Protein AF-A0A6G1SMM4-F1 (afdb_monomer)

Radius of gyration: 25.18 Å; Cα contacts (8 Å, |Δi|>4): 411; chains: 1; bounding box: 61×62×70 Å

Secondary structure (DSSP, 8-state):
--GGGG---GGGGT-------HHHHHTSHHHHHHTGGGHHHHHHHHHHHHHT-HHHHHHHHHHHHHHHTT-HHHHHHHHHHHHHHHHHHHTTT-HHHHHHHHHHHHHHHHHHHHHHHHT---HHHHS--SS---HHHHHHH-HHHHHHHHHHHHHHHHS-S-TTHHHHHHHHHHHHS-TTTS-HHHHHHHHHHHHHHTT-HHHHHHHHHH-TT--HHHHHHHHHHHHHHH--GGGHHHHHHHHHHHHHHH---TTPPPP---TT--TT----SS-GGG-S----HHHHHHHHHHHHHHHTSTTT-GGGTT--SSPSSHHHHHHHHHHHTTT-SS-THHHHHHHHHHTHHHHTTSTTHHHHHHHHHHHHH-PPPHHHHHTTS-SSS-HHHHHHHHHHH-SPP------SSSHHHHTTTGGG----

Foldseek 3Di:
DPPPPPDDPPCCVLPPDPPDALLNLLVDPLNCVLCVVPVVLSVQLNVCLVVVVLVSNLVSLVVVLVVQLPPLSRLVSNLVNLLNNLVSCLVVVVQVSSVVSLLSSLLSLLSNLVVVVVPDPDVVLVDDPPDQDEVVRCVVPPVSLSVSLSSLLSSLVSHDPDPCTSLVSVLSSCVSQPCSRHPLLSSLNSNLSSCVVVVVLVSNLLSVLLRPRDPLVVLLLSLQVCCVPPNDLVCLLVSLLVSLLLSLLQAQALPFDAAPDPPDDDPVPDDPPDDPLQHSDHHHLVVSLVSSVVSLCSNLDLVRHVSNNPADPVGPQLSSVLSVQLSVLQRDPDLCLVVLVVSCVVCVVRQVVPVCSVLSSLSSSCRRRNDDRVVVVCVVDDDDDPDPSCVVSCVSRDSDDPPPPDPPPPVVVVVVPVPPPPDD

Nearest PDB structures (foldseek):
  8r0j-assembly1_C  TM=3.244E-01  e=4.724E-01  Homo sapiens
  8r0j-assembly2_D  TM=3.001E-01  e=2.944E+00  Homo sapiens
  3o8i-assembly1_A-2  TM=3.441E-01  e=4.937E+00  Homo sapiens
  2r17-assembly2_D  TM=2.407E-01  e=2.944E+00  Homo sapiens
  6bqt-assembly4_J  TM=2.273E-01  e=3.188E+00  Homo sapiens

Sequence (424 aa):
MEDFEYFQPGWELLGKEDKTTLASYLDSPKFVQASTNATRLVNKLKAAVGNQELYETQQILRTVYFRFINHAEKVDPLADLLYYGVVYLLERGEHISGQDIASLFLDTSAKRLQTRLDGSTDPNLNEQPTVQMCVKDYLNYEPLALDICRKLSSIVVLLPDTEIGQTKFVAEAFKTLPPKLLNRDLLHEVLATRFYQIRDYPNARYHFLHSACVDRQYVVFLLVEFHALKGTPSEVDLFIAQFVLQFLCLQLPTDSPVPSTGPGQSRHQRTPVTPSNLAVSKKSRKQIKETIRYIFLEYINRSYHPDLANIAKPYDLPLLNFILLLTSILDSDKSEANAFKFLVDTYEKAWSRDPNYQSYLNRIGVLYFGLTDPAKQQQQQASGGGGFFNNILMSLLDGPDDDDEEEAAAEQTLNALSSYDELD

Structure (mmCIF, N/CA/C/O backbone):
data_AF-A0A6G1SMM4-F1
#
_entry.id   AF-A0A6G1SMM4-F1
#
loop_
_atom_site.group_PDB
_atom_site.id
_atom_site.type_symbol
_atom_site.label_atom_id
_atom_site.label_alt_id
_atom_site.label_comp_id
_atom_site.label_asym_id
_atom_site.label_entity_id
_atom_site.label_seq_id
_atom_site.pdbx_PDB_ins_code
_atom_site.Cartn_x
_atom_site.Cartn_y
_atom_site.Cartn_z
_atom_site.occupancy
_atom_site.B_iso_or_equiv
_atom_site.auth_seq_id
_atom_site.auth_comp_id
_atom_site.auth_asym_id
_atom_site.auth_atom_id
_atom_site.pdbx_PDB_model_num
ATOM 1 N N . MET A 1 1 ? 12.454 -26.784 -6.749 1.00 38.91 1 MET A N 1
ATOM 2 C CA . MET A 1 1 ? 11.347 -25.905 -6.304 1.00 38.91 1 MET A CA 1
ATOM 3 C C . MET A 1 1 ? 11.214 -25.937 -4.772 1.00 38.91 1 MET A C 1
ATOM 5 O O . MET A 1 1 ? 10.148 -25.636 -4.263 1.00 38.91 1 MET A O 1
ATOM 9 N N . GLU A 1 2 ? 12.300 -26.255 -4.047 1.00 29.91 2 GLU A N 1
ATOM 10 C CA . GLU A 1 2 ? 12.383 -26.285 -2.571 1.00 29.91 2 GLU A CA 1
ATOM 11 C C . GLU A 1 2 ? 13.421 -25.271 -2.026 1.00 29.91 2 GLU A C 1
ATOM 13 O O . GLU A 1 2 ? 13.625 -25.178 -0.827 1.00 29.91 2 GLU A O 1
ATOM 18 N N . ASP A 1 3 ? 14.045 -24.447 -2.881 1.00 33.12 3 ASP A N 1
ATOM 19 C CA . ASP A 1 3 ? 15.199 -23.607 -2.497 1.00 33.12 3 ASP A CA 1
ATOM 20 C C . ASP A 1 3 ? 14.873 -22.121 -2.238 1.00 33.12 3 ASP A C 1
ATOM 22 O O . ASP A 1 3 ? 15.782 -21.301 -2.128 1.00 33.12 3 ASP A O 1
ATOM 26 N N . PHE A 1 4 ? 13.596 -21.737 -2.121 1.00 38.78 4 PHE A N 1
ATOM 27 C CA . PHE A 1 4 ? 13.231 -20.365 -1.713 1.00 38.78 4 PHE A CA 1
ATOM 28 C C . PHE A 1 4 ? 13.176 -20.179 -0.182 1.00 38.78 4 PHE A C 1
ATOM 30 O O . PHE A 1 4 ? 12.959 -19.066 0.286 1.00 38.78 4 PHE A O 1
ATOM 37 N N . GLU A 1 5 ? 13.430 -21.226 0.616 1.00 36.16 5 GLU A N 1
ATOM 38 C CA . GLU A 1 5 ? 13.448 -21.154 2.091 1.00 36.16 5 GLU A CA 1
ATOM 39 C C . GLU A 1 5 ? 14.680 -20.439 2.685 1.00 36.16 5 GLU A C 1
ATOM 41 O O . GLU A 1 5 ? 14.693 -20.127 3.876 1.00 36.16 5 GLU A O 1
ATOM 46 N N . TYR A 1 6 ? 15.714 -20.137 1.889 1.00 35.88 6 TYR A N 1
ATOM 47 C CA . TYR A 1 6 ? 17.010 -19.677 2.413 1.00 35.88 6 TYR A CA 1
ATOM 48 C C . TYR A 1 6 ? 17.201 -18.168 2.581 1.00 35.88 6 TYR A C 1
ATOM 50 O O . TYR A 1 6 ? 18.268 -17.729 3.012 1.00 35.88 6 TYR A O 1
ATOM 58 N N . PHE A 1 7 ? 16.183 -17.359 2.320 1.00 42.25 7 PHE A N 1
ATOM 59 C CA . PHE A 1 7 ? 16.229 -15.938 2.635 1.00 42.25 7 PHE A CA 1
ATOM 60 C C . PHE A 1 7 ? 14.974 -15.600 3.421 1.00 42.25 7 PHE A C 1
ATOM 62 O O . PHE A 1 7 ? 13.883 -15.573 2.869 1.00 42.25 7 PHE A O 1
ATOM 69 N N . GLN A 1 8 ? 15.132 -15.388 4.728 1.00 41.44 8 GLN A N 1
ATOM 70 C CA . GLN A 1 8 ? 14.128 -14.758 5.582 1.00 41.44 8 GLN A CA 1
ATOM 71 C C . GLN A 1 8 ? 14.440 -13.257 5.560 1.00 41.44 8 GLN A C 1
ATOM 73 O O . GLN A 1 8 ? 15.383 -12.824 6.230 1.00 41.44 8 GLN A O 1
ATOM 78 N N . PRO A 1 9 ? 13.755 -12.434 4.748 1.00 47.97 9 PRO A N 1
ATOM 79 C CA . PRO A 1 9 ? 13.918 -11.002 4.881 1.00 47.97 9 PRO A CA 1
ATOM 80 C C . PRO A 1 9 ? 13.465 -10.562 6.282 1.00 47.97 9 PRO A C 1
ATOM 82 O O . PRO A 1 9 ? 12.597 -11.182 6.887 1.00 47.97 9 PRO A O 1
ATOM 85 N N . GLY A 1 10 ? 13.992 -9.445 6.785 1.00 46.22 10 GLY A N 1
ATOM 86 C CA . GLY A 1 10 ? 13.632 -8.876 8.094 1.00 46.22 10 GLY A CA 1
ATOM 87 C C . GLY A 1 10 ? 12.177 -8.380 8.236 1.00 46.22 10 GLY A C 1
ATOM 88 O O . GLY A 1 10 ? 11.916 -7.511 9.069 1.00 46.22 10 GLY A O 1
ATOM 89 N N . TRP A 1 11 ? 11.234 -8.893 7.435 1.00 52.62 11 TRP A N 1
ATOM 90 C CA . TRP A 1 11 ? 9.795 -8.617 7.494 1.00 52.62 11 TRP A CA 1
ATOM 91 C C . TRP A 1 11 ? 9.129 -9.188 8.750 1.00 52.62 11 TRP A C 1
ATOM 93 O O . TRP A 1 11 ? 8.017 -8.780 9.076 1.00 52.62 11 TRP A O 1
ATOM 103 N N . GLU A 1 12 ? 9.791 -10.077 9.495 1.00 54.38 12 GLU A N 1
ATOM 104 C CA . GLU A 1 12 ? 9.308 -10.591 10.787 1.00 54.38 12 GLU A CA 1
ATOM 105 C C . GLU A 1 12 ? 8.999 -9.453 11.773 1.00 54.38 12 GLU A C 1
ATOM 107 O O . GLU A 1 12 ? 8.100 -9.556 12.606 1.00 54.38 12 GLU A O 1
ATOM 112 N N . LEU A 1 13 ? 9.713 -8.327 11.656 1.00 48.16 13 LEU A N 1
ATOM 113 C CA . LEU A 1 13 ? 9.451 -7.127 12.447 1.00 48.16 13 LEU A CA 1
ATOM 114 C C . LEU A 1 13 ? 8.201 -6.378 11.982 1.00 48.16 13 LEU A C 1
ATOM 116 O O . LEU A 1 13 ? 7.634 -5.622 12.761 1.00 48.16 13 LEU A O 1
ATOM 120 N N . LEU A 1 14 ? 7.769 -6.568 10.738 1.00 50.66 14 LEU A N 1
ATOM 121 C CA . LEU A 1 14 ? 6.624 -5.903 10.123 1.00 50.66 14 LEU A CA 1
ATOM 122 C C . LEU A 1 14 ? 5.320 -6.687 10.197 1.00 50.66 14 LEU A C 1
ATOM 124 O O . LEU A 1 14 ? 4.261 -6.070 10.269 1.00 50.66 14 LEU A O 1
ATOM 128 N N . GLY A 1 15 ? 5.419 -8.014 10.201 1.00 48.62 15 GLY A N 1
ATOM 129 C CA . GLY A 1 15 ? 4.299 -8.948 10.164 1.00 48.62 15 GLY A CA 1
ATOM 130 C C . GLY A 1 15 ? 4.078 -9.732 11.453 1.00 48.62 15 GLY A C 1
ATOM 131 O O . GLY A 1 15 ? 3.535 -10.831 11.383 1.00 48.62 15 GLY A O 1
ATOM 132 N N . LYS A 1 16 ? 4.494 -9.233 12.630 1.00 53.62 16 LYS A N 1
ATOM 133 C CA . LYS A 1 16 ? 4.006 -9.824 13.888 1.00 53.62 16 LYS A CA 1
ATOM 134 C C . LYS A 1 16 ? 2.502 -9.601 13.958 1.00 53.62 16 LYS A C 1
ATOM 136 O O . LYS A 1 16 ? 2.058 -8.516 14.321 1.00 53.62 16 LYS A O 1
ATOM 141 N N . GLU A 1 17 ? 1.749 -10.626 13.579 1.00 56.69 17 GLU A N 1
ATOM 142 C CA . GLU A 1 17 ? 0.299 -10.612 13.680 1.00 56.69 17 GLU A CA 1
ATOM 143 C C . GLU A 1 17 ? -0.089 -10.421 15.139 1.00 56.69 17 GLU A C 1
ATOM 145 O O . GLU A 1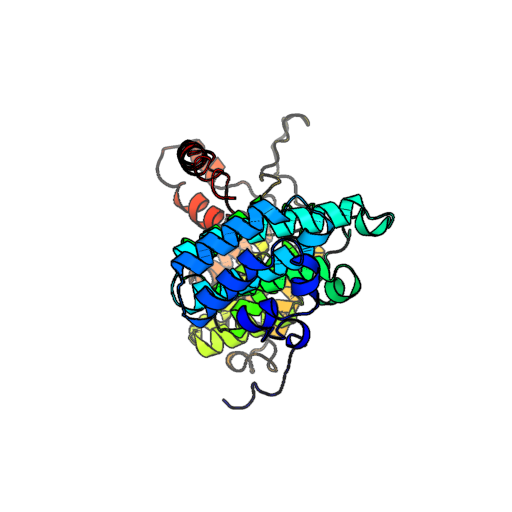 17 ? 0.268 -11.212 16.020 1.00 56.69 17 GLU A O 1
ATOM 150 N N . ASP A 1 18 ? -0.792 -9.325 15.386 1.00 72.06 18 ASP A N 1
ATOM 151 C CA . ASP A 1 18 ? -1.435 -9.093 16.657 1.00 72.06 18 ASP A CA 1
ATOM 152 C C . ASP A 1 18 ? -2.583 -10.096 16.798 1.00 72.06 18 ASP A C 1
ATOM 154 O O . ASP A 1 18 ? -3.619 -9.977 16.152 1.00 72.06 18 ASP A O 1
ATOM 158 N N . LYS A 1 19 ? -2.371 -11.119 17.630 1.00 78.62 19 LYS A N 1
ATOM 159 C CA . LYS A 1 19 ? -3.359 -12.177 17.898 1.00 78.62 19 LYS A CA 1
ATOM 160 C C . LYS A 1 19 ? -4.442 -11.741 18.885 1.00 78.62 19 LYS A C 1
ATOM 162 O O . LYS A 1 19 ? -5.249 -12.567 19.314 1.00 78.62 19 LYS A O 1
ATOM 167 N N . THR A 1 20 ? -4.429 -10.481 19.307 1.00 88.56 20 THR A N 1
ATOM 168 C CA . THR A 1 20 ? -5.436 -9.941 20.210 1.00 88.56 20 THR A CA 1
ATOM 169 C C . THR A 1 20 ? -6.784 -9.912 19.500 1.00 88.56 20 THR A C 1
ATOM 171 O O . THR A 1 20 ? -6.953 -9.313 18.444 1.00 88.56 20 THR A O 1
ATOM 174 N N . THR A 1 21 ? -7.767 -10.565 20.108 1.00 94.31 21 THR A N 1
ATOM 175 C CA . THR A 1 21 ? -9.165 -10.514 19.670 1.00 94.31 21 THR A CA 1
ATOM 176 C C . THR A 1 21 ? -9.891 -9.370 20.368 1.00 94.31 21 THR A C 1
ATOM 178 O O . THR A 1 21 ? -9.508 -8.977 21.477 1.00 94.31 21 THR A O 1
ATOM 181 N N . LEU A 1 22 ? -11.004 -8.905 19.791 1.00 96.06 22 LEU A N 1
ATOM 182 C CA . LEU A 1 22 ? -11.892 -7.942 20.449 1.00 96.06 22 LEU A CA 1
ATOM 183 C C . LEU A 1 22 ? -12.287 -8.407 21.858 1.00 96.06 22 LEU A C 1
ATOM 185 O O . LEU A 1 22 ? -12.170 -7.640 22.807 1.00 96.06 22 LEU A O 1
ATOM 189 N N . ALA A 1 23 ? -12.667 -9.679 22.016 1.00 95.69 23 ALA A N 1
ATOM 190 C CA . ALA A 1 23 ? -13.025 -10.246 23.316 1.00 95.69 23 ALA A CA 1
ATOM 191 C C . ALA A 1 23 ? -11.878 -10.119 24.335 1.00 95.69 23 ALA A C 1
ATOM 193 O O . ALA A 1 23 ? -12.075 -9.567 25.414 1.00 95.69 23 ALA A O 1
ATOM 194 N N . SER A 1 24 ? -10.659 -10.533 23.967 1.00 96.19 24 SER A N 1
ATOM 195 C CA . SER A 1 24 ? -9.495 -10.398 24.855 1.00 96.19 24 SER A CA 1
ATOM 196 C C . SER A 1 24 ? -9.119 -8.942 25.143 1.00 96.19 24 SER A C 1
ATOM 198 O O . SER A 1 24 ? -8.670 -8.631 26.245 1.00 96.19 24 SER A O 1
ATOM 200 N N . TYR A 1 25 ? -9.322 -8.033 24.185 1.00 97.19 25 TYR A N 1
ATOM 201 C CA . TYR A 1 25 ? -9.032 -6.616 24.378 1.00 97.19 25 TYR A CA 1
ATOM 202 C C . TYR A 1 25 ? -10.003 -5.954 25.363 1.00 97.19 25 TYR A C 1
ATOM 204 O O . TYR A 1 25 ? -9.578 -5.157 26.203 1.00 97.19 25 TYR A O 1
ATOM 212 N N . LEU A 1 26 ? -11.288 -6.325 25.318 1.00 96.62 26 LEU A N 1
ATOM 213 C CA . LEU A 1 26 ? -12.315 -5.835 26.246 1.00 96.62 26 LEU A CA 1
ATOM 214 C C . LEU A 1 26 ? -12.027 -6.205 27.713 1.00 96.62 26 LEU A C 1
ATOM 216 O O . LEU A 1 26 ? -12.522 -5.539 28.628 1.00 96.62 26 LEU A O 1
ATOM 220 N N . ASP A 1 27 ? -11.236 -7.252 27.944 1.00 95.44 27 ASP A N 1
ATOM 221 C CA . ASP A 1 27 ? -10.768 -7.682 29.266 1.00 95.44 27 ASP A CA 1
ATOM 222 C C . ASP A 1 27 ? -9.369 -7.149 29.620 1.00 95.44 27 ASP A C 1
ATOM 224 O O . ASP A 1 27 ? -8.875 -7.379 30.726 1.00 95.44 27 ASP A O 1
ATOM 228 N N . SER A 1 28 ? -8.722 -6.406 28.717 1.00 95.81 28 SER A N 1
ATOM 229 C CA . SER A 1 28 ? -7.389 -5.864 28.968 1.00 95.81 28 SER A CA 1
ATOM 230 C C . SER A 1 28 ? -7.409 -4.813 30.091 1.00 95.81 28 SER A C 1
ATOM 232 O O . SER A 1 28 ? -8.324 -3.982 30.148 1.00 95.81 28 SER A O 1
ATOM 234 N N . PRO A 1 29 ? -6.377 -4.760 30.960 1.00 95.00 29 PRO A N 1
ATOM 235 C CA . PRO A 1 29 ? -6.296 -3.748 32.018 1.00 95.00 29 PRO A CA 1
ATOM 236 C C . PRO A 1 29 ? -6.403 -2.318 31.480 1.00 95.00 29 PRO A C 1
ATOM 238 O O . PRO A 1 29 ? -7.075 -1.476 32.072 1.00 95.00 29 PRO A O 1
ATOM 241 N N . LYS A 1 30 ? -5.789 -2.075 30.314 1.00 92.81 30 LYS A N 1
ATOM 242 C CA . LYS A 1 30 ? -5.810 -0.796 29.599 1.00 92.81 30 LYS A CA 1
ATOM 243 C C . LYS A 1 30 ? -7.241 -0.343 29.296 1.00 92.81 30 LYS A C 1
ATOM 245 O O . LYS A 1 30 ? -7.609 0.785 29.621 1.00 92.81 30 LYS A O 1
ATOM 250 N N . PHE A 1 31 ? -8.058 -1.217 28.710 1.00 95.00 31 PHE A N 1
ATOM 251 C CA . PHE A 1 31 ? -9.429 -0.870 28.344 1.00 95.00 31 PHE A CA 1
ATOM 252 C C . PHE A 1 31 ? -10.366 -0.813 29.557 1.00 95.00 31 PHE A C 1
ATOM 254 O O . PHE A 1 31 ? -11.201 0.089 29.661 1.00 95.00 31 PHE A O 1
ATOM 261 N N . VAL A 1 32 ? -10.205 -1.730 30.515 1.00 94.31 32 VAL A N 1
ATOM 262 C CA . VAL A 1 32 ? -11.001 -1.749 31.754 1.00 94.31 32 VAL A CA 1
ATOM 263 C C . VAL A 1 32 ? -10.801 -0.459 32.554 1.00 94.31 32 VAL A C 1
ATOM 265 O O . VAL A 1 32 ? -11.774 0.145 33.003 1.00 94.31 32 VAL A O 1
ATOM 268 N N . GLN A 1 33 ? -9.562 0.022 32.679 1.00 93.44 33 GLN A N 1
ATOM 269 C CA . GLN A 1 33 ? -9.271 1.277 33.375 1.00 93.44 33 GLN A CA 1
ATOM 270 C C . GLN A 1 33 ? -9.920 2.488 32.683 1.00 93.44 33 GLN A C 1
ATOM 272 O O . GLN A 1 33 ? -10.510 3.342 33.349 1.00 93.44 33 GLN A O 1
ATOM 277 N N . ALA A 1 34 ? -9.867 2.541 31.350 1.00 92.00 34 ALA A N 1
ATOM 278 C CA . ALA A 1 34 ? -10.439 3.630 30.557 1.00 92.00 34 ALA A CA 1
ATOM 279 C C . ALA A 1 34 ? -11.980 3.660 30.559 1.00 92.00 34 ALA A C 1
ATOM 281 O O . ALA A 1 34 ? -12.587 4.693 30.266 1.00 92.00 34 ALA A O 1
ATOM 282 N N . SER A 1 35 ? -12.622 2.538 30.897 1.00 92.00 35 SER A N 1
ATOM 283 C CA . SER A 1 35 ? -14.072 2.344 30.790 1.00 92.00 35 SER A CA 1
ATOM 284 C C . SER A 1 35 ? -14.814 2.246 32.127 1.00 92.00 35 SER A C 1
ATOM 286 O O . SER A 1 35 ? -16.003 1.927 32.145 1.00 92.00 35 SER A O 1
ATOM 288 N N . THR A 1 36 ? -14.167 2.595 33.242 1.00 90.88 36 THR A N 1
ATOM 289 C CA . THR A 1 36 ? -14.765 2.574 34.594 1.00 90.88 36 THR A CA 1
ATOM 290 C C . THR A 1 36 ? -16.113 3.304 34.677 1.00 90.88 36 THR A C 1
ATOM 292 O O . THR A 1 36 ? -17.078 2.775 35.234 1.00 90.88 36 THR A O 1
ATOM 295 N N . ASN A 1 37 ? -16.237 4.470 34.038 1.00 88.50 37 ASN A N 1
ATOM 296 C CA . ASN A 1 37 ? -17.482 5.248 33.980 1.00 88.50 37 ASN A CA 1
ATOM 297 C C . ASN A 1 37 ? -18.476 4.802 32.886 1.00 88.50 37 ASN A C 1
ATOM 299 O O . ASN A 1 37 ? -19.525 5.416 32.717 1.00 88.50 37 ASN A O 1
ATOM 303 N N . ALA A 1 38 ? -18.175 3.727 32.157 1.00 91.12 38 ALA A N 1
ATOM 304 C CA . ALA A 1 38 ? -19.009 3.152 31.101 1.00 91.12 38 ALA A CA 1
ATOM 305 C C . ALA A 1 38 ? -19.237 1.637 31.285 1.00 91.12 38 ALA A C 1
ATOM 307 O O . ALA A 1 38 ? -19.608 0.943 30.339 1.00 91.12 38 ALA A O 1
ATOM 308 N N . THR A 1 39 ? -19.061 1.119 32.506 1.00 91.88 39 THR A N 1
ATOM 309 C CA . THR A 1 39 ? -19.077 -0.324 32.813 1.00 91.88 39 THR A CA 1
ATOM 310 C C . THR A 1 39 ? -20.330 -1.048 32.295 1.00 91.88 39 THR A C 1
ATOM 312 O O . THR A 1 39 ? -20.223 -2.119 31.700 1.00 91.88 39 THR A O 1
ATOM 315 N N . ARG A 1 40 ? -21.529 -0.458 32.441 1.00 93.50 40 ARG A N 1
ATOM 316 C CA . ARG A 1 40 ? -22.785 -1.052 31.928 1.00 93.50 40 ARG A CA 1
ATOM 317 C C . ARG A 1 40 ? -22.764 -1.217 30.405 1.00 93.50 40 ARG A C 1
ATOM 319 O O . ARG A 1 40 ? -23.219 -2.240 29.904 1.00 93.50 40 ARG A O 1
ATOM 326 N N . LEU A 1 41 ? -22.239 -0.226 29.683 1.00 94.31 41 LEU A N 1
ATOM 327 C CA . LEU A 1 41 ? -22.136 -0.247 28.222 1.00 94.31 41 LEU A CA 1
ATOM 328 C C . LEU A 1 41 ? -21.105 -1.282 27.758 1.00 94.31 41 LEU A C 1
ATOM 330 O O . LEU A 1 41 ? -21.390 -2.069 26.863 1.00 94.31 41 LEU A O 1
ATOM 334 N N . VAL A 1 42 ? -19.945 -1.340 28.415 1.00 93.56 42 VAL A N 1
ATOM 335 C CA . VAL A 1 42 ? -18.905 -2.332 28.102 1.00 93.56 42 VAL A CA 1
ATOM 336 C C . VAL A 1 42 ? -19.374 -3.757 28.384 1.00 93.56 42 VAL A C 1
ATOM 338 O O . VAL A 1 42 ? -19.107 -4.648 27.586 1.00 93.56 42 VAL A O 1
ATOM 341 N N . ASN A 1 43 ? -20.129 -3.991 29.459 1.00 96.19 43 ASN A N 1
ATOM 342 C CA . ASN A 1 43 ? -20.693 -5.316 29.729 1.00 96.19 43 ASN A CA 1
ATOM 343 C C . ASN A 1 43 ? -21.707 -5.744 28.660 1.00 96.19 43 ASN A C 1
ATOM 345 O O . ASN A 1 43 ? -21.731 -6.915 28.288 1.00 96.19 43 ASN A O 1
ATOM 349 N N . LYS A 1 44 ? -22.500 -4.804 28.123 1.00 97.44 44 LYS A N 1
ATOM 350 C CA . LYS A 1 44 ? -23.356 -5.075 26.959 1.00 97.44 44 LYS A CA 1
ATOM 351 C C . LYS A 1 44 ? -22.528 -5.420 25.723 1.00 97.44 44 LYS A C 1
ATOM 353 O O . LYS A 1 44 ? -22.847 -6.397 25.062 1.00 97.44 44 LYS A O 1
ATOM 358 N N . LEU A 1 45 ? -21.445 -4.683 25.455 1.00 97.81 45 LEU A N 1
ATOM 359 C CA . LEU A 1 45 ? -20.540 -4.990 24.342 1.00 97.81 45 LEU A CA 1
ATOM 360 C C . LEU A 1 45 ? -19.943 -6.396 24.477 1.00 97.81 45 LEU A C 1
ATOM 362 O O . LEU A 1 45 ? -19.957 -7.162 23.524 1.00 97.81 45 LEU A O 1
ATOM 366 N N . LYS A 1 46 ? -19.469 -6.764 25.674 1.00 97.69 46 LYS A N 1
ATOM 367 C CA . LYS A 1 46 ? -18.944 -8.110 25.955 1.00 97.69 46 LYS A CA 1
ATOM 368 C C . LYS A 1 46 ? -19.988 -9.198 25.700 1.00 97.69 46 LYS A C 1
ATOM 370 O O . LYS A 1 46 ? -19.659 -10.211 25.091 1.00 97.69 46 LYS A O 1
ATOM 375 N N . ALA A 1 47 ? -21.230 -8.985 26.140 1.00 97.94 47 ALA A N 1
ATOM 376 C CA . ALA A 1 47 ? -22.327 -9.919 25.898 1.00 97.94 47 ALA A CA 1
ATOM 377 C C . ALA A 1 47 ? -22.644 -10.051 24.400 1.00 97.94 47 ALA A C 1
ATOM 379 O O . ALA A 1 47 ? -22.677 -11.169 23.897 1.00 97.94 47 ALA A O 1
ATOM 380 N N . ALA A 1 48 ? -22.776 -8.930 23.682 1.00 97.88 48 ALA A N 1
ATOM 381 C CA . ALA A 1 48 ? -23.023 -8.914 22.240 1.00 97.88 48 ALA A CA 1
ATOM 382 C C . ALA A 1 48 ? -21.918 -9.655 21.466 1.00 97.88 48 ALA A C 1
ATOM 384 O O . ALA A 1 48 ? -22.204 -10.524 20.645 1.00 97.88 48 ALA A O 1
ATOM 385 N N . VAL A 1 49 ? -20.647 -9.396 21.795 1.00 97.19 49 VAL A N 1
ATOM 386 C CA . VAL A 1 49 ? -19.492 -10.077 21.187 1.00 97.19 49 VAL A CA 1
ATOM 387 C C . VAL A 1 49 ? -19.498 -11.578 21.490 1.00 97.19 49 VAL A C 1
ATOM 389 O O . VAL A 1 49 ? -19.238 -12.381 20.590 1.00 97.19 49 VAL A O 1
ATOM 392 N N . GLY A 1 50 ? -19.809 -11.966 22.733 1.00 96.44 50 GLY A N 1
ATOM 393 C CA . GLY A 1 50 ? -19.903 -13.366 23.157 1.00 96.44 50 GLY A CA 1
ATOM 394 C C . GLY A 1 50 ? -21.048 -14.129 22.484 1.00 96.44 50 GLY A C 1
ATOM 395 O O . GLY A 1 50 ? -20.881 -15.295 22.129 1.00 96.44 50 GLY A O 1
ATOM 396 N N . ASN A 1 51 ? -22.170 -13.451 22.246 1.00 96.94 51 ASN A N 1
ATOM 397 C CA . ASN A 1 51 ? -23.344 -13.990 21.560 1.00 96.94 51 ASN A CA 1
ATOM 398 C C . ASN A 1 51 ? -23.259 -13.893 20.027 1.00 96.94 51 ASN A C 1
ATOM 400 O O . ASN A 1 51 ? -24.140 -14.404 19.344 1.00 96.94 51 ASN A O 1
ATOM 404 N N . GLN A 1 52 ? -22.213 -13.259 19.485 1.00 96.19 52 GLN A N 1
ATOM 405 C CA . GLN A 1 52 ? -22.061 -12.969 18.052 1.00 96.19 52 GLN A CA 1
ATOM 406 C C . GLN A 1 52 ? -23.183 -12.088 17.473 1.00 96.19 52 GLN A C 1
ATOM 408 O O . GLN A 1 52 ? -23.586 -12.232 16.321 1.00 96.19 52 GLN A O 1
ATOM 413 N N . GLU A 1 53 ? -23.677 -11.140 18.265 1.00 97.31 53 GLU A N 1
ATOM 414 C CA . GLU A 1 53 ? -24.670 -10.146 17.853 1.00 97.31 53 GLU A CA 1
ATOM 415 C C . GLU A 1 53 ? -23.962 -9.000 17.104 1.00 97.31 53 GLU A C 1
ATOM 417 O O . GLU A 1 53 ? -23.541 -8.006 17.700 1.00 97.31 53 GLU A O 1
ATOM 422 N N . LEU A 1 54 ? -23.770 -9.154 15.788 1.00 96.62 54 LEU A N 1
ATOM 423 C CA . LEU A 1 54 ? -22.904 -8.272 14.985 1.00 96.62 54 LEU A CA 1
ATOM 424 C C . LEU A 1 54 ? -23.432 -6.840 14.864 1.00 96.62 54 LEU A C 1
ATOM 426 O O . LEU A 1 54 ? -22.681 -5.887 15.076 1.00 96.62 54 LEU A O 1
ATOM 430 N N . TYR A 1 55 ? -24.732 -6.692 14.609 1.00 95.00 55 TYR A N 1
ATOM 431 C CA . TYR A 1 55 ? -25.389 -5.386 14.572 1.00 95.00 55 TYR A CA 1
ATOM 432 C C . TYR A 1 55 ? -25.279 -4.665 15.922 1.00 95.00 55 TYR A C 1
ATOM 434 O O . TYR A 1 55 ? -24.860 -3.510 15.987 1.00 95.00 55 TYR A O 1
ATOM 442 N N . GLU A 1 56 ? -25.577 -5.370 17.015 1.00 97.06 56 GLU A N 1
ATOM 443 C CA . GLU A 1 56 ? -25.513 -4.813 18.368 1.00 97.06 56 GLU A CA 1
ATOM 444 C C . GLU A 1 56 ? -24.076 -4.413 18.735 1.00 97.06 56 GLU A C 1
ATOM 446 O O . GLU A 1 56 ? -23.836 -3.338 19.288 1.00 97.06 56 GLU A O 1
ATOM 451 N N . THR A 1 57 ? -23.099 -5.239 18.345 1.00 98.19 57 THR A N 1
ATOM 452 C CA . THR A 1 57 ? -21.667 -4.952 18.496 1.00 98.19 57 THR A CA 1
ATOM 453 C C . THR A 1 57 ? -21.298 -3.649 17.786 1.00 98.19 57 THR A C 1
ATOM 455 O O . THR A 1 57 ? -20.705 -2.770 18.411 1.00 98.19 57 THR A O 1
ATOM 458 N N . GLN A 1 58 ? -21.695 -3.477 16.520 1.00 97.31 58 GLN A N 1
ATOM 459 C CA . GLN A 1 58 ? -21.448 -2.247 15.759 1.00 97.31 58 GLN A CA 1
ATOM 460 C C . GLN A 1 58 ? -22.077 -1.021 16.441 1.00 97.31 58 GLN A C 1
ATOM 462 O O . GLN A 1 58 ? -21.396 -0.016 16.654 1.00 97.31 58 GLN A O 1
ATOM 467 N N . GLN A 1 59 ? -23.356 -1.087 16.820 1.00 97.69 59 GLN A N 1
ATOM 468 C CA . GLN A 1 59 ? -24.051 0.053 17.433 1.00 97.69 59 GLN A CA 1
ATOM 469 C C . GLN A 1 59 ? -23.427 0.459 18.771 1.00 97.69 59 GLN A C 1
ATOM 471 O O . GLN A 1 59 ? -23.258 1.650 19.067 1.00 97.69 59 GLN A O 1
ATOM 476 N N . ILE A 1 60 ? -23.023 -0.522 19.577 1.00 98.00 60 ILE A N 1
ATOM 477 C CA . ILE A 1 60 ? -22.346 -0.249 20.841 1.00 98.00 60 ILE A CA 1
ATOM 478 C C . ILE A 1 60 ? -20.949 0.338 20.593 1.00 98.00 60 ILE A C 1
ATOM 480 O O . ILE A 1 60 ? -20.589 1.297 21.276 1.00 98.00 60 ILE A O 1
ATOM 484 N N . LEU A 1 61 ? -20.186 -0.149 19.606 1.00 98.44 61 LEU A N 1
ATOM 485 C CA . LEU A 1 61 ? -18.887 0.433 19.231 1.00 98.44 61 LEU A CA 1
ATOM 486 C C . LEU A 1 61 ? -19.017 1.912 18.832 1.00 98.44 61 LEU A C 1
ATOM 488 O O . LEU A 1 61 ? -18.280 2.747 19.361 1.00 98.44 61 LEU A O 1
ATOM 492 N N . ARG A 1 62 ? -20.005 2.260 17.996 1.00 98.38 62 ARG A N 1
ATOM 493 C CA . ARG A 1 62 ? -20.327 3.659 17.642 1.00 98.38 62 ARG A CA 1
ATOM 494 C C . ARG A 1 62 ? -20.638 4.494 18.882 1.00 98.38 62 ARG A C 1
ATOM 496 O O . ARG A 1 62 ? -20.112 5.590 19.061 1.00 98.38 62 ARG A O 1
ATOM 503 N N . THR A 1 63 ? -21.459 3.953 19.780 1.00 97.69 63 THR A N 1
ATOM 504 C CA . THR A 1 63 ? -21.831 4.632 21.029 1.00 97.69 63 THR A CA 1
ATOM 505 C C . THR A 1 63 ? -20.611 4.884 21.919 1.00 97.69 63 THR A C 1
ATOM 507 O O . THR A 1 63 ? -20.482 5.959 22.508 1.00 97.69 63 THR A O 1
ATOM 510 N N . VAL A 1 64 ? -19.696 3.914 22.024 1.00 97.12 64 VAL A N 1
ATOM 511 C CA . VAL A 1 64 ? -18.444 4.076 22.776 1.00 97.12 64 VAL A CA 1
ATOM 512 C C . VAL A 1 64 ? -17.559 5.141 22.127 1.00 97.12 64 VAL A C 1
ATOM 514 O O . VAL A 1 64 ? -17.052 5.992 22.855 1.00 97.12 64 VAL A O 1
ATOM 517 N N . TYR A 1 65 ? -17.429 5.159 20.794 1.00 98.06 65 TYR A N 1
ATOM 518 C CA . TYR A 1 65 ? -16.678 6.190 20.068 1.00 98.06 65 TYR A CA 1
ATOM 519 C C . TYR A 1 65 ? -17.136 7.601 20.439 1.00 98.06 65 TYR A C 1
ATOM 521 O O . TYR A 1 65 ? -16.333 8.371 20.968 1.00 98.06 65 TYR A O 1
ATOM 529 N N . PHE A 1 66 ? -18.423 7.926 20.273 1.00 96.81 66 PHE A N 1
ATOM 530 C CA . PHE A 1 66 ? -18.916 9.284 20.542 1.00 96.81 66 PHE A CA 1
ATOM 531 C C . PHE A 1 66 ? -18.745 9.694 22.008 1.00 96.81 66 PHE A C 1
ATOM 533 O O . PHE A 1 66 ? -18.470 10.856 22.307 1.00 96.81 66 PHE A O 1
ATOM 540 N N . ARG A 1 67 ? -18.841 8.732 22.933 1.00 95.56 67 ARG A N 1
ATOM 541 C CA . ARG A 1 67 ? -18.606 8.974 24.361 1.00 95.56 67 ARG A CA 1
ATOM 542 C C . ARG A 1 67 ? -17.133 9.153 24.712 1.00 95.56 67 ARG A C 1
ATOM 544 O O . ARG A 1 67 ? -16.848 9.766 25.733 1.00 95.56 67 ARG A O 1
ATOM 551 N N . PHE A 1 68 ? -16.202 8.546 23.974 1.00 95.75 68 PHE A N 1
ATOM 552 C CA . PHE A 1 68 ? -14.789 8.468 24.371 1.00 95.75 68 PHE A CA 1
ATOM 553 C C . PHE A 1 68 ? -13.894 9.413 23.569 1.00 95.75 68 PHE A C 1
ATOM 555 O O . PHE A 1 68 ? -12.899 9.882 24.112 1.00 95.75 68 PHE A O 1
ATOM 562 N N . ILE A 1 69 ? -14.242 9.742 22.322 1.00 95.69 69 ILE A N 1
ATOM 563 C CA . ILE A 1 69 ? -13.359 10.470 21.400 1.00 95.69 69 ILE A CA 1
ATOM 564 C C . ILE A 1 69 ? -12.933 11.841 21.935 1.00 95.69 69 ILE A C 1
ATOM 566 O O . ILE A 1 69 ? -11.829 12.301 21.652 1.00 95.69 69 ILE A O 1
ATOM 570 N N . ASN A 1 70 ? -13.767 12.502 22.741 1.00 94.19 70 ASN A N 1
ATOM 571 C CA . ASN A 1 70 ? -13.480 13.820 23.319 1.00 94.19 70 ASN A CA 1
ATOM 572 C C . ASN A 1 70 ? -12.712 13.785 24.648 1.00 94.19 70 ASN A C 1
ATOM 574 O O . ASN A 1 70 ? -12.383 14.837 25.187 1.00 94.19 70 ASN A O 1
ATOM 578 N N . HIS A 1 71 ? -12.367 12.596 25.137 1.00 93.19 71 HIS A N 1
ATOM 579 C CA . HIS A 1 71 ? -11.599 12.392 26.359 1.00 93.19 71 HIS A CA 1
ATOM 580 C C . HIS A 1 71 ? -10.185 11.931 26.007 1.00 93.19 71 HIS A C 1
ATOM 582 O O . HIS A 1 71 ? -9.991 10.791 25.583 1.00 93.19 71 HIS A O 1
ATOM 588 N N . ALA A 1 72 ? -9.194 12.814 26.159 1.00 90.31 72 ALA A N 1
ATOM 589 C CA . ALA A 1 72 ? -7.820 12.574 25.710 1.00 90.31 72 ALA A CA 1
ATOM 590 C C . ALA A 1 72 ? -7.219 11.274 26.279 1.00 90.31 72 ALA A C 1
ATOM 592 O O . ALA A 1 72 ? -6.561 10.525 25.561 1.00 90.31 72 ALA A O 1
ATOM 593 N N . GLU A 1 73 ? -7.512 10.957 27.540 1.00 91.00 73 GLU A N 1
ATOM 594 C CA . GLU A 1 73 ? -7.068 9.742 28.226 1.00 91.00 73 GLU A CA 1
ATOM 595 C C . GLU A 1 73 ? -7.692 8.451 27.670 1.00 91.00 73 GLU A C 1
ATOM 597 O O . GLU A 1 73 ? -7.185 7.357 27.918 1.00 91.00 73 GLU A O 1
ATOM 602 N N . LYS A 1 74 ? -8.784 8.569 26.907 1.00 94.62 74 LYS A N 1
ATOM 603 C CA . LYS A 1 74 ? -9.524 7.445 26.324 1.00 94.62 74 LYS A CA 1
ATOM 604 C C . LYS A 1 74 ? -9.262 7.241 24.839 1.00 94.62 74 LYS A C 1
ATOM 606 O O . LYS A 1 74 ? -9.585 6.168 24.341 1.00 94.62 74 LYS A O 1
ATOM 611 N N . VAL A 1 75 ? -8.674 8.216 24.141 1.00 95.19 75 VAL A N 1
ATOM 612 C CA . VAL A 1 75 ? -8.402 8.137 22.692 1.00 95.19 75 VAL A CA 1
ATOM 613 C C . VAL A 1 75 ? -7.531 6.926 22.354 1.00 95.19 75 VAL A C 1
ATOM 615 O O . VAL A 1 75 ? -7.804 6.209 21.397 1.00 95.19 75 VAL A O 1
ATOM 618 N N . ASP A 1 76 ? -6.503 6.667 23.160 1.00 93.50 76 ASP A N 1
ATOM 619 C CA . ASP A 1 76 ? -5.562 5.572 22.926 1.00 93.50 76 ASP A CA 1
ATOM 620 C C . ASP A 1 76 ? -6.213 4.177 23.108 1.00 93.50 76 ASP A C 1
ATOM 622 O O . ASP A 1 76 ? -6.134 3.366 22.185 1.00 93.50 76 ASP A O 1
ATOM 626 N N . PRO A 1 77 ? -6.949 3.896 24.205 1.00 95.88 77 PRO A N 1
ATOM 627 C CA . PRO A 1 77 ? -7.785 2.697 24.311 1.00 95.88 77 PRO A CA 1
ATOM 628 C C . PRO A 1 77 ? -8.914 2.601 23.272 1.00 95.88 77 PRO A C 1
ATOM 630 O O . PRO A 1 77 ? -9.273 1.505 22.845 1.00 95.88 77 PRO A O 1
ATOM 633 N N . LEU A 1 78 ? -9.498 3.733 22.868 1.00 97.56 78 LEU A N 1
ATOM 634 C CA . LEU A 1 78 ? -10.559 3.767 21.862 1.00 97.56 78 LEU A CA 1
ATOM 635 C C . LEU A 1 78 ? -10.038 3.347 20.483 1.00 97.56 78 LEU A C 1
ATOM 637 O O . LEU A 1 78 ? -10.705 2.573 19.805 1.00 97.56 78 LEU A O 1
ATOM 641 N N . ALA A 1 79 ? -8.854 3.818 20.079 1.00 96.94 79 ALA A N 1
ATOM 642 C CA . ALA A 1 79 ? -8.259 3.463 18.791 1.00 96.94 79 ALA A CA 1
ATOM 643 C C . ALA A 1 79 ? -8.078 1.943 18.655 1.00 96.94 79 ALA A C 1
ATOM 645 O O . ALA A 1 79 ? -8.440 1.355 17.639 1.00 96.94 79 ALA A O 1
ATOM 646 N N . ASP A 1 80 ? -7.570 1.298 19.705 1.00 96.44 80 ASP A N 1
ATOM 647 C CA . ASP A 1 80 ? -7.416 -0.156 19.750 1.00 96.44 80 ASP A CA 1
ATOM 648 C C . ASP A 1 80 ? -8.776 -0.872 19.764 1.00 96.44 80 ASP A C 1
ATOM 650 O O . ASP A 1 80 ? -8.964 -1.828 19.014 1.00 96.44 80 ASP A O 1
ATOM 654 N N . LEU A 1 81 ? -9.745 -0.397 20.564 1.00 98.31 81 LEU A N 1
ATOM 655 C CA . LEU A 1 81 ? -11.101 -0.958 20.590 1.00 98.31 81 LEU A CA 1
ATOM 656 C C . LEU A 1 81 ? -11.717 -0.980 19.189 1.00 98.31 81 LEU A C 1
ATOM 658 O O . LEU A 1 81 ? -12.260 -2.004 18.776 1.00 98.31 81 LEU A O 1
ATOM 662 N N . LEU A 1 82 ? -11.652 0.150 18.482 1.00 98.56 82 LEU A N 1
ATOM 663 C CA . LEU A 1 82 ? -12.213 0.279 17.143 1.00 98.56 82 LEU A CA 1
ATOM 664 C C . LEU A 1 82 ? -11.479 -0.631 16.169 1.00 98.56 82 LEU A C 1
ATOM 666 O O . LEU A 1 82 ? -12.146 -1.370 15.460 1.00 98.56 82 LEU A O 1
ATOM 670 N N . TYR A 1 83 ? -10.144 -0.668 16.195 1.00 98.19 83 TYR A N 1
ATOM 671 C CA . TYR A 1 83 ? -9.367 -1.584 15.358 1.00 98.19 83 TYR A CA 1
ATOM 672 C C . TYR A 1 83 ? -9.806 -3.047 15.529 1.00 98.19 83 TYR A C 1
ATOM 674 O O . TYR A 1 83 ? -10.171 -3.699 14.551 1.00 98.19 83 TYR A O 1
ATOM 682 N N . TYR A 1 84 ? -9.837 -3.560 16.764 1.00 98.00 84 TYR A N 1
ATOM 683 C CA . TYR A 1 84 ? -10.272 -4.940 16.998 1.00 98.00 84 TYR A CA 1
ATOM 684 C C . TYR A 1 84 ? -11.758 -5.142 16.678 1.00 98.00 84 TYR A C 1
ATOM 686 O O . TYR A 1 84 ? -12.153 -6.238 16.285 1.00 98.00 84 TYR A O 1
ATOM 694 N N . GLY A 1 85 ? -12.576 -4.096 16.819 1.00 98.12 85 GLY A N 1
ATOM 695 C CA . GLY A 1 85 ? -13.967 -4.059 16.373 1.00 98.12 85 GLY A CA 1
ATOM 696 C C . GLY A 1 85 ? -14.112 -4.246 14.864 1.00 98.12 85 GLY A C 1
ATOM 697 O O . GLY A 1 85 ? -14.887 -5.097 14.432 1.00 98.12 85 GLY A O 1
ATOM 698 N N . VAL A 1 86 ? -13.329 -3.508 14.071 1.00 97.69 86 VAL A N 1
ATOM 699 C CA . VAL A 1 86 ? -13.279 -3.638 12.607 1.00 97.69 86 VAL A CA 1
ATOM 700 C C . VAL A 1 86 ? -12.884 -5.054 12.221 1.00 97.69 86 VAL A C 1
ATOM 702 O O . VAL A 1 86 ? -13.619 -5.705 11.484 1.00 97.69 86 VAL A O 1
ATOM 705 N N . VAL A 1 87 ? -11.765 -5.554 12.756 1.00 96.19 87 VAL A N 1
ATOM 706 C CA . VAL A 1 87 ? -11.275 -6.910 12.462 1.00 96.19 87 VAL A CA 1
ATOM 707 C C . VAL A 1 87 ? -12.348 -7.952 12.787 1.00 96.19 87 VAL A C 1
ATOM 709 O O . VAL A 1 87 ? -12.678 -8.774 11.938 1.00 96.19 87 VAL A O 1
ATOM 712 N N . TYR A 1 88 ? -12.974 -7.862 13.966 1.00 97.44 88 TYR A N 1
ATOM 713 C CA . TYR A 1 88 ? -14.035 -8.779 14.390 1.00 97.44 88 TYR A CA 1
ATOM 714 C C . TYR A 1 88 ? -15.226 -8.823 13.418 1.00 97.44 88 TYR A C 1
ATOM 716 O O . TYR A 1 88 ? -15.749 -9.912 13.156 1.00 97.44 88 TYR A O 1
ATOM 724 N N . LEU A 1 89 ? -15.659 -7.663 12.908 1.00 96.62 89 LEU A N 1
ATOM 725 C CA . LEU A 1 89 ? -16.776 -7.540 11.966 1.00 96.62 89 LEU A CA 1
ATOM 726 C C . LEU A 1 89 ? -16.392 -8.041 10.565 1.00 96.62 89 LEU A C 1
ATOM 728 O O . LEU A 1 89 ? -17.124 -8.843 9.983 1.00 96.62 89 LEU A O 1
ATOM 732 N N . LEU A 1 90 ? -15.229 -7.627 10.048 1.00 94.56 90 LEU A N 1
ATOM 733 C CA . LEU A 1 90 ? -14.762 -8.014 8.713 1.00 94.56 90 LEU A CA 1
ATOM 734 C C . LEU A 1 90 ? -14.500 -9.520 8.603 1.00 94.56 90 LEU A C 1
ATOM 736 O O . LEU A 1 90 ? -14.929 -10.139 7.633 1.00 94.56 90 LEU A O 1
ATOM 740 N N . GLU A 1 91 ? -13.888 -10.138 9.618 1.00 93.81 91 GLU A N 1
ATOM 741 C CA . GLU A 1 91 ? -13.662 -11.593 9.664 1.00 93.81 91 GLU A CA 1
ATOM 742 C C . GLU A 1 91 ? -14.966 -12.410 9.652 1.00 93.81 91 GLU A C 1
ATOM 744 O O . GLU A 1 91 ? -14.955 -13.598 9.328 1.00 93.81 91 GLU A O 1
ATOM 749 N N . ARG A 1 92 ? -16.097 -11.790 10.006 1.00 94.62 92 ARG A N 1
ATOM 750 C CA . ARG A 1 92 ? -17.433 -12.409 10.003 1.00 94.62 92 ARG A CA 1
ATOM 751 C C . ARG A 1 92 ? -18.253 -12.064 8.760 1.00 94.62 92 ARG A C 1
ATOM 753 O O . ARG A 1 92 ? -19.419 -12.433 8.693 1.00 94.62 92 ARG A O 1
ATOM 760 N N . GLY A 1 93 ? -17.648 -11.394 7.779 1.00 91.94 93 GLY A N 1
ATOM 761 C CA . GLY A 1 93 ? -18.291 -11.028 6.516 1.00 91.94 93 GLY A CA 1
ATOM 762 C C . GLY A 1 93 ? -19.194 -9.794 6.593 1.00 91.94 93 GLY A C 1
ATOM 763 O O . GLY A 1 93 ? -19.810 -9.433 5.592 1.00 91.94 93 GLY A O 1
ATOM 764 N N . GLU A 1 94 ? -19.257 -9.105 7.737 1.00 93.31 94 GLU A N 1
ATOM 765 C CA . GLU A 1 94 ? -20.031 -7.867 7.896 1.00 93.31 94 GLU A CA 1
ATOM 766 C C . GLU A 1 94 ? -19.230 -6.668 7.378 1.00 93.31 94 GLU A C 1
ATOM 768 O O . GLU A 1 94 ? -18.785 -5.801 8.132 1.00 93.31 94 GLU A O 1
ATOM 773 N N . HIS A 1 95 ? -19.003 -6.637 6.063 1.00 90.75 95 HIS A N 1
ATOM 774 C CA . HIS A 1 95 ? -18.114 -5.664 5.428 1.00 90.75 95 HIS A CA 1
ATOM 775 C C . HIS A 1 95 ? -18.590 -4.214 5.581 1.00 90.75 95 HIS A C 1
ATOM 777 O O . HIS A 1 95 ? -17.776 -3.341 5.864 1.00 90.75 95 HIS A O 1
ATOM 783 N N . ILE A 1 96 ? -19.899 -3.959 5.459 1.00 90.69 96 ILE A N 1
ATOM 784 C CA . ILE A 1 96 ? -20.474 -2.608 5.590 1.00 90.69 96 ILE A CA 1
ATOM 785 C C . ILE A 1 96 ? -20.296 -2.093 7.022 1.00 90.69 96 ILE A C 1
ATOM 787 O O . ILE A 1 96 ? -19.815 -0.981 7.231 1.00 90.69 96 ILE A O 1
ATOM 791 N N . SER A 1 97 ? -20.633 -2.919 8.014 1.00 93.50 97 SER A N 1
ATOM 792 C CA . SER A 1 97 ? -20.450 -2.584 9.427 1.00 93.50 97 SER A CA 1
ATOM 793 C C . SER A 1 97 ? -18.978 -2.410 9.784 1.00 93.50 97 SER A C 1
ATOM 795 O O . SER A 1 97 ? -18.627 -1.480 10.503 1.00 93.50 97 SER A O 1
ATOM 797 N N . GLY A 1 98 ? -18.107 -3.284 9.277 1.00 94.69 98 GLY A N 1
ATOM 798 C CA . GLY A 1 98 ? -16.667 -3.172 9.476 1.00 94.69 98 GLY A CA 1
ATOM 799 C C . GLY A 1 98 ? -16.098 -1.885 8.881 1.00 94.69 98 GLY A C 1
ATOM 800 O O . GLY A 1 98 ? -15.316 -1.219 9.552 1.00 94.69 98 GLY A O 1
ATOM 801 N N . GLN A 1 99 ? -16.531 -1.496 7.679 1.00 93.25 99 GLN A N 1
ATOM 802 C CA . GLN A 1 99 ? -16.106 -0.254 7.033 1.00 93.25 99 GLN A CA 1
ATOM 803 C C . GLN A 1 99 ? -16.586 0.991 7.796 1.00 93.25 99 GLN A C 1
ATOM 805 O O . GLN A 1 99 ? -15.787 1.892 8.022 1.00 93.25 99 GLN A O 1
ATOM 810 N N . ASP A 1 100 ? -17.831 1.005 8.287 1.00 95.19 100 ASP A N 1
ATOM 811 C CA . ASP A 1 100 ? -18.350 2.083 9.149 1.00 95.19 100 ASP A CA 1
ATOM 812 C C . ASP A 1 100 ? -17.482 2.286 10.404 1.00 95.19 100 ASP A C 1
ATOM 814 O O . ASP A 1 100 ? -17.080 3.402 10.728 1.00 95.19 100 ASP A O 1
ATOM 818 N N . ILE A 1 101 ? -17.119 1.200 11.097 1.00 98.12 101 ILE A N 1
ATOM 819 C CA . ILE A 1 101 ? -16.222 1.288 12.261 1.00 98.12 101 ILE A CA 1
ATOM 820 C C . ILE A 1 101 ? -14.786 1.656 11.838 1.00 98.12 101 ILE A C 1
ATOM 822 O O . ILE A 1 101 ? -14.073 2.307 12.606 1.00 98.12 101 ILE A O 1
ATOM 826 N N . ALA A 1 102 ? -14.352 1.292 10.628 1.00 97.31 102 ALA A N 1
ATOM 827 C CA . ALA A 1 102 ? -13.023 1.618 10.115 1.00 97.31 102 ALA A CA 1
ATOM 828 C C . ALA A 1 102 ? -12.847 3.123 9.873 1.00 97.31 102 ALA A C 1
ATOM 830 O O . ALA A 1 102 ? -11.792 3.662 10.212 1.00 97.31 102 ALA A O 1
ATOM 831 N N . SER A 1 103 ? -13.886 3.818 9.407 1.00 96.81 103 SER A N 1
ATOM 832 C CA . SER A 1 103 ? -13.904 5.285 9.330 1.00 96.81 103 SER A CA 1
ATOM 833 C C . SER A 1 103 ? -13.726 5.922 10.715 1.00 96.81 103 SER A C 1
ATOM 835 O O . SER A 1 103 ? -12.875 6.791 10.910 1.00 96.81 103 SER A O 1
ATOM 837 N N . LEU A 1 104 ? -14.417 5.408 11.741 1.00 98.44 104 LEU A N 1
ATOM 838 C CA . LEU A 1 104 ? -14.241 5.884 13.123 1.00 98.44 104 LEU A CA 1
ATOM 839 C C . LEU A 1 104 ? -12.826 5.609 13.664 1.00 98.44 104 LEU A C 1
ATOM 841 O O . LEU A 1 104 ? -12.283 6.395 14.452 1.00 98.44 104 LEU A O 1
ATOM 845 N N . PHE A 1 105 ? -12.213 4.493 13.260 1.00 98.56 105 PHE A N 1
ATOM 846 C CA . PHE A 1 105 ? -10.819 4.186 13.576 1.00 98.56 105 PHE A CA 1
ATOM 847 C C . PHE A 1 105 ? -9.852 5.191 12.930 1.00 98.56 105 PHE A C 1
ATOM 849 O O . PHE A 1 105 ? -8.905 5.618 13.601 1.00 98.56 105 PHE A O 1
ATOM 856 N N . LEU A 1 106 ? -10.090 5.601 11.678 1.00 98.19 106 LEU A N 1
ATOM 857 C CA . LEU A 1 106 ? -9.299 6.632 10.999 1.00 98.19 106 LEU A CA 1
ATOM 858 C C . LEU A 1 106 ? -9.362 7.967 11.743 1.00 98.19 106 LEU A C 1
ATOM 860 O O . LEU A 1 106 ? -8.314 8.514 12.091 1.00 98.19 106 LEU A O 1
ATOM 864 N N . ASP A 1 107 ? -10.563 8.433 12.083 1.00 97.75 107 ASP A N 1
ATOM 865 C CA . ASP A 1 107 ? -10.764 9.677 12.837 1.00 97.75 107 ASP A CA 1
ATOM 866 C C . ASP A 1 107 ? -10.059 9.645 14.196 1.00 97.75 107 ASP A C 1
ATOM 868 O O . ASP A 1 107 ? -9.367 10.586 14.605 1.00 97.75 107 ASP A O 1
ATOM 872 N N . THR A 1 108 ? -10.199 8.525 14.908 1.00 98.12 108 THR A N 1
ATOM 873 C CA . THR A 1 108 ? -9.561 8.336 16.214 1.00 98.12 108 THR A CA 1
ATOM 874 C C . THR A 1 108 ? -8.038 8.321 16.084 1.00 98.12 108 THR A C 1
ATOM 876 O O . THR A 1 108 ? -7.341 8.923 16.904 1.00 98.12 108 THR A O 1
ATOM 879 N N . SER A 1 109 ? -7.509 7.681 15.039 1.00 97.56 109 SER A N 1
ATOM 880 C CA . SER A 1 109 ? -6.075 7.641 14.737 1.00 97.56 109 SER A CA 1
ATOM 881 C C . SER A 1 109 ? -5.530 9.025 14.385 1.00 97.56 109 SER A C 1
ATOM 883 O O . SER A 1 109 ? -4.470 9.402 14.889 1.00 97.56 109 SER A O 1
ATOM 885 N N . ALA A 1 110 ? -6.274 9.818 13.608 1.00 96.00 110 ALA A N 1
ATOM 886 C CA . ALA A 1 110 ? -5.924 11.199 13.290 1.00 96.00 110 ALA A CA 1
ATOM 887 C C . ALA A 1 110 ? -5.829 12.048 14.564 1.00 96.00 110 ALA A C 1
ATOM 889 O O . ALA A 1 110 ? -4.834 12.742 14.780 1.00 96.00 110 ALA A O 1
ATOM 890 N N . LYS A 1 111 ? -6.806 11.920 15.472 1.00 95.31 111 LYS A N 1
ATOM 891 C CA . LYS A 1 111 ? -6.787 12.609 16.771 1.00 95.31 111 LYS A CA 1
ATOM 892 C C . LYS A 1 111 ? -5.627 12.157 17.662 1.00 95.31 111 LYS A C 1
ATOM 894 O O . LYS A 1 111 ? -4.995 12.993 18.315 1.00 95.31 111 LYS A O 1
ATOM 899 N N . ARG A 1 112 ? -5.327 10.852 17.681 1.00 93.00 112 ARG A N 1
ATOM 900 C CA . ARG A 1 112 ? -4.210 10.255 18.437 1.00 93.00 112 ARG A CA 1
ATOM 901 C C . ARG A 1 112 ? -2.863 10.809 17.960 1.00 93.00 112 ARG A C 1
ATOM 903 O O . ARG A 1 112 ? -2.048 11.204 18.791 1.00 93.00 112 ARG A O 1
ATOM 910 N N . LEU A 1 113 ? -2.660 10.901 16.643 1.00 91.56 113 LEU A N 1
ATOM 911 C CA . LEU A 1 113 ? -1.459 11.482 16.034 1.00 91.56 113 LEU A CA 1
ATOM 912 C C . LEU A 1 113 ? -1.373 12.998 16.254 1.00 91.56 113 LEU A C 1
ATOM 914 O O . LEU A 1 113 ? -0.332 13.486 16.682 1.00 91.56 113 LEU A O 1
ATOM 918 N N . GLN A 1 114 ? -2.467 13.739 16.054 1.00 90.19 114 GLN A N 1
ATOM 919 C CA . GLN A 1 114 ? -2.488 15.193 16.251 1.00 90.19 114 GLN A CA 1
ATOM 920 C C . GLN A 1 114 ? -2.171 15.573 17.704 1.00 90.19 114 GLN A C 1
ATOM 922 O O . GLN A 1 114 ? -1.332 16.433 17.942 1.00 90.19 114 GLN A O 1
ATOM 927 N N . THR A 1 115 ? -2.751 14.874 18.686 1.00 88.25 115 THR A N 1
ATOM 928 C CA . THR A 1 115 ? -2.449 15.106 20.113 1.00 88.25 115 THR A CA 1
ATOM 929 C C . THR A 1 115 ? -0.970 14.856 20.419 1.00 88.25 115 THR A C 1
ATOM 931 O O . THR A 1 115 ? -0.362 15.563 21.224 1.00 88.25 115 THR A O 1
ATOM 934 N N . ARG A 1 116 ? -0.372 13.844 19.776 1.00 83.25 116 ARG A N 1
ATOM 935 C CA . ARG A 1 116 ? 1.051 13.536 19.930 1.00 83.25 116 ARG A CA 1
ATOM 936 C C . ARG A 1 116 ? 1.933 14.629 19.330 1.00 83.25 116 ARG A C 1
ATOM 938 O O . ARG A 1 116 ? 2.943 14.962 19.947 1.00 83.25 116 ARG A O 1
ATOM 945 N N . LEU A 1 117 ? 1.537 15.176 18.182 1.00 83.31 117 LEU A N 1
ATOM 946 C CA . LEU A 1 117 ? 2.206 16.293 17.521 1.00 83.31 117 LEU A CA 1
ATOM 947 C C . LEU A 1 117 ? 2.127 17.568 18.377 1.00 83.31 117 LEU A C 1
ATOM 949 O O . LEU A 1 117 ? 3.156 18.166 18.674 1.00 83.31 117 LEU A O 1
ATOM 953 N N . ASP A 1 118 ? 0.934 17.920 18.862 1.00 83.06 118 ASP A N 1
ATOM 954 C CA . ASP A 1 118 ? 0.690 19.125 19.669 1.00 83.06 118 ASP A CA 1
ATOM 955 C C . ASP A 1 118 ? 1.404 19.082 21.033 1.00 83.06 118 ASP A C 1
ATOM 957 O O . ASP A 1 118 ? 1.854 20.106 21.546 1.00 83.06 118 ASP A O 1
ATOM 961 N N . GLY A 1 119 ? 1.506 17.894 21.638 1.00 72.88 119 GLY A N 1
ATOM 962 C CA . GLY A 1 119 ? 2.171 17.680 22.926 1.00 72.88 119 GLY A CA 1
ATOM 963 C C . GLY A 1 119 ? 3.688 17.478 22.843 1.00 72.88 119 GLY A C 1
ATOM 964 O O . GLY A 1 119 ? 4.329 17.301 23.882 1.00 72.88 119 GLY A O 1
ATOM 965 N N . SER A 1 120 ? 4.273 17.450 21.643 1.00 64.56 120 SER A N 1
ATOM 966 C CA . SER A 1 120 ? 5.707 17.223 21.462 1.00 64.56 120 SER A CA 1
ATOM 967 C C . SER A 1 120 ? 6.510 18.516 21.622 1.00 64.56 120 SER A C 1
ATOM 969 O O . SER A 1 120 ? 6.324 19.481 20.885 1.00 64.56 120 SER A O 1
ATOM 971 N N . THR A 1 121 ? 7.472 18.516 22.547 1.00 55.34 121 THR A N 1
ATOM 972 C CA . THR A 1 121 ? 8.548 19.522 22.605 1.00 55.34 121 THR A CA 1
ATOM 973 C C . THR A 1 121 ? 9.794 19.096 21.824 1.00 55.34 121 THR A C 1
ATOM 975 O O . THR A 1 121 ? 10.783 19.828 21.826 1.00 55.34 121 THR A O 1
ATOM 978 N N . ASP A 1 122 ? 9.774 17.922 21.179 1.00 50.72 122 ASP A N 1
ATOM 979 C CA . ASP A 1 122 ? 10.903 17.396 20.413 1.00 50.72 122 ASP A CA 1
ATOM 980 C C . ASP A 1 122 ? 10.974 18.084 19.039 1.00 50.72 122 ASP A C 1
ATOM 982 O O . ASP A 1 122 ? 10.083 17.875 18.204 1.00 50.72 122 ASP A O 1
ATOM 986 N N . PRO A 1 123 ? 12.014 18.893 18.767 1.00 52.12 123 PRO A N 1
ATOM 987 C CA . PRO A 1 123 ? 12.180 19.540 17.471 1.00 52.12 123 PRO A CA 1
ATOM 988 C C . PRO A 1 123 ? 12.318 18.533 16.314 1.00 52.12 123 PRO A C 1
ATOM 990 O O . PRO A 1 123 ? 11.958 18.881 15.194 1.00 52.12 123 PRO A O 1
ATOM 993 N N . ASN A 1 124 ? 12.740 17.284 16.567 1.00 49.94 124 ASN A N 1
ATOM 994 C CA . ASN A 1 124 ? 12.876 16.254 15.528 1.00 49.94 124 ASN A CA 1
ATOM 995 C C . ASN A 1 124 ? 11.538 15.650 15.066 1.00 49.94 124 ASN A C 1
ATOM 997 O O . ASN A 1 124 ? 11.499 15.041 14.005 1.00 49.94 124 ASN A O 1
ATOM 1001 N N . LEU A 1 125 ? 10.452 15.790 15.839 1.00 51.75 125 LEU A N 1
ATOM 1002 C CA . LEU A 1 125 ? 9.102 15.367 15.420 1.00 51.75 125 LEU A CA 1
ATOM 1003 C C . LEU A 1 125 ? 8.402 16.438 14.567 1.00 51.75 125 LEU A C 1
ATOM 1005 O O . LEU A 1 125 ? 7.528 16.119 13.767 1.00 51.75 125 LEU A O 1
ATOM 1009 N N . ASN A 1 126 ? 8.795 17.707 14.727 1.00 43.88 126 ASN A N 1
ATOM 1010 C CA . ASN A 1 126 ? 8.286 18.827 13.929 1.00 43.88 126 ASN A CA 1
ATOM 1011 C C . ASN A 1 126 ? 9.052 19.007 12.609 1.00 43.88 126 ASN A C 1
ATOM 1013 O O . ASN A 1 126 ? 8.525 19.593 11.661 1.00 43.88 126 ASN A O 1
ATOM 1017 N N . GLU A 1 127 ? 10.283 18.504 12.529 1.00 45.62 127 GLU A N 1
ATOM 1018 C CA . GLU A 1 127 ? 11.002 18.360 11.270 1.00 45.62 127 GLU A CA 1
ATOM 1019 C C . GLU A 1 127 ? 10.590 17.042 10.613 1.00 45.62 127 GLU A C 1
ATOM 1021 O O . GLU A 1 127 ? 10.989 15.964 11.047 1.00 45.62 127 GLU A O 1
ATOM 1026 N N . GLN A 1 128 ? 9.799 17.111 9.534 1.00 46.38 128 GLN A N 1
ATOM 1027 C CA . GLN A 1 128 ? 9.643 15.934 8.682 1.00 46.38 128 GLN A CA 1
ATOM 1028 C C . GLN A 1 128 ? 11.038 15.467 8.250 1.00 46.38 128 GLN A C 1
ATOM 1030 O O . GLN A 1 128 ? 11.822 16.304 7.783 1.00 46.38 128 GLN A O 1
ATOM 1035 N N . PRO A 1 129 ? 11.352 14.166 8.375 1.00 44.72 129 PRO A N 1
ATOM 1036 C CA . PRO A 1 129 ? 12.636 13.633 7.963 1.00 44.72 129 PRO A CA 1
ATOM 1037 C C . PRO A 1 129 ? 12.963 14.119 6.553 1.00 44.72 129 PRO A C 1
ATOM 1039 O O . PRO A 1 129 ? 12.242 13.859 5.591 1.00 44.72 129 PRO A O 1
ATOM 1042 N N . THR A 1 130 ? 14.051 14.875 6.424 1.00 42.06 130 THR A N 1
ATOM 1043 C CA . THR A 1 130 ? 14.528 15.362 5.119 1.00 42.06 130 THR A CA 1
ATOM 1044 C C . THR A 1 130 ? 15.044 14.220 4.241 1.00 42.06 130 THR A C 1
ATOM 1046 O O . THR A 1 130 ? 15.203 14.382 3.030 1.00 42.06 130 THR A O 1
ATOM 1049 N N . VAL A 1 131 ? 15.277 13.057 4.852 1.00 49.03 131 VAL A N 1
ATOM 1050 C CA . VAL A 1 131 ? 15.686 11.809 4.220 1.00 49.03 131 VAL A CA 1
ATOM 1051 C C . VAL A 1 131 ? 14.470 10.894 4.121 1.00 49.03 131 VAL A C 1
ATOM 1053 O O . VAL A 1 131 ? 13.714 10.747 5.075 1.00 49.03 131 VAL A O 1
ATOM 1056 N N . GLN A 1 132 ? 14.300 10.266 2.961 1.00 58.66 132 GLN A N 1
ATOM 1057 C CA . GLN A 1 132 ? 13.350 9.176 2.771 1.00 58.66 132 GLN A CA 1
ATOM 1058 C C . GLN A 1 132 ? 13.660 8.078 3.803 1.00 58.66 132 GLN A C 1
ATOM 1060 O O . GLN A 1 132 ? 14.761 7.528 3.777 1.00 58.66 132 GLN A O 1
ATOM 1065 N N . MET A 1 133 ? 12.745 7.821 4.738 1.00 57.44 133 MET A N 1
ATOM 1066 C CA . MET A 1 133 ? 12.920 6.832 5.807 1.00 57.44 133 MET A CA 1
ATOM 1067 C C . MET A 1 133 ? 12.213 5.533 5.455 1.00 57.44 133 MET A C 1
ATOM 1069 O O . MET A 1 133 ? 11.049 5.565 5.053 1.00 57.44 133 MET A O 1
ATOM 1073 N N . CYS A 1 134 ? 12.907 4.404 5.603 1.00 62.53 134 CYS A N 1
ATOM 1074 C CA . CYS A 1 134 ? 12.303 3.097 5.371 1.00 62.53 134 CYS A CA 1
ATOM 1075 C C . CYS A 1 13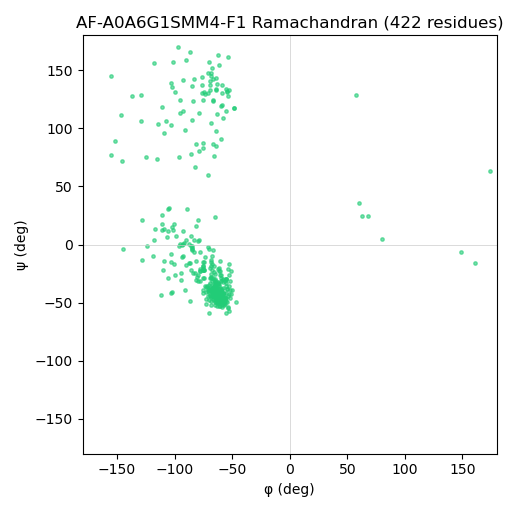4 ? 11.624 2.636 6.652 1.00 62.53 134 CYS A C 1
ATOM 1077 O O . CYS A 1 134 ? 11.892 3.150 7.744 1.00 62.53 134 CYS A O 1
ATOM 1079 N N . VAL A 1 135 ? 10.775 1.621 6.564 1.00 63.22 135 VAL A N 1
ATOM 1080 C CA . VAL A 1 135 ? 10.064 1.114 7.741 1.00 63.22 135 VAL A CA 1
ATOM 1081 C C . VAL A 1 135 ? 11.001 0.714 8.895 1.00 63.22 135 VAL A C 1
ATOM 1083 O O . VAL A 1 135 ? 10.647 0.881 10.066 1.00 63.22 135 VAL A O 1
ATOM 1086 N N . LYS A 1 136 ? 12.211 0.217 8.599 1.00 64.31 136 LYS A N 1
ATOM 1087 C CA . LYS A 1 136 ? 13.204 -0.124 9.638 1.00 64.31 136 LYS A CA 1
ATOM 1088 C C . LYS A 1 136 ? 13.625 1.104 10.447 1.00 64.31 136 LYS A C 1
ATOM 1090 O O . LYS A 1 136 ? 13.881 0.976 11.642 1.00 64.31 136 LYS A O 1
ATOM 1095 N N . ASP A 1 137 ? 13.657 2.275 9.820 1.00 63.84 137 ASP A N 1
ATOM 1096 C CA . ASP A 1 137 ? 13.956 3.526 10.503 1.00 63.84 137 ASP A CA 1
ATOM 1097 C C . ASP A 1 137 ? 12.767 3.907 11.401 1.00 63.84 137 ASP A C 1
ATOM 1099 O O . ASP A 1 137 ? 12.944 4.164 12.591 1.00 63.84 137 ASP A O 1
ATOM 1103 N N . TYR A 1 138 ? 11.532 3.800 10.904 1.00 65.81 138 TYR A N 1
ATOM 1104 C CA . TYR A 1 138 ? 10.317 4.132 11.665 1.00 65.81 138 TYR A CA 1
ATOM 1105 C C . TYR A 1 138 ? 10.157 3.396 13.001 1.00 65.81 138 TYR A C 1
ATOM 1107 O O . TYR A 1 138 ? 9.598 3.968 13.937 1.00 65.81 138 TYR A O 1
ATOM 1115 N N . LEU A 1 139 ? 10.691 2.177 13.133 1.00 66.88 139 LEU A N 1
ATOM 1116 C CA . LEU A 1 139 ? 10.722 1.453 14.412 1.00 66.88 139 LEU A CA 1
ATOM 1117 C C . LEU A 1 139 ? 11.398 2.251 15.536 1.00 66.88 139 LEU A C 1
ATOM 1119 O O . LEU A 1 139 ? 10.977 2.156 16.688 1.00 66.88 139 LEU A O 1
ATOM 1123 N N . ASN A 1 140 ? 12.435 3.016 15.202 1.00 66.81 140 ASN A N 1
ATOM 1124 C CA . ASN A 1 140 ? 13.235 3.762 16.169 1.00 66.81 140 ASN A CA 1
ATOM 1125 C C . ASN A 1 140 ? 12.761 5.212 16.337 1.00 66.81 140 ASN A C 1
ATOM 1127 O O . ASN A 1 140 ? 13.000 5.801 17.389 1.00 66.81 140 ASN A O 1
ATOM 1131 N N . TYR A 1 141 ? 12.099 5.780 15.324 1.00 64.50 141 TYR A N 1
ATOM 1132 C CA . TYR A 1 141 ? 11.732 7.199 15.294 1.00 64.50 141 TYR A CA 1
ATOM 1133 C C . TYR A 1 141 ? 10.253 7.467 15.610 1.00 64.50 141 TYR A C 1
ATOM 1135 O O . TYR A 1 141 ? 9.958 8.394 16.361 1.00 64.50 141 TYR A O 1
ATOM 1143 N N . GLU A 1 142 ? 9.311 6.672 15.086 1.00 73.69 142 GLU A N 1
ATOM 1144 C CA . GLU A 1 142 ? 7.874 6.950 15.233 1.00 73.69 142 GLU A CA 1
ATOM 1145 C C . GLU A 1 142 ? 7.028 5.659 15.340 1.00 73.69 142 GLU A C 1
ATOM 1147 O O . GLU A 1 142 ? 6.280 5.294 14.426 1.00 73.69 142 GLU A O 1
ATOM 1152 N N . PRO A 1 143 ? 7.098 4.943 16.482 1.00 81.44 143 PRO A N 1
ATOM 1153 C CA . PRO A 1 143 ? 6.449 3.638 16.645 1.00 81.44 143 PRO A CA 1
ATOM 1154 C C . PRO A 1 143 ? 4.914 3.693 16.576 1.00 81.44 143 PRO A C 1
ATOM 1156 O O . PRO A 1 143 ? 4.286 2.699 16.217 1.00 81.44 143 PRO A O 1
ATOM 1159 N N . LEU A 1 144 ? 4.303 4.841 16.894 1.00 87.56 144 LEU A N 1
ATOM 1160 C CA . LEU A 1 144 ? 2.853 5.039 16.811 1.00 87.56 144 LEU A CA 1
ATOM 1161 C C . LEU A 1 144 ? 2.356 5.081 15.358 1.00 87.56 144 LEU A C 1
ATOM 1163 O O . LEU A 1 144 ? 1.386 4.402 15.029 1.00 87.56 144 LEU A O 1
ATOM 1167 N N . ALA A 1 145 ? 3.018 5.849 14.488 1.00 87.38 145 ALA A N 1
ATOM 1168 C CA . ALA A 1 145 ? 2.672 5.916 13.068 1.00 87.38 145 ALA A CA 1
ATOM 1169 C C . ALA A 1 145 ? 2.786 4.536 12.407 1.00 87.38 145 ALA A C 1
ATOM 1171 O O . ALA A 1 145 ? 1.914 4.129 11.637 1.00 87.38 145 ALA A O 1
ATOM 1172 N N . LEU A 1 146 ? 3.823 3.780 12.775 1.00 86.06 146 LEU A N 1
ATOM 1173 C CA . LEU A 1 146 ? 4.013 2.412 12.311 1.00 86.06 146 LEU A CA 1
ATOM 1174 C C . LEU A 1 146 ? 2.922 1.450 12.820 1.00 86.06 146 LEU A C 1
ATOM 1176 O O . LEU A 1 146 ? 2.432 0.639 12.037 1.00 86.06 146 LEU A O 1
ATOM 1180 N N . ASP A 1 147 ? 2.515 1.538 14.094 1.00 88.88 147 ASP A N 1
ATOM 1181 C CA . ASP A 1 147 ? 1.380 0.769 14.645 1.00 88.88 147 ASP A CA 1
ATOM 1182 C C . ASP A 1 147 ? 0.087 1.043 13.865 1.00 88.88 147 ASP A C 1
ATOM 1184 O O . ASP A 1 147 ? -0.593 0.110 13.436 1.00 88.88 147 ASP A O 1
ATOM 1188 N N . ILE A 1 148 ? -0.211 2.318 13.601 1.00 93.38 148 ILE A N 1
ATOM 1189 C CA . ILE A 1 148 ? -1.385 2.723 12.819 1.00 93.38 148 ILE A CA 1
ATOM 1190 C C . ILE A 1 148 ? -1.301 2.170 11.391 1.00 93.38 148 ILE A C 1
ATOM 1192 O O . ILE A 1 148 ? -2.266 1.567 10.929 1.00 93.38 148 ILE A O 1
ATOM 1196 N N . CYS A 1 149 ? -0.155 2.277 10.709 1.00 92.06 149 CYS A N 1
ATOM 1197 C CA . CYS A 1 149 ? 0.014 1.714 9.363 1.00 92.06 149 CYS A CA 1
ATOM 1198 C C . CYS A 1 149 ? -0.198 0.194 9.330 1.00 92.06 149 CYS A C 1
ATOM 1200 O O . CYS A 1 149 ? -0.832 -0.319 8.409 1.00 92.06 149 CYS A O 1
ATOM 1202 N N . ARG A 1 150 ? 0.289 -0.542 10.339 1.00 90.88 150 ARG A N 1
ATOM 1203 C CA . ARG A 1 150 ? 0.066 -1.995 10.441 1.00 90.88 150 ARG A CA 1
ATOM 1204 C C . ARG A 1 150 ? -1.410 -2.329 10.617 1.00 90.88 150 ARG A C 1
ATOM 1206 O O . ARG A 1 150 ? -1.918 -3.214 9.924 1.00 90.88 150 ARG A O 1
ATOM 1213 N N . LYS A 1 151 ? -2.108 -1.598 11.487 1.00 94.38 151 LYS A N 1
ATOM 1214 C CA . LYS A 1 151 ? -3.554 -1.746 11.695 1.00 94.38 151 LYS A CA 1
ATOM 1215 C C . LYS A 1 151 ? -4.337 -1.444 10.421 1.00 94.38 151 LYS A C 1
ATOM 1217 O O . LYS A 1 151 ? -5.154 -2.263 10.014 1.00 94.38 151 LYS A O 1
ATOM 1222 N N . LEU A 1 152 ? -4.011 -0.351 9.730 1.00 95.31 152 LEU A N 1
ATOM 1223 C CA . LEU A 1 152 ? -4.594 -0.019 8.428 1.00 95.31 152 LEU A CA 1
ATOM 1224 C C . LEU A 1 152 ? -4.373 -1.128 7.405 1.00 95.31 152 LEU A C 1
ATOM 1226 O O . LEU A 1 152 ? -5.329 -1.561 6.774 1.00 95.31 152 LEU A O 1
ATOM 1230 N N . SER A 1 153 ? -3.149 -1.645 7.287 1.00 93.44 153 SER A N 1
ATOM 1231 C CA . SER A 1 153 ? -2.867 -2.737 6.352 1.00 93.44 153 SER A CA 1
ATOM 1232 C C . SER A 1 153 ? -3.648 -4.011 6.670 1.00 93.44 153 SER A C 1
ATOM 1234 O O . SER A 1 153 ? -4.079 -4.703 5.755 1.00 93.44 153 SER A O 1
ATOM 1236 N N . SER A 1 154 ? -3.884 -4.292 7.955 1.00 92.56 154 SER A N 1
ATOM 1237 C CA . SER A 1 154 ? -4.679 -5.442 8.393 1.00 92.56 154 SER A CA 1
ATOM 1238 C C . SER A 1 154 ? -6.156 -5.266 8.039 1.00 92.56 154 SER A C 1
ATOM 1240 O O . SER A 1 154 ? -6.784 -6.215 7.588 1.00 92.56 154 SER A O 1
ATOM 1242 N N . ILE A 1 155 ? -6.693 -4.048 8.176 1.00 94.75 155 ILE A N 1
ATOM 1243 C CA . ILE A 1 155 ? -8.054 -3.716 7.736 1.00 94.75 155 ILE A CA 1
ATOM 1244 C C . ILE A 1 155 ? -8.168 -3.849 6.213 1.00 94.75 155 ILE A C 1
ATOM 1246 O O . ILE A 1 155 ? -9.074 -4.523 5.734 1.00 94.75 155 ILE A O 1
ATOM 1250 N N . VAL A 1 156 ? -7.235 -3.261 5.454 1.00 94.00 156 VAL A N 1
ATOM 1251 C CA . VAL A 1 156 ? -7.262 -3.256 3.980 1.00 94.00 156 VAL A CA 1
ATOM 1252 C C . VAL A 1 156 ? -7.330 -4.672 3.413 1.00 94.00 156 VAL A C 1
ATOM 1254 O O . VAL A 1 156 ? -8.170 -4.932 2.562 1.00 94.00 156 VAL A O 1
ATOM 1257 N N . VAL A 1 157 ? -6.518 -5.609 3.910 1.00 91.44 157 VAL A N 1
ATOM 1258 C CA . VAL A 1 157 ? -6.527 -6.989 3.388 1.00 91.44 157 VAL A CA 1
ATOM 1259 C C . VAL A 1 157 ? -7.741 -7.821 3.818 1.00 91.44 157 VAL A C 1
ATOM 1261 O O . VAL A 1 157 ? -7.973 -8.884 3.250 1.00 91.44 157 VAL A O 1
ATOM 1264 N N . LEU A 1 158 ? -8.498 -7.371 4.825 1.00 91.88 158 LEU A N 1
ATOM 1265 C CA . LEU A 1 158 ? -9.759 -7.993 5.248 1.00 91.88 158 LEU A CA 1
ATOM 1266 C C . LEU A 1 158 ? -10.977 -7.410 4.517 1.00 91.88 158 LEU A C 1
ATOM 1268 O O . LEU A 1 158 ? -12.050 -8.017 4.525 1.00 91.88 158 LEU A O 1
ATOM 1272 N N . LEU A 1 159 ? -10.837 -6.230 3.907 1.00 91.12 159 LEU A N 1
ATOM 1273 C CA . LEU A 1 159 ? -11.874 -5.662 3.056 1.00 91.12 159 LEU A CA 1
ATOM 1274 C C . LEU A 1 159 ? -12.009 -6.493 1.772 1.00 91.12 159 LEU A C 1
ATOM 1276 O O . LEU A 1 159 ? -11.010 -7.010 1.259 1.00 91.12 159 LEU A O 1
ATOM 1280 N N . PRO A 1 160 ? -13.238 -6.626 1.240 1.00 82.94 160 PRO A N 1
ATOM 1281 C CA . PRO A 1 160 ? -13.481 -7.444 0.065 1.00 82.94 160 PRO A CA 1
ATOM 1282 C C . PRO A 1 160 ? -12.633 -6.942 -1.103 1.00 82.94 160 PRO A C 1
ATOM 1284 O O . PRO A 1 16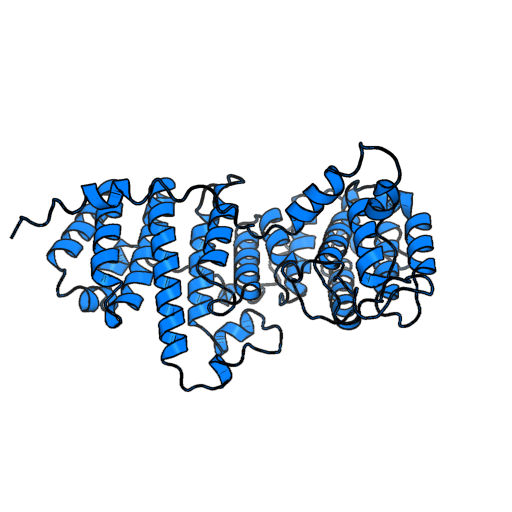0 ? -12.562 -5.731 -1.338 1.00 82.94 160 PRO A O 1
ATOM 1287 N N . ASP A 1 161 ? -12.043 -7.888 -1.840 1.00 70.88 161 ASP A N 1
ATOM 1288 C CA . ASP A 1 161 ? -11.269 -7.672 -3.071 1.00 70.88 161 ASP A CA 1
ATOM 1289 C C . ASP A 1 161 ? -12.198 -7.258 -4.225 1.00 70.88 161 ASP A C 1
ATOM 1291 O O . ASP A 1 161 ? -12.412 -7.939 -5.225 1.00 70.88 161 ASP A O 1
ATOM 1295 N N . THR A 1 162 ? -12.878 -6.144 -3.997 1.00 69.44 162 THR A N 1
ATOM 1296 C CA . THR A 1 162 ? -13.585 -5.378 -5.002 1.00 69.44 162 THR A CA 1
ATOM 1297 C C . THR A 1 162 ? -12.712 -4.175 -5.295 1.00 69.44 162 THR A C 1
ATOM 1299 O O . THR A 1 162 ? -12.193 -3.546 -4.371 1.00 69.44 162 THR A O 1
ATOM 1302 N N . GLU A 1 163 ? -12.612 -3.818 -6.572 1.00 56.28 163 GLU A N 1
ATOM 1303 C CA . GLU A 1 163 ? -11.830 -2.678 -7.077 1.00 56.28 163 GLU A CA 1
ATOM 1304 C C . GLU A 1 163 ? -12.144 -1.362 -6.329 1.00 56.28 163 GLU A C 1
ATOM 1306 O O . GLU A 1 163 ? -11.325 -0.449 -6.249 1.00 56.28 163 GLU A O 1
ATOM 1311 N N . ILE A 1 164 ? -13.332 -1.301 -5.719 1.00 62.75 164 ILE A N 1
ATOM 1312 C CA . ILE A 1 164 ? -13.868 -0.166 -4.980 1.00 62.75 164 ILE A CA 1
ATOM 1313 C C . ILE A 1 164 ? -13.524 -0.226 -3.481 1.00 62.75 164 ILE A C 1
ATOM 1315 O O . ILE A 1 164 ? -13.242 0.815 -2.903 1.00 62.75 164 ILE A O 1
ATOM 1319 N N . GLY A 1 165 ? -13.552 -1.390 -2.826 1.00 77.50 165 GLY A N 1
ATOM 1320 C CA . GLY A 1 165 ? -13.488 -1.486 -1.359 1.00 77.50 165 GLY A CA 1
ATOM 1321 C C . GLY A 1 165 ? -12.125 -1.114 -0.772 1.00 77.50 165 GLY A C 1
ATOM 1322 O O . GLY A 1 165 ? -12.017 -0.180 0.024 1.00 77.50 165 GLY A O 1
ATOM 1323 N N . GLN A 1 166 ? -11.076 -1.827 -1.188 1.00 87.56 166 GLN A N 1
ATOM 1324 C CA . GLN A 1 166 ? -9.715 -1.610 -0.683 1.00 87.56 166 GLN A CA 1
ATOM 1325 C C . GLN A 1 166 ? -9.175 -0.239 -1.109 1.00 87.56 166 GLN A C 1
ATOM 1327 O O . GLN A 1 166 ? -8.690 0.523 -0.272 1.00 87.56 166 GLN A O 1
ATOM 1332 N N . THR A 1 167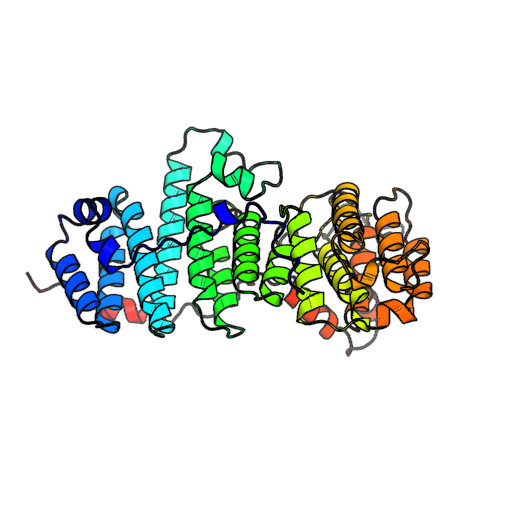 ? -9.340 0.109 -2.389 1.00 84.94 167 THR A N 1
ATOM 1333 C CA . THR A 1 167 ? -8.899 1.389 -2.956 1.00 84.94 167 THR A CA 1
ATOM 1334 C C . THR A 1 167 ? -9.585 2.574 -2.280 1.00 84.94 167 THR A C 1
ATOM 1336 O O . THR A 1 167 ? -8.889 3.493 -1.850 1.00 84.94 167 THR A O 1
ATOM 1339 N N . LYS A 1 168 ? -10.921 2.549 -2.096 1.00 86.62 168 LYS A N 1
ATOM 1340 C CA . LYS A 1 168 ? -11.636 3.640 -1.405 1.00 86.62 168 LYS A CA 1
ATOM 1341 C C . LYS A 1 168 ? -11.218 3.789 0.050 1.00 86.62 168 LYS A C 1
ATOM 1343 O O . LYS A 1 168 ? -11.145 4.910 0.535 1.00 86.62 168 LYS A O 1
ATOM 1348 N N . PHE A 1 169 ? -10.934 2.695 0.750 1.00 92.00 169 PHE A N 1
ATOM 1349 C CA . PHE A 1 169 ? -10.515 2.802 2.144 1.00 92.00 169 PHE A CA 1
ATOM 1350 C C . PHE A 1 169 ? -9.086 3.344 2.284 1.00 92.00 169 PHE A C 1
ATOM 1352 O O . PHE A 1 169 ? -8.833 4.203 3.126 1.00 92.00 169 PHE A O 1
ATOM 1359 N N . VAL A 1 170 ? -8.145 2.908 1.437 1.00 92.06 170 VAL A N 1
ATOM 1360 C CA . VAL A 1 170 ? -6.793 3.505 1.384 1.00 92.06 170 VAL A CA 1
ATOM 1361 C C . VAL A 1 170 ? -6.881 4.994 1.048 1.00 92.06 170 VAL A C 1
ATOM 1363 O O . VAL A 1 170 ? -6.171 5.819 1.624 1.00 92.06 170 VAL A O 1
ATOM 1366 N N . ALA A 1 171 ? -7.787 5.336 0.141 1.00 90.00 171 ALA A N 1
ATOM 1367 C CA . ALA A 1 171 ? -8.080 6.699 -0.226 1.00 90.00 171 ALA A CA 1
ATOM 1368 C C . ALA A 1 171 ? -8.584 7.556 0.948 1.00 90.00 171 ALA A C 1
ATOM 1370 O O . ALA A 1 171 ? -8.009 8.601 1.262 1.00 90.00 171 ALA A O 1
ATOM 1371 N N . GLU A 1 172 ? -9.620 7.080 1.634 1.00 93.81 172 GLU A N 1
ATOM 1372 C CA . GLU A 1 172 ? -10.152 7.689 2.849 1.00 93.81 172 GLU A CA 1
ATOM 1373 C C . GLU A 1 172 ? -9.055 7.849 3.910 1.00 93.81 172 GLU A C 1
ATOM 1375 O O . GLU A 1 172 ? -8.913 8.916 4.505 1.00 93.81 172 GLU A O 1
ATOM 1380 N N . ALA A 1 173 ? -8.192 6.842 4.075 1.00 95.19 173 ALA A N 1
ATOM 1381 C CA . ALA A 1 173 ? -7.057 6.922 4.983 1.00 95.19 173 ALA A CA 1
ATOM 1382 C C . ALA A 1 173 ? -6.098 8.065 4.614 1.00 95.19 173 ALA A C 1
ATOM 1384 O O . ALA A 1 173 ? -5.678 8.804 5.500 1.00 95.19 173 ALA A O 1
ATOM 1385 N N . PHE A 1 174 ? -5.775 8.272 3.333 1.00 91.19 174 PHE A N 1
ATOM 1386 C CA . PHE A 1 174 ? -4.926 9.394 2.908 1.00 91.19 174 PHE A CA 1
ATOM 1387 C C . PHE A 1 174 ? -5.577 10.770 3.063 1.00 91.19 174 PHE A C 1
ATOM 1389 O O . PHE A 1 174 ? -4.845 11.756 3.227 1.00 91.19 174 PHE A O 1
ATOM 1396 N N . LYS A 1 175 ? -6.911 10.840 3.000 1.00 92.56 175 LYS A N 1
ATOM 1397 C CA . LYS A 1 175 ? -7.687 12.059 3.253 1.00 92.56 175 LYS A CA 1
ATOM 1398 C C . LYS A 1 175 ? -7.704 12.393 4.745 1.00 92.56 175 LYS A C 1
ATOM 1400 O O . LYS A 1 175 ? -7.330 13.499 5.134 1.00 92.56 175 LYS A O 1
ATOM 1405 N N . THR A 1 176 ? -8.055 11.422 5.586 1.00 95.69 176 THR A N 1
ATOM 1406 C CA . THR A 1 176 ? -8.191 11.594 7.041 1.00 95.69 176 THR A CA 1
ATOM 1407 C C . THR A 1 176 ? -6.840 11.683 7.759 1.00 95.69 176 THR A C 1
ATOM 1409 O O . THR A 1 176 ? -6.712 12.364 8.778 1.00 95.69 176 THR A O 1
ATOM 1412 N N . LEU A 1 177 ? -5.797 11.048 7.214 1.00 92.81 177 LEU A N 1
ATOM 1413 C CA . LEU A 1 177 ? -4.426 11.051 7.735 1.00 92.81 177 LEU A CA 1
ATOM 1414 C C . LEU A 1 177 ? -3.490 11.752 6.735 1.00 92.81 177 LEU A C 1
ATOM 1416 O O . LEU A 1 177 ? -2.699 11.099 6.047 1.00 92.81 177 LEU A O 1
ATOM 1420 N N . PRO A 1 178 ? -3.564 13.093 6.624 1.00 87.50 178 PRO A N 1
ATOM 1421 C CA . PRO A 1 178 ? -2.753 13.846 5.676 1.00 87.50 178 PRO A CA 1
ATOM 1422 C C . PRO A 1 178 ? -1.249 13.696 5.963 1.00 87.50 178 PRO A C 1
ATOM 1424 O O . PRO A 1 178 ? -0.871 13.385 7.094 1.00 87.50 178 PRO A O 1
ATOM 1427 N N . PRO A 1 179 ? -0.364 14.036 5.002 1.00 83.62 179 PRO A N 1
ATOM 1428 C CA . PRO A 1 179 ? 1.090 13.867 5.130 1.00 83.62 179 PRO A CA 1
ATOM 1429 C C . PRO A 1 179 ? 1.727 14.473 6.387 1.00 83.62 179 PRO A C 1
ATOM 1431 O O . PRO A 1 179 ? 2.782 14.020 6.815 1.00 83.62 179 PRO A O 1
ATOM 1434 N N . LYS A 1 180 ? 1.107 15.508 6.972 1.00 83.06 180 LYS A N 1
ATOM 1435 C CA . LYS A 1 180 ? 1.545 16.121 8.238 1.00 83.06 180 LYS A CA 1
ATOM 1436 C C . LYS A 1 180 ? 1.359 15.207 9.460 1.00 83.06 180 LYS A C 1
ATOM 1438 O O . LYS A 1 180 ? 2.035 15.416 10.456 1.00 83.06 180 LYS A O 1
ATOM 1443 N N . LEU A 1 181 ? 0.415 14.265 9.398 1.00 86.19 181 LEU A N 1
ATOM 1444 C CA . LEU A 1 181 ? 0.090 13.315 10.465 1.00 86.19 181 LEU A CA 1
ATOM 1445 C C . LEU A 1 181 ? 0.676 11.934 10.196 1.00 86.19 181 LEU A C 1
ATOM 1447 O O . LEU A 1 181 ? 1.137 11.288 11.128 1.00 86.19 181 LEU A O 1
ATOM 1451 N N . LEU A 1 182 ? 0.625 11.467 8.946 1.00 86.06 182 LEU A N 1
ATOM 1452 C CA . LEU A 1 182 ? 1.110 10.143 8.584 1.00 86.06 182 LEU A CA 1
ATOM 1453 C C . LEU A 1 182 ? 1.894 10.196 7.277 1.00 86.06 182 LEU A C 1
ATOM 1455 O O . LEU A 1 182 ? 1.406 10.686 6.258 1.00 86.06 182 LEU A O 1
ATOM 1459 N N . ASN A 1 183 ? 3.113 9.660 7.293 1.00 84.06 183 ASN A N 1
ATOM 1460 C CA . ASN A 1 183 ? 3.912 9.560 6.081 1.00 84.06 183 ASN A CA 1
ATOM 1461 C C . ASN A 1 183 ? 3.258 8.572 5.090 1.00 84.06 183 ASN A C 1
ATOM 1463 O O . ASN A 1 183 ? 3.035 7.404 5.410 1.00 84.06 183 ASN A O 1
ATOM 1467 N N . ARG A 1 184 ? 2.983 9.036 3.864 1.00 84.44 184 ARG A N 1
ATOM 1468 C CA . ARG A 1 184 ? 2.392 8.211 2.799 1.00 84.44 184 ARG A CA 1
ATOM 1469 C C . ARG A 1 184 ? 3.325 7.095 2.319 1.00 84.44 184 ARG A C 1
ATOM 1471 O O . ARG A 1 184 ? 2.852 5.982 2.107 1.00 84.44 184 ARG A O 1
ATOM 1478 N N . ASP A 1 185 ? 4.627 7.363 2.203 1.00 81.25 185 ASP A N 1
ATOM 1479 C CA . ASP A 1 185 ? 5.634 6.363 1.816 1.00 81.25 185 ASP A CA 1
ATOM 1480 C C . ASP A 1 185 ? 5.654 5.196 2.807 1.00 81.25 185 ASP A C 1
ATOM 1482 O O . ASP A 1 185 ? 5.766 4.041 2.390 1.00 81.25 185 ASP A O 1
ATOM 1486 N N . LEU A 1 186 ? 5.502 5.502 4.103 1.00 83.44 186 LEU A N 1
ATOM 1487 C CA . LEU A 1 186 ? 5.414 4.504 5.167 1.00 83.44 186 LEU A CA 1
ATOM 1488 C C . LEU A 1 186 ? 4.182 3.613 4.983 1.00 83.44 186 LEU A C 1
ATOM 1490 O O . LEU A 1 186 ? 4.305 2.389 5.010 1.00 83.44 186 LEU A O 1
ATOM 1494 N N . LEU A 1 187 ? 3.000 4.206 4.781 1.00 88.00 187 LEU A N 1
ATOM 1495 C CA . LEU A 1 187 ? 1.776 3.425 4.593 1.00 88.00 187 LEU A CA 1
ATOM 1496 C C . LEU A 1 187 ? 1.857 2.552 3.333 1.00 88.00 187 LEU A C 1
ATOM 1498 O O . LEU A 1 187 ? 1.533 1.367 3.400 1.00 88.00 187 LEU A O 1
ATOM 1502 N N . HIS A 1 188 ? 2.352 3.092 2.213 1.00 89.19 188 HIS A N 1
ATOM 1503 C CA . HIS A 1 188 ? 2.603 2.301 1.007 1.00 89.19 188 HIS A CA 1
ATOM 1504 C C . HIS A 1 188 ? 3.600 1.159 1.269 1.00 89.19 188 HIS A C 1
ATOM 1506 O O . HIS A 1 188 ? 3.351 0.040 0.836 1.00 89.19 188 HIS A O 1
ATOM 1512 N N . GLU A 1 189 ? 4.688 1.375 2.014 1.00 85.69 189 GLU A N 1
ATOM 1513 C CA . GLU A 1 189 ? 5.660 0.311 2.319 1.00 85.69 189 GLU A CA 1
ATOM 1514 C C . GLU A 1 189 ? 5.038 -0.823 3.156 1.00 85.69 189 GLU A C 1
ATOM 1516 O O . GLU A 1 189 ? 5.255 -2.008 2.877 1.00 85.69 189 GLU A O 1
ATOM 1521 N N . VAL A 1 190 ? 4.223 -0.474 4.158 1.00 87.12 190 VAL A N 1
ATOM 1522 C CA . VAL A 1 190 ? 3.531 -1.455 5.008 1.00 87.12 190 VAL A CA 1
ATOM 1523 C C . VAL A 1 190 ? 2.472 -2.223 4.212 1.00 87.12 190 VAL A C 1
ATOM 1525 O O . VAL A 1 190 ? 2.417 -3.449 4.312 1.00 87.12 190 VAL A O 1
ATOM 1528 N N . LEU A 1 191 ? 1.682 -1.538 3.378 1.00 90.44 191 LEU A N 1
ATOM 1529 C CA . LEU A 1 191 ? 0.701 -2.176 2.494 1.00 90.44 191 LEU A CA 1
ATOM 1530 C C . LEU A 1 191 ? 1.378 -3.114 1.495 1.00 90.44 191 LEU A C 1
ATOM 1532 O O . LEU A 1 191 ? 0.983 -4.271 1.389 1.00 90.44 191 LEU A O 1
ATOM 1536 N N . ALA A 1 192 ? 2.442 -2.659 0.829 1.00 88.88 192 ALA A N 1
ATOM 1537 C CA . ALA A 1 192 ? 3.194 -3.471 -0.121 1.00 88.88 192 ALA A CA 1
ATOM 1538 C C . ALA A 1 192 ? 3.712 -4.764 0.521 1.00 88.88 192 ALA A C 1
ATOM 1540 O O . ALA A 1 192 ? 3.558 -5.854 -0.032 1.00 88.88 192 ALA A O 1
ATOM 1541 N N . THR A 1 193 ? 4.267 -4.644 1.730 1.00 85.94 193 THR A N 1
ATOM 1542 C CA . THR A 1 193 ? 4.751 -5.787 2.508 1.00 85.94 193 THR A CA 1
ATOM 1543 C C . THR A 1 193 ? 3.612 -6.733 2.881 1.00 85.94 193 THR A C 1
ATOM 1545 O O . THR A 1 193 ? 3.758 -7.947 2.742 1.00 85.94 193 THR A O 1
ATOM 1548 N N . ARG A 1 194 ? 2.468 -6.205 3.337 1.00 88.00 194 ARG A N 1
ATOM 1549 C CA . ARG A 1 194 ? 1.327 -7.031 3.752 1.00 88.00 194 ARG A CA 1
ATOM 1550 C C . ARG A 1 194 ? 0.696 -7.766 2.568 1.00 88.00 194 ARG A C 1
ATOM 1552 O O . ARG A 1 194 ? 0.461 -8.966 2.677 1.00 88.00 194 ARG A O 1
ATOM 1559 N N . PHE A 1 195 ? 0.498 -7.096 1.434 1.00 90.44 195 PHE A N 1
ATOM 1560 C CA . PHE A 1 195 ? 0.009 -7.727 0.205 1.00 90.44 195 PHE A CA 1
ATOM 1561 C C . PHE A 1 195 ? 0.973 -8.802 -0.313 1.00 90.44 195 PHE A C 1
ATOM 1563 O O . PHE A 1 195 ? 0.545 -9.893 -0.689 1.00 90.44 195 PHE A O 1
ATOM 1570 N N . TYR A 1 196 ? 2.284 -8.553 -0.244 1.00 88.69 196 TYR A N 1
ATOM 1571 C CA . TYR A 1 196 ? 3.287 -9.549 -0.617 1.00 88.69 196 TYR A CA 1
ATOM 1572 C C . TYR A 1 196 ? 3.211 -10.806 0.265 1.00 88.69 196 TYR A C 1
ATOM 1574 O O . TYR A 1 196 ? 3.230 -11.919 -0.260 1.00 88.69 196 TYR A O 1
ATOM 1582 N N . GLN A 1 197 ? 3.039 -10.650 1.585 1.00 85.81 197 GLN A N 1
ATOM 1583 C CA . GLN A 1 197 ? 2.889 -11.773 2.526 1.00 85.81 197 GLN A CA 1
ATOM 1584 C C . GLN A 1 197 ? 1.688 -12.668 2.200 1.00 85.81 197 GLN A C 1
ATOM 1586 O O . GLN A 1 197 ? 1.787 -13.889 2.314 1.00 85.81 197 GLN A O 1
ATOM 1591 N N . ILE A 1 198 ? 0.570 -12.079 1.770 1.00 88.19 198 ILE A N 1
ATOM 1592 C CA . ILE A 1 198 ? -0.628 -12.832 1.368 1.00 88.19 198 ILE A CA 1
ATOM 1593 C C . ILE A 1 198 ? -0.595 -13.278 -0.104 1.00 88.19 198 ILE A C 1
ATOM 1595 O O . ILE A 1 198 ? -1.572 -13.838 -0.595 1.00 88.19 198 ILE A O 1
ATOM 1599 N N . ARG A 1 199 ? 0.539 -13.082 -0.798 1.00 90.25 199 ARG A N 1
ATOM 1600 C CA . ARG A 1 199 ? 0.773 -13.422 -2.215 1.00 90.25 199 ARG A CA 1
ATOM 1601 C C . ARG A 1 199 ? -0.126 -12.677 -3.206 1.00 90.25 199 ARG A C 1
ATOM 1603 O O . ARG A 1 199 ? -0.321 -13.134 -4.335 1.00 90.25 199 ARG A O 1
ATOM 1610 N N . ASP A 1 200 ? -0.617 -11.508 -2.815 1.00 90.25 200 ASP A N 1
ATOM 1611 C CA . ASP A 1 200 ? -1.269 -10.558 -3.711 1.00 90.25 200 ASP A CA 1
ATOM 1612 C C . ASP A 1 200 ? -0.206 -9.666 -4.367 1.00 90.25 200 ASP A C 1
ATOM 1614 O O . ASP A 1 200 ? 0.089 -8.541 -3.956 1.00 90.25 200 ASP A O 1
ATOM 1618 N N . TYR A 1 201 ? 0.459 -10.232 -5.373 1.00 90.69 201 TYR A N 1
ATOM 1619 C CA . TYR A 1 201 ? 1.563 -9.571 -6.059 1.00 90.69 201 TYR A CA 1
ATOM 1620 C C . TYR A 1 201 ? 1.167 -8.300 -6.831 1.00 90.69 201 TYR A C 1
ATOM 1622 O O . TYR A 1 201 ? 1.965 -7.359 -6.811 1.00 90.69 201 TYR A O 1
ATOM 1630 N N . PRO A 1 202 ? -0.004 -8.216 -7.499 1.00 90.88 202 PRO A N 1
ATOM 1631 C CA . PRO A 1 202 ? -0.450 -6.980 -8.141 1.00 90.88 202 PRO A CA 1
ATOM 1632 C C . PRO A 1 202 ? -0.553 -5.799 -7.170 1.00 90.88 202 PRO A C 1
ATOM 1634 O O . PRO A 1 202 ? 0.086 -4.770 -7.415 1.00 90.88 202 PRO A O 1
ATOM 1637 N N . ASN A 1 203 ? -1.261 -5.959 -6.046 1.00 89.75 203 ASN A N 1
ATOM 1638 C CA . ASN A 1 203 ? -1.393 -4.894 -5.049 1.00 89.75 203 ASN A CA 1
ATOM 1639 C C . ASN A 1 203 ? -0.060 -4.603 -4.351 1.00 89.75 203 ASN A C 1
ATOM 1641 O O . ASN A 1 203 ? 0.301 -3.440 -4.155 1.00 89.75 203 ASN A O 1
ATOM 1645 N N . ALA A 1 204 ? 0.741 -5.634 -4.059 1.00 90.62 204 ALA A N 1
ATOM 1646 C CA . ALA A 1 204 ? 2.085 -5.433 -3.526 1.00 90.62 204 ALA A CA 1
ATOM 1647 C C . ALA A 1 204 ? 2.931 -4.557 -4.461 1.00 90.62 204 ALA A C 1
ATOM 1649 O O . ALA A 1 204 ? 3.525 -3.569 -4.030 1.00 90.62 204 ALA A O 1
ATOM 1650 N N . ARG A 1 205 ? 2.950 -4.881 -5.759 1.00 91.56 205 ARG A N 1
ATOM 1651 C CA . ARG A 1 205 ? 3.694 -4.150 -6.791 1.00 91.56 205 ARG A CA 1
ATOM 1652 C C . ARG A 1 205 ? 3.216 -2.712 -6.933 1.00 91.56 205 ARG A C 1
ATOM 1654 O O . ARG A 1 205 ? 4.064 -1.828 -7.048 1.00 91.56 205 ARG A O 1
ATOM 1661 N N . TYR A 1 206 ? 1.903 -2.484 -6.894 1.00 90.50 206 TYR A N 1
ATOM 1662 C CA . TYR A 1 206 ? 1.323 -1.143 -6.861 1.00 90.50 206 TYR A CA 1
ATOM 1663 C C . TYR A 1 206 ? 1.885 -0.349 -5.679 1.00 90.50 206 TYR A C 1
ATOM 1665 O O . TYR A 1 206 ? 2.585 0.641 -5.871 1.00 90.50 206 TYR A O 1
ATOM 1673 N N . HIS A 1 207 ? 1.713 -0.824 -4.448 1.00 89.12 207 HIS A N 1
ATOM 1674 C CA . HIS A 1 207 ? 2.189 -0.076 -3.287 1.00 89.12 207 HIS A CA 1
ATOM 1675 C C . HIS A 1 207 ? 3.724 0.074 -3.247 1.00 89.12 207 HIS A C 1
ATOM 1677 O O . HIS A 1 207 ? 4.216 1.117 -2.819 1.00 89.12 207 HIS A O 1
ATOM 1683 N N . PHE A 1 208 ? 4.494 -0.888 -3.769 1.00 87.94 208 PHE A N 1
ATOM 1684 C CA . PHE A 1 208 ? 5.948 -0.755 -3.918 1.00 87.94 208 PHE A CA 1
ATOM 1685 C C . PHE A 1 208 ? 6.360 0.359 -4.887 1.00 87.94 208 PHE A C 1
ATOM 1687 O O . PHE A 1 208 ? 7.346 1.047 -4.633 1.00 87.94 208 PHE A O 1
ATOM 1694 N N . LEU A 1 209 ? 5.620 0.559 -5.981 1.00 87.75 209 LEU A N 1
ATOM 1695 C CA . LEU A 1 209 ? 5.868 1.648 -6.932 1.00 87.75 209 LEU A CA 1
ATOM 1696 C C . LEU A 1 209 ? 5.646 3.035 -6.306 1.00 87.75 209 LEU A C 1
ATOM 1698 O O . LEU A 1 209 ? 6.343 3.986 -6.666 1.00 87.75 209 LEU A O 1
ATOM 1702 N N . HIS A 1 210 ? 4.707 3.130 -5.363 1.00 84.62 210 HIS A N 1
ATOM 1703 C CA . HIS A 1 210 ? 4.338 4.369 -4.673 1.00 84.62 210 HIS A CA 1
ATOM 1704 C C . HIS A 1 210 ? 5.084 4.607 -3.358 1.00 84.62 210 HIS A C 1
ATOM 1706 O O . HIS A 1 210 ? 4.992 5.698 -2.805 1.00 84.62 210 HIS A O 1
ATOM 1712 N N . SER A 1 211 ? 5.834 3.629 -2.849 1.00 80.00 211 SER A N 1
ATOM 1713 C CA . SER A 1 211 ? 6.671 3.838 -1.674 1.00 80.00 211 SER A CA 1
ATOM 1714 C C . SER A 1 211 ? 8.069 4.250 -2.098 1.00 80.00 211 SER A C 1
ATOM 1716 O O . SER A 1 211 ? 8.838 3.501 -2.707 1.00 80.00 211 SER A O 1
ATOM 1718 N N . ALA A 1 212 ? 8.436 5.475 -1.755 1.00 64.69 212 ALA A N 1
ATOM 1719 C CA . ALA A 1 212 ? 9.712 6.005 -2.175 1.00 64.69 212 ALA A CA 1
ATOM 1720 C C . ALA A 1 212 ? 10.906 5.496 -1.346 1.00 64.69 212 ALA A C 1
ATOM 1722 O O . ALA A 1 212 ? 12.050 5.775 -1.731 1.00 64.69 212 ALA A O 1
ATOM 1723 N N . CYS A 1 213 ? 10.677 4.745 -0.260 1.00 59.53 213 CYS A N 1
ATOM 1724 C CA . CYS A 1 213 ? 11.728 4.287 0.651 1.00 59.53 213 CYS A CA 1
ATOM 1725 C C . CYS A 1 213 ? 11.937 2.770 0.748 1.00 59.53 213 CYS A C 1
ATOM 1727 O O . CYS A 1 213 ? 12.672 2.294 1.617 1.00 59.53 213 CYS A O 1
ATOM 1729 N N . VAL A 1 214 ? 11.357 1.999 -0.168 1.00 59.44 214 VAL A N 1
ATOM 1730 C CA . VAL A 1 214 ? 11.489 0.545 -0.092 1.00 59.44 214 VAL A CA 1
ATOM 1731 C C . VAL A 1 214 ? 12.941 0.115 -0.263 1.00 59.44 214 VAL A C 1
ATOM 1733 O O . VAL A 1 214 ? 13.647 0.527 -1.191 1.00 59.44 214 VAL A O 1
ATOM 1736 N N . ASP A 1 215 ? 13.360 -0.775 0.632 1.00 67.56 215 ASP A N 1
ATOM 1737 C CA . ASP A 1 215 ? 14.590 -1.538 0.501 1.00 67.56 215 ASP A CA 1
ATOM 1738 C C . ASP A 1 215 ? 14.535 -2.325 -0.816 1.00 67.56 215 ASP A C 1
ATOM 1740 O O . ASP A 1 215 ? 13.746 -3.251 -1.013 1.00 67.56 215 ASP A O 1
ATOM 1744 N N . ARG A 1 216 ? 15.356 -1.869 -1.763 1.00 78.00 216 ARG A N 1
ATOM 1745 C CA . ARG A 1 216 ? 15.332 -2.265 -3.174 1.00 78.00 216 ARG A CA 1
ATOM 1746 C C . ARG A 1 216 ? 15.397 -3.781 -3.373 1.00 78.00 216 ARG A C 1
ATOM 1748 O O . ARG A 1 216 ? 14.989 -4.264 -4.425 1.00 78.00 216 ARG A O 1
ATOM 1755 N N . GLN A 1 217 ? 15.889 -4.521 -2.381 1.00 81.50 217 GLN A N 1
ATOM 1756 C CA . GLN A 1 217 ? 15.926 -5.975 -2.382 1.00 81.50 217 GLN A CA 1
ATOM 1757 C C . GLN A 1 217 ? 14.522 -6.611 -2.359 1.00 81.50 217 GLN A C 1
ATOM 1759 O O . GLN A 1 217 ? 14.292 -7.599 -3.048 1.00 81.50 217 GLN A O 1
ATOM 1764 N N . TYR A 1 218 ? 13.550 -6.025 -1.654 1.00 82.75 218 TYR A N 1
ATOM 1765 C CA . TYR A 1 218 ? 12.177 -6.550 -1.605 1.00 82.75 218 TYR A CA 1
ATOM 1766 C C . TYR A 1 218 ? 11.452 -6.443 -2.936 1.00 82.75 218 TYR A C 1
ATOM 1768 O O . TYR A 1 218 ? 10.731 -7.358 -3.321 1.00 82.75 218 TYR A O 1
ATOM 1776 N N . VAL A 1 219 ? 11.677 -5.349 -3.664 1.00 88.38 219 VAL A N 1
ATOM 1777 C CA . VAL A 1 219 ? 11.155 -5.202 -5.025 1.00 88.38 219 VAL A CA 1
ATOM 1778 C C . VAL A 1 219 ? 11.705 -6.310 -5.921 1.00 88.38 219 VAL A C 1
ATOM 1780 O O . VAL A 1 219 ? 10.965 -6.885 -6.710 1.00 88.38 219 VAL A O 1
ATOM 1783 N N . VAL A 1 220 ? 12.991 -6.644 -5.785 1.00 90.50 220 VAL A N 1
ATOM 1784 C CA . VAL A 1 220 ? 13.601 -7.740 -6.548 1.00 90.50 220 VAL A CA 1
ATOM 1785 C C . VAL A 1 220 ? 12.925 -9.066 -6.207 1.00 90.50 220 VAL A C 1
ATOM 1787 O O . VAL A 1 220 ? 12.504 -9.769 -7.123 1.00 90.50 220 VAL A O 1
ATOM 1790 N N . PHE A 1 221 ? 12.754 -9.378 -4.919 1.00 88.62 221 PHE A N 1
ATOM 1791 C CA . PHE A 1 221 ? 12.069 -10.599 -4.481 1.00 88.62 221 PHE A CA 1
ATOM 1792 C C . PHE A 1 221 ? 10.646 -10.694 -5.008 1.00 88.62 221 PHE A C 1
ATOM 1794 O O . PHE A 1 221 ? 10.281 -11.715 -5.587 1.00 88.62 221 PHE A O 1
ATOM 1801 N N . LEU A 1 222 ? 9.882 -9.609 -4.887 1.00 91.69 222 LEU A N 1
ATOM 1802 C CA . LEU A 1 222 ? 8.543 -9.517 -5.441 1.00 91.69 222 LEU A CA 1
ATOM 1803 C C . LEU A 1 222 ? 8.541 -9.856 -6.931 1.00 91.69 222 LEU A C 1
ATOM 1805 O O . LEU A 1 222 ? 7.770 -10.707 -7.351 1.00 91.69 222 LEU A O 1
ATOM 1809 N N . LEU A 1 223 ? 9.367 -9.184 -7.737 1.00 93.62 223 LEU A N 1
ATOM 1810 C CA . LEU A 1 223 ? 9.341 -9.350 -9.192 1.00 93.62 223 LEU A CA 1
ATOM 1811 C C . LEU A 1 223 ? 9.769 -10.758 -9.615 1.00 93.62 223 LEU A C 1
ATOM 1813 O O . LEU A 1 223 ? 9.178 -11.313 -10.539 1.00 93.62 223 LEU A O 1
ATOM 1817 N N . VAL A 1 224 ? 10.779 -11.327 -8.950 1.00 93.19 224 VAL A N 1
ATOM 1818 C CA . VAL A 1 224 ? 11.259 -12.694 -9.201 1.00 93.19 224 VAL A CA 1
ATOM 1819 C C . VAL A 1 224 ? 10.178 -13.710 -8.852 1.00 93.19 224 VAL A C 1
ATOM 1821 O O . VAL A 1 224 ? 9.838 -14.555 -9.674 1.00 93.19 224 VAL A O 1
ATOM 1824 N N . GLU A 1 225 ? 9.615 -13.631 -7.647 1.00 92.88 225 GLU A N 1
ATOM 1825 C CA . GLU A 1 225 ? 8.606 -14.585 -7.192 1.00 92.88 225 GLU A CA 1
ATOM 1826 C C . GLU A 1 225 ? 7.303 -14.446 -7.985 1.00 92.88 225 GLU A C 1
ATOM 1828 O O . GLU A 1 225 ? 6.682 -15.445 -8.352 1.00 92.88 225 GLU A O 1
ATOM 1833 N N . PHE A 1 226 ? 6.911 -13.213 -8.313 1.00 94.00 226 PHE A N 1
ATOM 1834 C CA . PHE A 1 226 ? 5.728 -12.953 -9.118 1.00 94.00 226 PHE A CA 1
ATOM 1835 C C . PHE A 1 226 ? 5.879 -13.539 -10.527 1.00 94.00 226 PHE A C 1
ATOM 1837 O O . PHE A 1 226 ? 4.974 -14.233 -10.991 1.00 94.00 226 PHE A O 1
ATOM 1844 N N . HIS A 1 227 ? 7.031 -13.347 -11.181 1.00 94.62 227 HIS A N 1
ATOM 1845 C CA . HIS A 1 227 ? 7.314 -13.998 -12.463 1.00 94.62 227 HIS A CA 1
ATOM 1846 C C . HIS A 1 227 ? 7.307 -15.523 -12.334 1.00 94.62 227 HIS A C 1
ATOM 1848 O O . HIS A 1 227 ? 6.585 -16.187 -13.073 1.00 94.62 227 HIS A O 1
ATOM 1854 N N . ALA A 1 228 ? 8.029 -16.075 -11.358 1.00 91.88 228 ALA A N 1
ATOM 1855 C CA . ALA A 1 228 ? 8.164 -17.520 -11.192 1.00 91.88 228 ALA A CA 1
ATOM 1856 C C . ALA A 1 228 ? 6.821 -18.235 -10.958 1.00 91.88 228 ALA A C 1
ATOM 1858 O O . ALA A 1 228 ? 6.663 -19.391 -11.350 1.00 91.88 228 ALA A O 1
ATOM 1859 N N . LEU A 1 229 ? 5.856 -17.570 -10.312 1.00 92.19 229 LEU A N 1
ATOM 1860 C CA . LEU A 1 229 ? 4.562 -18.164 -9.964 1.00 92.19 229 LEU A CA 1
ATOM 1861 C C . LEU A 1 229 ? 3.420 -17.807 -10.919 1.00 92.19 229 LEU A C 1
ATOM 1863 O O . LEU A 1 229 ? 2.437 -18.548 -10.974 1.00 92.19 229 LEU A O 1
ATOM 1867 N N . LYS A 1 230 ? 3.487 -16.661 -11.607 1.00 92.12 230 LYS A N 1
ATOM 1868 C CA . LYS A 1 230 ? 2.371 -16.127 -12.412 1.00 92.12 230 LYS A CA 1
ATOM 1869 C C . LYS A 1 230 ? 2.749 -15.769 -13.848 1.00 92.12 230 LYS A C 1
ATOM 1871 O O . LYS A 1 230 ? 1.846 -15.540 -14.646 1.00 92.12 230 LYS A O 1
ATOM 1876 N N . GLY A 1 231 ? 4.036 -15.699 -14.172 1.00 92.31 231 GLY A N 1
ATOM 1877 C CA . GLY A 1 231 ? 4.535 -15.380 -15.505 1.00 92.31 231 GLY A CA 1
ATOM 1878 C C . GLY A 1 231 ? 4.898 -16.614 -16.327 1.00 92.31 231 GLY A C 1
ATOM 1879 O O . GLY A 1 231 ? 4.966 -17.741 -15.839 1.00 92.31 231 GLY A O 1
ATOM 1880 N N . THR A 1 232 ? 5.165 -16.382 -17.608 1.00 92.69 232 THR A N 1
ATOM 1881 C CA . THR A 1 232 ? 5.769 -17.360 -18.518 1.00 92.69 232 THR A CA 1
ATOM 1882 C C . THR A 1 232 ? 7.260 -17.066 -18.725 1.00 92.69 232 THR A C 1
ATOM 1884 O O . THR A 1 232 ? 7.685 -15.914 -18.592 1.00 92.69 232 THR A O 1
ATOM 1887 N N . PRO A 1 233 ? 8.089 -18.050 -19.127 1.00 90.44 233 PRO A N 1
ATOM 1888 C CA . PRO A 1 233 ? 9.509 -17.807 -19.405 1.00 90.44 233 PRO A CA 1
ATOM 1889 C C . PRO A 1 233 ? 9.750 -16.717 -20.459 1.00 90.44 233 PRO A C 1
ATOM 1891 O O . PRO A 1 233 ? 10.724 -15.975 -20.379 1.00 90.44 233 PRO A O 1
ATOM 1894 N N . SER A 1 234 ? 8.839 -16.567 -21.429 1.00 91.75 234 SER A N 1
ATOM 1895 C CA . SER A 1 234 ? 8.914 -15.496 -22.426 1.00 91.75 234 SER A CA 1
ATOM 1896 C C . SER A 1 234 ? 8.693 -14.101 -21.849 1.00 91.75 234 SER A C 1
ATOM 1898 O O . SER A 1 234 ? 9.108 -13.139 -22.476 1.00 91.75 234 SER A O 1
ATOM 1900 N N . GLU A 1 235 ? 8.048 -13.958 -20.693 1.00 94.81 235 GLU A N 1
ATOM 1901 C CA . GLU A 1 235 ? 7.707 -12.663 -20.088 1.00 94.81 235 GLU A CA 1
ATOM 1902 C C . GLU A 1 235 ? 8.728 -12.193 -19.051 1.00 94.81 235 GLU A C 1
ATOM 1904 O O . GLU A 1 235 ? 8.562 -11.117 -18.486 1.00 94.81 235 GLU A O 1
ATOM 1909 N N . VAL A 1 236 ? 9.793 -12.957 -18.803 1.00 95.25 236 VAL A N 1
ATOM 1910 C CA . VAL A 1 236 ? 10.785 -12.661 -17.756 1.00 95.25 236 VAL A CA 1
ATOM 1911 C C . VAL A 1 236 ? 11.351 -11.237 -17.840 1.00 95.25 236 VAL A C 1
ATOM 1913 O O . VAL A 1 236 ? 11.508 -10.543 -16.842 1.00 95.25 236 VAL A O 1
ATOM 1916 N N . ASP A 1 237 ? 11.596 -10.735 -19.045 1.00 95.81 237 ASP A N 1
ATOM 1917 C CA . ASP A 1 237 ? 12.085 -9.376 -19.256 1.00 95.81 237 ASP A CA 1
ATOM 1918 C C . ASP A 1 237 ? 10.991 -8.300 -19.138 1.00 95.81 237 ASP A C 1
ATOM 1920 O O . ASP A 1 237 ? 11.308 -7.144 -18.842 1.00 95.81 237 ASP A O 1
ATOM 1924 N N . LEU A 1 238 ? 9.715 -8.665 -19.299 1.00 96.69 238 LEU A N 1
ATOM 1925 C CA . LEU A 1 238 ? 8.573 -7.760 -19.148 1.00 96.69 238 LEU A CA 1
ATOM 1926 C C . LEU A 1 238 ? 8.315 -7.393 -17.684 1.00 96.69 238 LEU A C 1
ATOM 1928 O O . LEU A 1 238 ? 7.986 -6.243 -17.420 1.00 96.69 238 LEU A O 1
ATOM 1932 N N . PHE A 1 239 ? 8.515 -8.296 -16.719 1.00 95.75 239 PHE A N 1
ATOM 1933 C CA . PHE A 1 239 ? 8.280 -7.988 -15.296 1.00 95.75 239 PHE A CA 1
ATOM 1934 C C . PHE A 1 239 ? 9.163 -6.831 -14.807 1.00 95.75 239 PHE A C 1
ATOM 1936 O O . PHE A 1 239 ? 8.674 -5.855 -14.224 1.00 95.75 239 PHE A O 1
ATOM 1943 N N . ILE A 1 240 ? 10.466 -6.900 -15.096 1.00 95.56 240 ILE A N 1
ATOM 1944 C CA . ILE A 1 240 ? 11.405 -5.834 -14.737 1.00 95.56 240 ILE A CA 1
ATOM 1945 C C . ILE A 1 240 ? 11.204 -4.580 -15.591 1.00 95.56 240 ILE A C 1
ATOM 1947 O O . ILE A 1 240 ? 11.237 -3.473 -15.053 1.00 95.56 240 ILE A O 1
ATOM 1951 N N . ALA A 1 241 ? 10.948 -4.718 -16.897 1.00 97.38 241 ALA A N 1
ATOM 1952 C CA . ALA A 1 241 ? 10.701 -3.570 -17.765 1.00 97.38 241 ALA A CA 1
ATOM 1953 C C . ALA A 1 241 ? 9.452 -2.793 -17.328 1.00 97.38 241 ALA A C 1
ATOM 1955 O O . ALA A 1 241 ? 9.512 -1.572 -17.183 1.00 97.38 241 ALA A O 1
ATOM 1956 N N . GLN A 1 242 ? 8.357 -3.491 -17.026 1.00 95.25 242 GLN A N 1
ATOM 1957 C CA . GLN A 1 242 ? 7.110 -2.883 -16.577 1.00 95.25 242 GLN A CA 1
ATOM 1958 C C . GLN A 1 242 ? 7.322 -2.122 -15.267 1.00 95.25 242 GLN A C 1
ATOM 1960 O O . GLN A 1 242 ? 6.872 -0.986 -15.143 1.00 95.25 242 GLN A O 1
ATOM 1965 N N . PHE A 1 243 ? 8.032 -2.712 -14.294 1.00 93.94 243 PHE A N 1
ATOM 1966 C CA . PHE A 1 243 ? 8.347 -2.029 -13.038 1.00 93.94 243 PHE A CA 1
ATOM 1967 C C . PHE A 1 243 ? 9.209 -0.783 -13.265 1.00 93.94 243 PHE A C 1
ATOM 1969 O O . PHE A 1 243 ? 8.863 0.289 -12.781 1.00 93.94 243 PHE A O 1
ATOM 1976 N N . VAL A 1 244 ? 10.304 -0.890 -14.025 1.00 94.94 244 VAL A N 1
ATOM 1977 C CA . VAL A 1 244 ? 11.226 0.234 -14.250 1.00 94.94 244 VAL A CA 1
ATOM 1978 C C . VAL A 1 244 ? 10.546 1.387 -14.988 1.00 94.94 244 VAL A C 1
ATOM 1980 O O . VAL A 1 244 ? 10.704 2.542 -14.591 1.00 94.94 244 VAL A O 1
ATOM 1983 N N . LEU A 1 245 ? 9.776 1.097 -16.038 1.00 95.25 245 LEU A N 1
ATOM 1984 C CA . LEU A 1 245 ? 9.093 2.125 -16.825 1.00 95.25 245 LEU A CA 1
ATOM 1985 C C . LEU A 1 245 ? 7.997 2.830 -16.015 1.00 95.25 245 LEU A C 1
ATOM 1987 O O . LEU A 1 245 ? 7.904 4.057 -16.060 1.00 95.25 245 LEU A O 1
ATOM 1991 N N . GLN A 1 246 ? 7.212 2.086 -15.232 1.00 92.00 246 GLN A N 1
ATOM 1992 C CA . GLN A 1 246 ? 6.212 2.675 -14.337 1.00 92.00 246 GLN A CA 1
ATOM 1993 C C . GLN A 1 246 ? 6.870 3.477 -13.214 1.00 92.00 246 GLN A C 1
ATOM 1995 O O . GLN A 1 246 ? 6.476 4.614 -12.970 1.00 92.00 246 GLN A O 1
ATOM 2000 N N . PHE A 1 247 ? 7.928 2.947 -12.595 1.00 90.44 247 PHE A N 1
ATOM 2001 C CA . PHE A 1 247 ? 8.681 3.652 -11.563 1.00 90.44 247 PHE A CA 1
ATOM 2002 C C . PHE A 1 247 ? 9.185 5.002 -12.079 1.00 90.44 247 PHE A C 1
ATOM 2004 O O . PHE A 1 247 ? 8.934 6.021 -11.444 1.00 90.44 247 PHE A O 1
ATOM 2011 N N . LEU A 1 248 ? 9.806 5.038 -13.266 1.00 90.00 248 LEU A N 1
ATOM 2012 C CA . LEU A 1 248 ? 10.241 6.281 -13.911 1.00 90.00 248 LEU A CA 1
ATOM 2013 C C . LEU A 1 248 ? 9.085 7.263 -14.157 1.00 90.00 248 LEU A C 1
ATOM 2015 O O . LEU A 1 248 ? 9.267 8.465 -14.001 1.00 90.00 248 LEU A O 1
ATOM 2019 N N . CYS A 1 249 ? 7.891 6.783 -14.510 1.00 88.75 249 CYS A N 1
ATOM 2020 C CA . CYS A 1 249 ? 6.722 7.651 -14.691 1.00 88.75 249 CYS A CA 1
ATOM 2021 C C . CYS A 1 249 ? 6.258 8.319 -13.387 1.00 88.75 249 CYS A C 1
ATOM 2023 O O . CYS A 1 249 ? 5.708 9.424 -13.433 1.00 88.75 249 CYS A O 1
ATOM 2025 N N . LEU A 1 250 ? 6.462 7.659 -12.247 1.00 84.06 250 LEU A N 1
ATOM 2026 C CA . LEU A 1 250 ? 6.033 8.122 -10.924 1.00 84.06 250 LEU A CA 1
ATOM 2027 C C . LEU A 1 250 ? 7.057 9.026 -10.231 1.00 84.06 250 LEU A C 1
ATOM 2029 O O . LEU A 1 250 ? 6.726 9.726 -9.272 1.00 84.06 250 LEU A O 1
ATOM 2033 N N . GLN A 1 251 ? 8.302 9.043 -10.707 1.00 82.25 251 GLN A N 1
ATOM 2034 C CA . GLN A 1 251 ? 9.298 9.965 -10.180 1.00 82.25 251 GLN A CA 1
ATOM 2035 C C . GLN A 1 251 ? 9.195 11.321 -10.888 1.00 82.25 251 GLN A C 1
ATOM 2037 O O . GLN A 1 251 ? 9.107 11.399 -12.111 1.00 82.25 251 GLN A O 1
ATOM 2042 N N . LEU A 1 252 ? 9.268 12.405 -10.114 1.00 78.94 252 LEU A N 1
ATOM 2043 C CA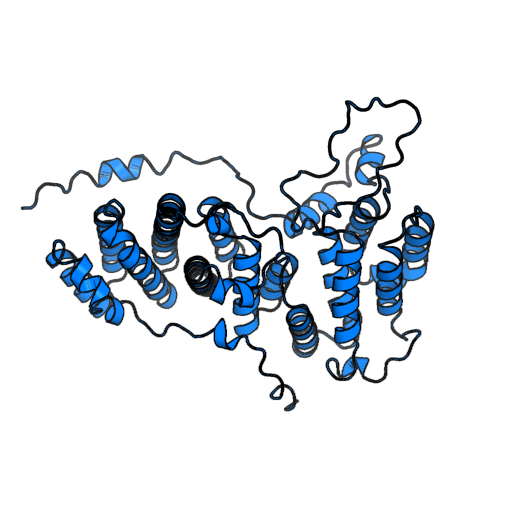 . LEU A 1 252 ? 9.408 13.769 -10.622 1.00 78.94 252 LEU A CA 1
ATOM 2044 C C . LEU A 1 252 ? 10.822 14.265 -10.289 1.00 78.94 252 LEU A C 1
ATOM 2046 O O . LEU A 1 252 ? 11.054 14.712 -9.165 1.00 78.94 252 LEU A O 1
ATOM 2050 N N . PRO A 1 253 ? 11.789 14.157 -11.224 1.00 79.75 253 PRO A N 1
ATOM 2051 C CA . PRO A 1 253 ? 13.175 14.483 -10.924 1.00 79.75 253 PRO A CA 1
ATOM 2052 C C . PRO A 1 253 ? 13.346 15.963 -10.586 1.00 79.75 253 PRO A C 1
ATOM 2054 O O . PRO A 1 253 ? 12.865 16.838 -11.310 1.00 79.75 253 PRO A O 1
ATOM 2057 N N . THR A 1 254 ? 14.079 16.258 -9.514 1.00 77.75 254 THR A N 1
ATOM 2058 C CA . THR A 1 254 ? 14.324 17.645 -9.074 1.00 77.75 254 THR A CA 1
ATOM 2059 C C . THR A 1 254 ? 15.166 18.453 -10.063 1.00 77.75 254 THR A C 1
ATOM 2061 O O . THR A 1 254 ? 15.066 19.677 -10.108 1.00 77.75 254 THR A O 1
ATOM 2064 N N . ASP A 1 255 ? 15.959 17.770 -10.884 1.00 78.50 255 ASP A N 1
ATOM 2065 C CA . ASP A 1 255 ? 16.825 18.302 -11.934 1.00 78.50 255 ASP A CA 1
ATOM 2066 C C . ASP A 1 255 ? 16.268 18.045 -13.350 1.00 78.50 255 ASP A C 1
ATOM 2068 O O . ASP A 1 255 ? 17.028 17.891 -14.307 1.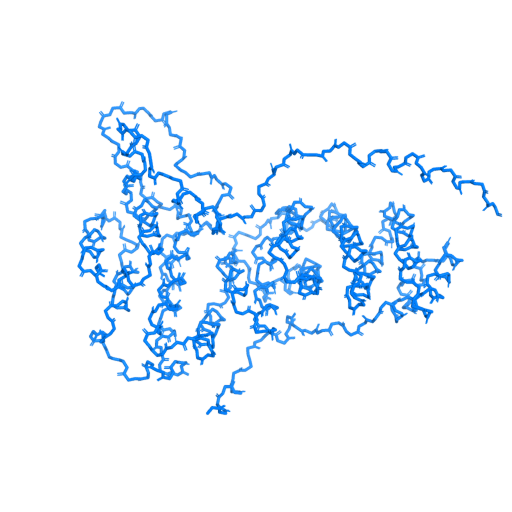00 78.50 255 ASP A O 1
ATOM 2072 N N . SER A 1 256 ? 14.935 17.989 -13.493 1.00 73.25 256 SER A N 1
ATOM 2073 C CA . SER A 1 256 ? 14.265 17.815 -14.789 1.00 73.25 256 SER A CA 1
ATOM 2074 C C . SER A 1 256 ? 14.712 18.884 -15.804 1.00 73.25 256 SER A C 1
ATOM 2076 O O . SER A 1 256 ? 14.679 20.082 -15.491 1.00 73.25 256 SER A O 1
ATOM 2078 N N . PRO A 1 257 ? 15.075 18.503 -17.044 1.00 69.69 257 PRO A N 1
ATOM 2079 C CA . PRO A 1 257 ? 15.407 19.466 -18.088 1.00 69.69 257 PRO A CA 1
ATOM 2080 C C . PRO A 1 257 ? 14.193 20.340 -18.431 1.00 69.69 257 PRO A C 1
ATOM 2082 O O . PRO A 1 257 ? 13.064 19.860 -18.537 1.00 69.69 257 PRO A O 1
ATOM 2085 N N . VAL A 1 258 ? 14.424 21.641 -18.620 1.00 60.16 258 VAL A N 1
ATOM 2086 C CA . VAL A 1 258 ? 13.376 22.573 -19.061 1.00 60.16 258 VAL A CA 1
ATOM 2087 C C . VAL A 1 258 ? 13.022 22.246 -20.519 1.00 60.16 258 VAL A C 1
ATOM 2089 O O . VAL A 1 258 ? 13.945 22.119 -21.331 1.00 60.16 258 VAL A O 1
ATOM 2092 N N . PRO A 1 259 ? 11.729 22.136 -20.886 1.00 55.25 259 PRO A N 1
ATOM 2093 C CA . PRO A 1 259 ? 11.329 21.985 -22.279 1.00 55.25 259 PRO A CA 1
ATOM 2094 C C . PRO A 1 259 ? 11.950 23.106 -23.109 1.00 55.25 259 PRO A C 1
ATOM 2096 O O . PRO A 1 259 ? 11.909 24.272 -22.714 1.00 55.25 259 PRO A O 1
ATOM 2099 N N . SER A 1 260 ? 12.537 22.765 -24.252 1.00 47.94 260 SER A N 1
ATOM 2100 C CA . SER A 1 260 ? 13.131 23.745 -25.162 1.00 47.94 260 SER A CA 1
ATOM 2101 C C . SER A 1 260 ? 12.030 24.628 -25.766 1.00 47.94 260 SER A C 1
ATOM 2103 O O . SER A 1 260 ? 11.491 24.351 -26.831 1.00 47.94 260 SER A O 1
ATOM 2105 N N . THR A 1 261 ? 11.652 25.701 -25.072 1.00 43.91 261 THR A N 1
ATOM 2106 C CA . THR A 1 261 ? 10.765 26.731 -25.618 1.00 43.91 261 THR A CA 1
ATOM 2107 C C . THR A 1 261 ? 11.564 27.608 -26.574 1.00 43.91 261 THR A C 1
ATOM 2109 O O . THR A 1 261 ? 12.644 28.084 -26.216 1.00 43.91 261 THR A O 1
ATOM 2112 N N . GLY A 1 262 ? 11.037 27.832 -27.780 1.00 44.56 262 GLY A N 1
ATOM 2113 C CA . GLY A 1 262 ? 11.623 28.750 -28.757 1.00 44.56 262 GLY A CA 1
ATOM 2114 C C . GLY A 1 262 ? 11.866 30.159 -28.185 1.00 44.56 262 GLY A C 1
ATOM 2115 O O . GLY A 1 262 ? 11.290 30.529 -27.156 1.00 44.56 262 GLY A O 1
ATOM 2116 N N . PRO A 1 263 ? 12.730 30.963 -28.826 1.00 36.91 263 PRO A N 1
ATOM 2117 C CA . PRO A 1 263 ? 13.102 32.278 -28.316 1.00 36.91 263 PRO A CA 1
ATOM 2118 C C . PRO A 1 263 ? 11.872 33.198 -28.267 1.00 36.91 263 PRO A C 1
ATOM 2120 O O . PRO A 1 263 ? 11.339 33.564 -29.310 1.00 36.91 263 PRO A O 1
ATOM 2123 N N . GLY A 1 264 ? 11.415 33.574 -27.063 1.00 43.75 264 GLY A N 1
ATOM 2124 C CA . GLY A 1 264 ? 10.400 34.628 -26.909 1.00 43.75 264 GLY A CA 1
ATOM 2125 C C . GLY A 1 264 ? 9.423 34.550 -25.729 1.00 43.75 264 GLY A C 1
ATOM 2126 O O . GLY A 1 264 ? 8.685 35.512 -25.537 1.00 43.75 264 GLY A O 1
ATOM 2127 N N . GLN A 1 265 ? 9.382 33.486 -24.918 1.00 40.59 265 GLN A N 1
ATOM 2128 C CA . GLN A 1 265 ? 8.442 33.429 -23.783 1.00 40.59 265 GLN A CA 1
ATOM 2129 C C . GLN A 1 265 ? 9.075 33.893 -22.460 1.00 40.59 265 GLN A C 1
ATOM 2131 O O . GLN A 1 265 ? 10.121 33.410 -22.027 1.00 40.59 265 GLN A O 1
ATOM 2136 N N . SER A 1 266 ? 8.435 34.884 -21.832 1.00 38.38 266 SER A N 1
ATOM 2137 C CA . SER A 1 266 ? 8.883 35.535 -20.598 1.00 38.38 266 SER A CA 1
ATOM 2138 C C . SER A 1 266 ? 8.818 34.600 -19.383 1.00 38.38 266 SER A C 1
ATOM 2140 O O . SER A 1 266 ? 7.911 33.780 -19.241 1.00 38.38 266 SER A O 1
ATOM 2142 N N . ARG A 1 267 ? 9.759 34.795 -18.450 1.00 38.81 267 ARG A N 1
ATOM 2143 C CA . ARG A 1 267 ? 9.973 34.035 -17.200 1.00 38.81 267 ARG A CA 1
ATOM 2144 C C . ARG A 1 267 ? 8.728 33.898 -16.303 1.00 38.81 267 ARG A C 1
ATOM 2146 O O . ARG A 1 267 ? 8.725 33.031 -15.434 1.00 38.81 267 ARG A O 1
ATOM 2153 N N . HIS A 1 268 ? 7.694 34.713 -16.517 1.00 35.84 268 HIS A N 1
ATOM 2154 C CA . HIS A 1 268 ? 6.458 34.749 -15.729 1.00 35.84 268 HIS A CA 1
ATOM 2155 C C . HIS A 1 268 ? 5.302 33.883 -16.274 1.00 35.84 268 HIS A C 1
ATOM 2157 O O . HIS A 1 268 ? 4.266 33.817 -15.626 1.00 35.84 268 HIS A O 1
ATOM 2163 N N . GLN A 1 269 ? 5.469 33.173 -17.399 1.00 35.12 269 GLN A N 1
ATOM 2164 C CA . GLN A 1 269 ? 4.502 32.173 -17.905 1.00 35.12 269 GLN A CA 1
ATOM 2165 C C . GLN A 1 269 ? 4.973 30.723 -17.676 1.00 35.12 269 GLN A C 1
ATOM 2167 O O . GLN A 1 269 ? 4.694 29.822 -18.460 1.00 35.12 269 GLN A O 1
ATOM 2172 N N . ARG A 1 270 ? 5.725 30.484 -16.596 1.00 41.41 270 ARG A N 1
ATOM 2173 C CA . ARG A 1 270 ? 6.132 29.137 -16.173 1.00 41.41 270 ARG A CA 1
ATOM 2174 C C . ARG A 1 270 ? 4.970 28.460 -15.448 1.00 41.41 270 ARG A C 1
ATOM 2176 O O . ARG A 1 270 ? 4.944 28.448 -14.222 1.00 41.41 270 ARG A O 1
ATOM 2183 N N . THR A 1 271 ? 4.009 27.910 -16.179 1.00 33.34 271 THR A N 1
ATOM 2184 C CA . THR A 1 271 ? 3.132 26.896 -15.587 1.00 33.34 271 THR A CA 1
ATOM 2185 C C . THR A 1 271 ? 3.924 25.587 -15.497 1.00 33.34 271 THR A C 1
ATOM 2187 O O . THR A 1 271 ? 4.500 25.155 -16.502 1.00 33.34 271 THR A O 1
ATOM 2190 N N . PRO A 1 272 ? 4.051 24.967 -14.309 1.00 38.38 272 PRO A N 1
ATOM 2191 C CA . PRO A 1 272 ? 4.657 23.647 -14.210 1.00 38.38 272 PRO A CA 1
ATOM 2192 C C . PRO A 1 272 ? 3.837 22.681 -15.071 1.00 38.38 272 PRO A C 1
ATOM 2194 O O . PRO A 1 272 ? 2.611 22.656 -15.003 1.00 38.38 272 PRO A O 1
ATOM 2197 N N . VAL A 1 273 ? 4.519 21.916 -15.926 1.00 47.78 273 VAL A N 1
ATOM 2198 C CA . VAL A 1 273 ? 3.888 20.950 -16.845 1.00 47.78 273 VAL A CA 1
ATOM 2199 C C . VAL A 1 273 ? 3.256 19.778 -16.080 1.00 47.78 273 VAL A C 1
ATOM 2201 O O . VAL A 1 273 ? 2.474 19.028 -16.654 1.00 47.78 273 VAL A O 1
ATOM 2204 N N . THR A 1 274 ? 3.526 19.670 -14.778 1.00 39.53 274 THR A N 1
ATOM 2205 C CA . THR A 1 274 ? 3.040 18.594 -13.921 1.00 39.53 274 THR A CA 1
ATOM 2206 C C . THR A 1 274 ? 2.386 19.184 -12.670 1.00 39.53 274 THR A C 1
ATOM 2208 O O . THR A 1 274 ? 3.020 20.011 -12.006 1.00 39.53 274 THR A O 1
ATOM 2211 N N . PRO A 1 275 ? 1.152 18.779 -12.321 1.00 38.09 275 PRO A N 1
ATOM 2212 C CA . PRO A 1 275 ? 0.567 19.097 -11.025 1.00 38.09 275 PRO A CA 1
ATOM 2213 C C . PRO A 1 275 ? 1.514 18.649 -9.906 1.00 38.09 275 PRO A C 1
ATOM 2215 O O . PRO A 1 275 ? 1.962 17.504 -9.872 1.00 38.09 275 PRO A O 1
ATOM 2218 N N . SER A 1 276 ? 1.833 19.562 -8.989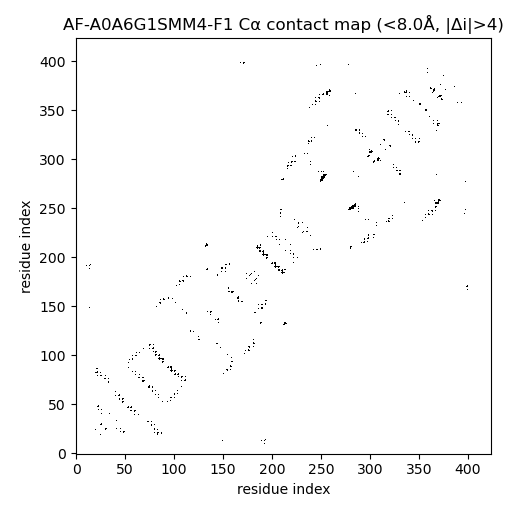 1.00 39.38 276 SER A N 1
ATOM 2219 C CA . SER A 1 276 ? 2.743 19.348 -7.854 1.00 39.38 276 SER A CA 1
ATOM 2220 C C . SER A 1 276 ? 2.293 18.246 -6.887 1.00 39.38 276 SER A C 1
ATOM 2222 O O . SER A 1 276 ? 3.099 17.781 -6.086 1.00 39.38 276 SER A O 1
ATOM 2224 N N . ASN A 1 277 ? 1.034 17.814 -6.982 1.00 43.94 277 ASN A N 1
ATOM 2225 C CA . ASN A 1 277 ? 0.419 16.814 -6.108 1.00 43.94 277 ASN A CA 1
ATOM 2226 C C . ASN A 1 277 ? 0.720 15.360 -6.536 1.00 43.94 277 ASN A C 1
ATOM 2228 O O . ASN A 1 277 ? 0.387 14.439 -5.803 1.00 43.94 277 ASN A O 1
ATOM 2232 N N . LEU A 1 278 ? 1.377 15.153 -7.687 1.00 43.97 278 LEU A N 1
ATOM 2233 C CA . LEU A 1 278 ? 1.586 13.839 -8.326 1.00 43.97 278 LEU A CA 1
ATOM 2234 C C . LEU A 1 278 ? 3.026 13.295 -8.185 1.00 43.97 278 LEU A C 1
ATOM 2236 O O . LEU A 1 278 ? 3.418 12.371 -8.896 1.00 43.97 278 LEU A O 1
ATOM 2240 N N . ALA A 1 279 ? 3.857 13.905 -7.332 1.00 48.91 279 ALA A N 1
ATOM 2241 C CA . ALA A 1 279 ? 5.259 13.529 -7.137 1.00 48.91 279 ALA A CA 1
ATOM 2242 C C . ALA A 1 279 ? 5.427 12.575 -5.955 1.00 48.91 279 ALA A C 1
ATOM 2244 O O . ALA A 1 279 ? 5.295 12.991 -4.807 1.00 48.91 279 ALA A O 1
ATOM 2245 N N . VAL A 1 280 ? 5.822 11.330 -6.229 1.00 53.72 280 VAL A N 1
ATOM 2246 C CA . VAL A 1 280 ? 6.150 10.349 -5.180 1.00 53.72 280 VAL A CA 1
ATOM 2247 C C . VAL A 1 280 ? 7.522 10.639 -4.539 1.00 53.72 280 VAL A C 1
ATOM 2249 O O . VAL A 1 280 ? 7.799 10.209 -3.425 1.00 53.72 280 VAL A O 1
ATOM 2252 N N . SER A 1 281 ? 8.421 11.396 -5.187 1.00 59.62 281 SER A N 1
ATOM 2253 C CA . SER A 1 281 ? 9.768 11.615 -4.637 1.00 59.62 281 SER A CA 1
ATOM 2254 C C . SER A 1 281 ? 10.465 12.893 -5.112 1.00 59.62 281 SER A C 1
ATOM 2256 O O . SER A 1 281 ? 10.373 13.262 -6.279 1.00 59.62 281 SER A O 1
ATOM 2258 N N . LYS A 1 282 ? 11.246 13.517 -4.214 1.00 64.06 282 LYS A N 1
ATOM 2259 C CA . LYS A 1 282 ? 12.182 14.632 -4.487 1.00 64.06 282 LYS A CA 1
ATOM 2260 C C . LYS A 1 282 ? 13.589 14.135 -4.878 1.00 64.06 282 LYS A C 1
ATOM 2262 O O . LYS A 1 282 ? 14.590 14.773 -4.549 1.00 64.06 282 LYS A O 1
ATOM 2267 N N . LYS A 1 283 ? 13.701 12.972 -5.526 1.00 74.00 283 LYS A N 1
ATOM 2268 C CA . LYS A 1 283 ? 14.993 12.397 -5.939 1.00 74.00 283 LYS A CA 1
ATOM 2269 C C . LYS A 1 283 ? 15.559 13.116 -7.166 1.00 74.00 283 LYS A C 1
ATOM 2271 O O . LYS A 1 283 ? 14.830 13.487 -8.083 1.00 74.00 283 LYS A O 1
ATOM 2276 N N . SER A 1 284 ? 16.880 13.258 -7.204 1.00 82.62 284 SER A N 1
ATOM 2277 C CA . SER A 1 284 ? 17.606 13.621 -8.429 1.00 82.62 284 SER A CA 1
ATOM 2278 C C . SER A 1 284 ? 17.585 12.471 -9.442 1.00 82.62 284 SER A C 1
ATOM 2280 O O . SER A 1 284 ? 17.482 11.298 -9.058 1.00 82.62 284 SER A O 1
ATOM 2282 N N . ARG A 1 285 ? 17.776 12.768 -10.735 1.00 87.00 285 ARG A N 1
ATOM 2283 C CA . ARG A 1 285 ? 17.917 11.749 -11.793 1.00 87.00 285 ARG A CA 1
ATOM 2284 C C . ARG A 1 285 ? 18.994 10.713 -11.460 1.00 87.00 285 ARG A C 1
ATOM 2286 O O . ARG A 1 285 ? 18.792 9.524 -11.704 1.00 87.00 285 ARG A O 1
ATOM 2293 N N . LYS A 1 286 ? 20.088 11.129 -10.809 1.00 86.81 286 LYS A N 1
ATOM 2294 C CA . LYS A 1 286 ? 21.155 10.233 -10.331 1.00 86.81 286 LYS A CA 1
ATOM 2295 C C . LYS A 1 286 ? 20.657 9.211 -9.300 1.00 86.81 286 LYS A C 1
ATOM 2297 O O . LYS A 1 286 ? 20.911 8.020 -9.457 1.00 86.81 286 LYS A O 1
ATOM 2302 N N . GLN A 1 287 ? 19.920 9.643 -8.276 1.00 85.81 287 GLN A N 1
ATOM 2303 C CA . GLN A 1 287 ? 19.379 8.737 -7.248 1.00 85.81 287 GLN A CA 1
ATOM 2304 C C . GLN A 1 287 ? 18.345 7.760 -7.828 1.00 85.81 287 GLN A C 1
ATOM 2306 O O . GLN A 1 287 ? 18.299 6.585 -7.450 1.00 85.81 287 GLN A O 1
ATOM 2311 N N . ILE A 1 288 ? 17.526 8.234 -8.771 1.00 87.25 288 ILE A N 1
ATOM 2312 C CA . ILE A 1 288 ? 16.558 7.405 -9.501 1.00 87.25 288 ILE A CA 1
ATOM 2313 C C . ILE A 1 288 ? 17.300 6.337 -10.314 1.00 87.25 288 ILE A C 1
ATOM 2315 O O . ILE A 1 288 ? 16.996 5.150 -10.196 1.00 87.25 288 ILE A O 1
ATOM 2319 N N . LYS A 1 289 ? 18.330 6.737 -11.069 1.00 90.75 289 LYS A N 1
ATOM 2320 C CA . LYS A 1 289 ? 19.192 5.830 -11.836 1.00 90.75 289 LYS A CA 1
ATOM 2321 C C . LYS A 1 289 ? 19.848 4.768 -10.956 1.00 90.75 289 LYS A C 1
ATOM 2323 O O . LYS A 1 289 ? 19.828 3.593 -11.312 1.00 90.75 289 LYS A O 1
ATOM 2328 N N . GLU A 1 290 ? 20.425 5.151 -9.819 1.00 90.00 290 GLU A N 1
ATOM 2329 C CA . GLU A 1 290 ? 21.061 4.213 -8.883 1.00 90.00 290 GLU A CA 1
ATOM 2330 C C . GLU A 1 290 ? 20.059 3.192 -8.326 1.00 90.00 290 GLU A C 1
ATOM 2332 O O . GLU A 1 290 ? 20.381 2.007 -8.216 1.00 90.00 290 GLU A O 1
ATOM 2337 N N . THR A 1 291 ? 18.828 3.632 -8.051 1.00 89.00 291 THR A N 1
ATOM 2338 C CA . THR A 1 291 ? 17.733 2.763 -7.598 1.00 89.00 291 THR A CA 1
ATOM 2339 C C . THR A 1 291 ? 17.376 1.727 -8.660 1.00 89.00 291 THR A C 1
ATOM 2341 O O . THR A 1 291 ? 17.411 0.529 -8.383 1.00 89.00 291 THR A O 1
ATOM 2344 N N . ILE A 1 292 ? 17.113 2.175 -9.890 1.00 92.06 292 ILE A N 1
ATOM 2345 C CA . ILE A 1 292 ? 16.775 1.298 -11.019 1.00 92.06 292 ILE A CA 1
ATOM 2346 C C . ILE A 1 292 ? 17.916 0.330 -11.310 1.00 92.06 292 ILE A C 1
ATOM 2348 O O . ILE A 1 292 ? 17.690 -0.862 -11.489 1.00 92.06 292 ILE A O 1
ATOM 2352 N N . ARG A 1 293 ? 19.156 0.827 -11.319 1.00 92.31 293 ARG A N 1
ATOM 2353 C CA . ARG A 1 293 ? 20.343 0.014 -11.579 1.00 92.31 293 ARG A CA 1
ATOM 2354 C C . ARG A 1 293 ? 20.487 -1.110 -10.558 1.00 92.31 293 ARG A C 1
ATOM 2356 O O . ARG A 1 293 ? 20.815 -2.218 -10.963 1.00 92.31 293 ARG A O 1
ATOM 2363 N N . TYR A 1 294 ? 20.265 -0.843 -9.271 1.00 91.62 294 TYR A N 1
ATOM 2364 C CA . TYR A 1 294 ? 20.299 -1.893 -8.253 1.00 91.62 294 TYR A CA 1
ATOM 2365 C C . TYR A 1 294 ? 19.220 -2.949 -8.521 1.00 91.62 294 TYR A C 1
ATOM 2367 O O . TYR A 1 294 ? 19.554 -4.123 -8.636 1.00 91.62 294 TYR A O 1
ATOM 2375 N N . ILE A 1 295 ? 17.958 -2.529 -8.686 1.00 92.06 295 ILE A N 1
ATOM 2376 C CA . ILE A 1 295 ? 16.829 -3.452 -8.897 1.00 92.06 295 ILE A CA 1
ATOM 2377 C C . ILE A 1 295 ? 17.075 -4.303 -10.145 1.00 92.06 295 ILE A C 1
ATOM 2379 O O . ILE A 1 295 ? 16.952 -5.520 -10.099 1.00 92.06 295 ILE A O 1
ATOM 2383 N N . PHE A 1 296 ? 17.493 -3.676 -11.246 1.00 93.50 296 PHE A N 1
ATOM 2384 C CA . PHE A 1 296 ? 17.793 -4.365 -12.494 1.00 93.50 296 PHE A CA 1
ATOM 2385 C C . PHE A 1 296 ? 18.927 -5.383 -12.337 1.00 93.50 296 PHE A C 1
ATOM 2387 O O . PHE A 1 296 ? 18.785 -6.513 -12.788 1.00 93.50 296 PHE A O 1
ATOM 2394 N N . LEU A 1 297 ? 20.051 -5.000 -11.716 1.00 91.75 297 LEU A N 1
ATOM 2395 C CA . LEU A 1 297 ? 21.212 -5.885 -11.574 1.00 91.75 297 LEU A CA 1
ATOM 2396 C C . LEU A 1 297 ? 20.935 -7.077 -10.660 1.00 91.75 297 LEU A C 1
ATOM 2398 O O . LEU A 1 297 ? 21.379 -8.174 -10.978 1.00 91.75 297 LEU A O 1
ATOM 2402 N N . GLU A 1 298 ? 20.210 -6.873 -9.563 1.00 91.25 298 GLU A N 1
ATOM 2403 C CA . GLU A 1 298 ? 19.833 -7.959 -8.657 1.00 91.25 298 GLU A CA 1
ATOM 2404 C C . GLU A 1 298 ? 18.753 -8.855 -9.282 1.00 91.25 298 GLU A C 1
ATOM 2406 O O . GLU A 1 298 ? 18.836 -10.071 -9.159 1.00 91.25 298 GLU A O 1
ATOM 2411 N N . TYR A 1 299 ? 17.800 -8.296 -10.038 1.00 92.50 299 TYR A N 1
ATOM 2412 C CA . TYR A 1 299 ? 16.780 -9.080 -10.746 1.00 92.50 299 TYR A CA 1
ATOM 2413 C C . TYR A 1 299 ? 17.383 -10.050 -11.767 1.00 92.50 299 TYR A C 1
ATOM 2415 O O . TYR A 1 299 ? 16.968 -11.198 -11.850 1.00 92.50 299 TYR A O 1
ATOM 2423 N N . ILE A 1 300 ? 18.387 -9.616 -12.533 1.00 91.25 300 ILE A N 1
ATOM 2424 C CA . ILE A 1 300 ? 19.056 -10.482 -13.519 1.00 91.25 300 ILE A CA 1
ATOM 2425 C C . ILE A 1 300 ? 20.180 -11.334 -12.915 1.00 91.25 300 ILE A C 1
ATOM 2427 O O . ILE A 1 300 ? 20.832 -12.095 -13.633 1.00 91.25 300 ILE A O 1
ATOM 2431 N N . ASN A 1 301 ? 20.491 -11.155 -11.630 1.00 86.69 301 ASN A N 1
ATOM 2432 C CA . ASN A 1 301 ? 21.562 -11.895 -10.984 1.00 86.69 301 ASN A CA 1
ATOM 2433 C C . ASN A 1 301 ? 21.129 -13.358 -10.824 1.00 86.69 301 ASN A C 1
ATOM 2435 O O . ASN A 1 301 ? 20.048 -13.670 -10.322 1.00 86.69 301 ASN A O 1
ATOM 2439 N N . ARG A 1 302 ? 22.019 -14.262 -11.245 1.00 74.31 302 ARG A N 1
ATOM 2440 C CA . ARG A 1 302 ? 21.826 -15.715 -11.228 1.00 74.31 302 ARG A CA 1
ATOM 2441 C C . ARG A 1 302 ? 21.393 -16.257 -9.867 1.00 74.31 302 ARG A C 1
ATOM 2443 O O . ARG A 1 302 ? 20.691 -17.262 -9.825 1.00 74.31 302 ARG A O 1
ATOM 2450 N N . SER A 1 303 ? 21.826 -15.629 -8.778 1.00 78.56 303 SER A N 1
ATOM 2451 C CA . SER A 1 303 ? 21.453 -16.053 -7.427 1.00 78.56 303 SER A CA 1
ATOM 2452 C C . SER A 1 303 ? 19.972 -15.834 -7.111 1.00 78.56 303 SER A C 1
ATOM 2454 O O . SER A 1 303 ? 19.479 -16.449 -6.174 1.00 78.56 303 SER A O 1
ATOM 2456 N N . TYR A 1 304 ? 19.271 -14.987 -7.871 1.00 76.75 304 TYR A N 1
ATOM 2457 C CA . TYR A 1 304 ? 17.863 -14.675 -7.631 1.00 76.75 304 TYR A CA 1
ATOM 2458 C C . TYR A 1 304 ? 16.936 -15.219 -8.713 1.00 76.75 304 TYR A C 1
ATOM 2460 O O . TYR A 1 304 ? 15.900 -15.771 -8.365 1.00 76.75 304 TYR A O 1
ATOM 2468 N N . HIS A 1 305 ? 17.285 -15.106 -10.001 1.00 84.06 305 HIS A N 1
ATOM 2469 C CA . HIS A 1 305 ? 16.361 -15.459 -11.084 1.00 84.06 305 HIS A CA 1
ATOM 2470 C C . HIS A 1 305 ? 16.836 -16.671 -11.908 1.00 84.06 305 HIS A C 1
ATOM 2472 O O . HIS A 1 305 ? 17.700 -16.522 -12.778 1.00 84.06 305 HIS A O 1
ATOM 2478 N N . PRO A 1 306 ? 16.254 -17.873 -11.706 1.00 84.38 306 PRO A N 1
ATOM 2479 C CA . PRO A 1 306 ? 16.696 -19.106 -12.367 1.00 84.38 306 PRO A CA 1
ATOM 2480 C C . PRO A 1 306 ? 16.669 -19.034 -13.900 1.00 84.38 306 PRO A C 1
ATOM 2482 O O . PRO A 1 306 ? 17.633 -19.436 -14.550 1.00 84.38 306 PRO A O 1
ATOM 2485 N N . ASP A 1 307 ? 15.616 -18.448 -14.475 1.00 85.06 307 ASP A N 1
ATOM 2486 C CA . ASP A 1 307 ? 15.446 -18.323 -15.933 1.00 85.06 307 ASP A CA 1
ATOM 2487 C C . ASP A 1 307 ? 16.494 -17.416 -16.600 1.00 85.06 307 ASP A C 1
ATOM 2489 O O . ASP A 1 307 ? 16.725 -17.506 -17.805 1.00 85.06 307 ASP A O 1
ATOM 2493 N N . LEU A 1 308 ? 17.174 -16.5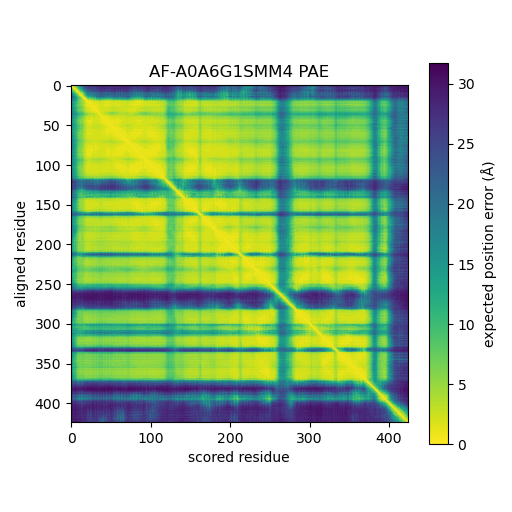73 -15.817 1.00 87.00 308 LEU A N 1
ATOM 2494 C CA . LEU A 1 308 ? 18.227 -15.668 -16.283 1.00 87.00 308 LEU A CA 1
ATOM 2495 C C . LEU A 1 308 ? 19.629 -16.136 -15.866 1.00 87.00 308 LEU A C 1
ATOM 2497 O O . LEU A 1 308 ? 20.613 -15.442 -16.116 1.00 87.00 308 LEU A O 1
ATOM 2501 N N . ALA A 1 309 ? 19.757 -17.327 -15.273 1.00 80.00 309 ALA A N 1
ATOM 2502 C CA . ALA A 1 309 ? 20.997 -17.811 -14.670 1.00 80.00 309 ALA A CA 1
ATOM 2503 C C . ALA A 1 309 ? 22.216 -17.823 -15.611 1.00 80.00 309 ALA A C 1
ATOM 2505 O O . ALA A 1 309 ? 23.348 -17.684 -15.148 1.00 80.00 309 ALA A O 1
ATOM 2506 N N . ASN A 1 310 ? 21.997 -18.002 -16.915 1.00 80.94 310 ASN A N 1
ATOM 2507 C CA . ASN A 1 310 ? 23.060 -18.104 -17.918 1.00 80.94 310 ASN A CA 1
ATOM 2508 C C . ASN A 1 310 ? 23.142 -16.878 -18.837 1.00 80.94 310 ASN A C 1
ATOM 2510 O O . ASN A 1 310 ? 23.804 -16.937 -19.872 1.00 80.94 310 ASN A O 1
ATOM 2514 N N . ILE A 1 311 ? 22.468 -15.779 -18.491 1.00 83.12 311 ILE A N 1
ATOM 2515 C CA . ILE A 1 311 ? 22.437 -14.603 -19.350 1.00 83.12 311 ILE A CA 1
ATOM 2516 C C . ILE A 1 311 ? 23.788 -13.870 -19.314 1.00 83.12 311 ILE A C 1
ATOM 2518 O O . ILE A 1 311 ? 24.338 -13.578 -18.251 1.00 83.12 311 ILE A O 1
ATOM 2522 N N . ALA A 1 312 ? 24.344 -13.571 -20.488 1.00 81.50 312 ALA A N 1
ATOM 2523 C CA . ALA A 1 312 ? 25.601 -12.840 -20.640 1.00 81.50 312 ALA A CA 1
ATOM 2524 C C . ALA A 1 312 ? 25.363 -11.527 -21.389 1.00 81.50 312 ALA A C 1
ATOM 2526 O O . ALA A 1 312 ? 24.387 -11.401 -22.113 1.00 81.50 312 ALA A O 1
ATOM 2527 N N . LYS A 1 313 ? 26.239 -10.532 -21.210 1.00 79.88 313 LYS A N 1
ATOM 2528 C CA . LYS A 1 313 ? 26.158 -9.270 -21.965 1.00 79.88 313 LYS A CA 1
ATOM 2529 C C . LYS A 1 313 ? 26.830 -9.409 -23.344 1.00 79.88 313 LYS A C 1
ATOM 2531 O O . LYS A 1 313 ? 27.929 -9.963 -23.388 1.00 79.88 313 LYS A O 1
ATOM 2536 N N . PRO A 1 314 ? 26.280 -8.797 -24.415 1.00 84.06 314 PRO A N 1
ATOM 2537 C CA . PRO A 1 314 ? 24.929 -8.226 -24.496 1.00 84.06 314 PRO A CA 1
ATOM 2538 C C . PRO A 1 314 ? 23.872 -9.324 -24.343 1.00 84.06 314 PRO A C 1
ATOM 2540 O O . PRO A 1 314 ? 24.081 -10.436 -24.809 1.00 84.06 314 PRO A O 1
ATOM 2543 N N . TYR A 1 315 ? 22.764 -9.010 -23.672 1.00 88.50 315 TYR A N 1
ATOM 2544 C CA . TYR A 1 315 ? 21.760 -10.010 -23.323 1.00 88.50 315 TYR A CA 1
ATOM 2545 C C . TYR A 1 315 ? 21.022 -10.511 -24.563 1.00 88.50 315 TYR A C 1
ATOM 2547 O O . TYR A 1 315 ? 20.636 -9.710 -25.414 1.00 88.50 315 TYR A O 1
ATOM 2555 N N . ASP A 1 316 ? 20.728 -11.807 -24.618 1.00 88.75 316 ASP A N 1
ATOM 2556 C CA . ASP A 1 316 ? 19.920 -12.402 -25.694 1.00 88.75 316 ASP A CA 1
ATOM 2557 C C . ASP A 1 316 ? 18.437 -11.983 -25.637 1.00 88.75 316 ASP A C 1
ATOM 2559 O O . ASP A 1 316 ? 17.653 -12.301 -26.528 1.00 88.75 316 ASP A O 1
ATOM 2563 N N . LEU A 1 317 ? 18.055 -11.224 -24.603 1.00 94.00 317 LEU A N 1
ATOM 2564 C CA . LEU A 1 317 ? 16.754 -10.584 -24.434 1.00 94.00 317 LEU A CA 1
ATOM 2565 C C . LEU A 1 317 ? 16.877 -9.084 -24.759 1.00 94.00 317 LEU A C 1
ATOM 2567 O O . LEU A 1 317 ? 17.371 -8.311 -23.927 1.00 94.00 317 LEU A O 1
ATOM 2571 N N . PRO A 1 318 ? 16.431 -8.626 -25.949 1.00 96.25 318 PRO A N 1
ATOM 2572 C CA . PRO A 1 318 ? 16.607 -7.240 -26.380 1.00 96.25 318 PRO A CA 1
ATOM 2573 C C . PRO A 1 318 ? 15.986 -6.214 -25.428 1.00 96.25 318 PRO A C 1
ATOM 2575 O O . PRO A 1 318 ? 16.533 -5.125 -25.266 1.00 96.25 318 PRO A O 1
ATOM 2578 N N . LEU A 1 319 ? 14.883 -6.556 -24.757 1.00 97.25 319 LEU A N 1
ATOM 2579 C CA . LEU A 1 319 ? 14.228 -5.653 -23.813 1.00 97.25 319 LEU A CA 1
ATOM 2580 C C . LEU A 1 319 ? 15.093 -5.385 -22.569 1.00 97.25 319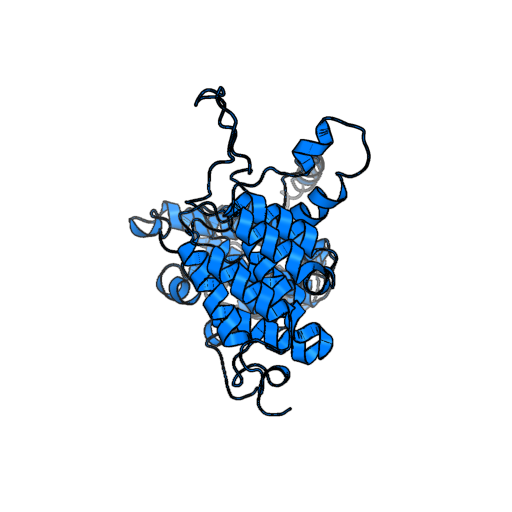 LEU A C 1
ATOM 2582 O O . LEU A 1 319 ? 15.133 -4.256 -22.085 1.00 97.25 319 LEU A O 1
ATOM 2586 N N . LEU A 1 320 ? 15.870 -6.364 -22.093 1.00 96.19 320 LEU A N 1
ATOM 2587 C CA . LEU A 1 320 ? 16.822 -6.136 -20.998 1.00 96.19 320 LEU A CA 1
ATOM 2588 C C . LEU A 1 320 ? 17.947 -5.183 -21.415 1.00 96.19 320 LEU A C 1
ATOM 2590 O O . LEU A 1 320 ? 18.354 -4.325 -20.629 1.00 96.19 320 LEU A O 1
ATOM 2594 N N . ASN A 1 321 ? 18.433 -5.294 -22.656 1.00 96.06 321 ASN A N 1
ATOM 2595 C CA . ASN A 1 321 ? 19.411 -4.344 -23.192 1.00 96.06 321 ASN A CA 1
ATOM 2596 C C . ASN A 1 321 ? 18.812 -2.935 -23.287 1.00 96.06 321 ASN A C 1
ATOM 2598 O O . ASN A 1 321 ? 19.468 -1.972 -22.892 1.00 96.06 321 ASN A O 1
ATOM 2602 N N . PHE A 1 322 ? 17.561 -2.820 -23.746 1.00 97.56 322 PHE A N 1
ATOM 2603 C CA . PHE A 1 322 ? 16.830 -1.555 -23.790 1.00 97.56 322 PHE A CA 1
ATOM 2604 C C . PHE A 1 322 ? 16.748 -0.894 -22.409 1.00 97.56 322 PHE A C 1
ATOM 2606 O O . PHE A 1 322 ? 17.149 0.257 -22.269 1.00 97.56 322 PHE A O 1
ATOM 2613 N N . ILE A 1 323 ? 16.313 -1.623 -21.376 1.00 97.19 323 ILE A N 1
ATOM 2614 C CA . ILE A 1 323 ? 16.201 -1.088 -20.009 1.00 97.19 323 ILE A CA 1
ATOM 2615 C C . ILE A 1 323 ? 17.570 -0.691 -19.438 1.00 97.19 323 ILE A C 1
ATOM 2617 O O . ILE A 1 323 ? 17.698 0.375 -18.828 1.00 97.19 323 ILE A O 1
ATOM 2621 N N . LEU A 1 324 ? 18.616 -1.493 -19.669 1.00 95.12 324 LEU A N 1
ATOM 2622 C CA . LEU A 1 324 ? 19.979 -1.176 -19.231 1.00 95.12 324 LEU A CA 1
ATOM 2623 C C . LEU A 1 324 ? 20.502 0.119 -19.876 1.00 95.12 324 LEU A C 1
ATOM 2625 O O . LEU A 1 324 ? 21.091 0.964 -19.193 1.00 95.12 324 LEU A O 1
ATOM 2629 N N . LEU A 1 325 ? 20.296 0.275 -21.185 1.00 94.88 325 LEU A N 1
ATOM 2630 C CA . LEU A 1 325 ? 20.717 1.457 -21.935 1.00 94.88 325 LEU A CA 1
ATOM 2631 C C . LEU A 1 325 ? 19.887 2.683 -21.551 1.00 94.88 325 LEU A C 1
ATOM 2633 O O . LEU A 1 325 ? 20.475 3.724 -21.269 1.00 94.88 325 LEU A O 1
ATOM 2637 N N . LEU A 1 326 ? 18.562 2.543 -21.431 1.00 95.38 326 LEU A N 1
ATOM 2638 C CA . LEU A 1 326 ? 17.661 3.602 -20.967 1.00 95.38 326 LEU A CA 1
ATOM 2639 C C . LEU A 1 326 ? 18.097 4.119 -19.593 1.00 95.38 326 LEU A C 1
ATOM 2641 O O . LEU A 1 326 ? 18.216 5.320 -19.393 1.00 95.38 326 LEU A O 1
ATOM 2645 N N . THR A 1 327 ? 18.410 3.213 -18.665 1.00 93.56 327 THR A N 1
ATOM 2646 C CA . THR A 1 327 ? 18.906 3.563 -17.324 1.00 93.56 327 THR A CA 1
ATOM 2647 C C . THR A 1 327 ? 20.234 4.317 -17.386 1.00 93.56 327 THR A C 1
ATOM 2649 O O . THR A 1 327 ? 20.493 5.215 -16.585 1.00 93.56 327 THR A O 1
ATOM 2652 N N . SER A 1 328 ? 21.097 3.961 -18.338 1.00 91.50 328 SER A N 1
ATOM 2653 C CA . SER A 1 328 ? 22.428 4.558 -18.475 1.00 91.50 328 SER A CA 1
ATOM 2654 C C . SER A 1 328 ? 22.381 6.022 -18.914 1.00 91.50 328 SER A C 1
ATOM 2656 O O . SER A 1 328 ? 23.273 6.766 -18.514 1.00 91.50 328 SER A O 1
ATOM 2658 N N . ILE A 1 329 ? 21.338 6.418 -19.653 1.00 91.38 329 ILE A N 1
ATOM 2659 C CA . ILE A 1 329 ? 21.141 7.772 -20.197 1.00 91.38 329 ILE A CA 1
ATOM 2660 C C . ILE A 1 329 ? 20.310 8.702 -19.285 1.00 91.38 329 ILE A C 1
ATOM 2662 O O . ILE A 1 329 ? 20.063 9.853 -19.628 1.00 91.38 329 ILE A O 1
ATOM 2666 N N . LEU A 1 330 ? 19.852 8.235 -18.112 1.00 87.56 330 LEU A N 1
ATOM 2667 C CA . LEU A 1 330 ? 18.977 9.026 -17.225 1.00 87.56 330 LEU A CA 1
ATOM 2668 C C . LEU A 1 330 ? 19.667 10.226 -16.557 1.00 87.56 330 LEU A C 1
ATOM 2670 O O . LEU A 1 330 ? 19.007 11.225 -16.290 1.00 87.56 330 LEU A O 1
ATOM 2674 N N . ASP A 1 331 ? 20.957 10.131 -16.236 1.00 76.44 331 ASP A N 1
ATOM 2675 C CA . ASP A 1 331 ? 21.712 11.136 -15.468 1.00 76.44 331 ASP A CA 1
ATOM 2676 C C . ASP A 1 331 ? 22.579 12.050 -16.347 1.00 76.44 331 ASP A C 1
ATOM 2678 O O . ASP A 1 331 ? 23.492 12.700 -15.840 1.00 76.44 331 ASP A O 1
ATOM 2682 N N . SER A 1 332 ? 22.326 12.114 -17.659 1.00 66.38 332 SER A N 1
ATOM 2683 C CA . SER A 1 332 ? 23.143 12.935 -18.548 1.00 66.38 332 SER A CA 1
ATOM 2684 C C . SER A 1 332 ? 22.838 14.433 -18.391 1.00 66.38 332 SER A C 1
ATOM 2686 O O . SER A 1 332 ? 21.688 14.886 -18.446 1.00 66.38 332 SER A O 1
ATOM 2688 N N . ASP A 1 333 ? 23.897 15.235 -18.246 1.00 57.41 333 ASP A N 1
ATOM 2689 C CA . ASP A 1 333 ? 23.831 16.708 -18.227 1.00 57.41 333 ASP A CA 1
ATOM 2690 C C . ASP A 1 333 ? 23.626 17.308 -19.629 1.00 57.41 333 ASP A C 1
ATOM 2692 O O . ASP A 1 333 ? 23.228 18.461 -19.794 1.00 57.41 333 ASP A O 1
ATOM 2696 N N . LYS A 1 334 ? 23.915 16.522 -20.672 1.00 58.03 334 LYS A N 1
ATOM 2697 C CA . LYS A 1 334 ? 23.668 16.872 -22.074 1.00 58.03 334 LYS A CA 1
ATOM 2698 C C . LYS A 1 334 ? 22.302 16.328 -22.461 1.00 58.03 334 LYS A C 1
ATOM 2700 O O . LYS A 1 334 ? 21.957 15.230 -22.043 1.00 58.03 334 LYS A O 1
ATOM 2705 N N . SER A 1 335 ? 21.538 17.076 -23.258 1.00 62.28 335 SER A N 1
ATOM 2706 C CA . SER A 1 335 ? 20.246 16.620 -23.784 1.00 62.28 335 SER A CA 1
ATOM 2707 C C . SER A 1 335 ? 20.439 15.347 -24.619 1.00 62.28 335 SER A C 1
ATOM 2709 O O . SER A 1 335 ? 20.689 15.395 -25.821 1.00 62.28 335 SER A O 1
ATOM 2711 N N . GLU A 1 336 ? 20.327 14.188 -23.972 1.00 79.88 336 GLU A N 1
ATOM 2712 C CA . GLU A 1 336 ? 20.350 12.866 -24.600 1.00 79.88 336 GLU A CA 1
ATOM 2713 C C . GLU A 1 336 ? 18.990 12.519 -25.215 1.00 79.88 336 GLU A C 1
ATOM 2715 O O . GLU A 1 336 ? 18.716 11.371 -25.533 1.00 79.88 336 GLU A O 1
ATOM 2720 N N . ALA A 1 337 ? 18.158 13.529 -25.488 1.00 87.06 337 ALA A N 1
ATOM 2721 C CA . ALA A 1 337 ? 16.899 13.400 -26.209 1.00 87.06 337 ALA A CA 1
ATOM 2722 C C . ALA A 1 337 ? 17.052 12.624 -27.528 1.00 87.06 337 ALA A C 1
ATOM 2724 O O . ALA A 1 337 ? 16.199 11.807 -27.865 1.00 87.06 337 ALA A O 1
ATOM 2725 N N . ASN A 1 338 ? 18.149 12.840 -28.263 1.00 88.81 338 ASN A N 1
ATOM 2726 C CA . ASN A 1 338 ? 18.429 12.095 -29.493 1.00 88.81 338 ASN A CA 1
ATOM 2727 C C . ASN A 1 338 ? 18.816 10.637 -29.220 1.00 88.81 338 ASN A C 1
ATOM 2729 O O . ASN A 1 338 ? 18.396 9.760 -29.967 1.00 88.81 338 ASN A O 1
ATOM 2733 N N . ALA A 1 339 ? 19.584 10.371 -28.159 1.00 91.31 339 ALA A N 1
ATOM 2734 C CA . ALA A 1 339 ? 19.939 9.009 -27.766 1.00 91.31 339 ALA A CA 1
ATOM 2735 C C . ALA A 1 339 ? 18.706 8.243 -27.268 1.00 91.31 339 ALA A C 1
ATOM 2737 O O . ALA A 1 339 ? 18.507 7.100 -27.662 1.00 91.31 339 ALA A O 1
ATOM 2738 N N . PHE A 1 340 ? 17.842 8.896 -26.487 1.00 93.69 340 PHE A N 1
ATOM 2739 C CA . PHE A 1 340 ? 16.552 8.363 -26.064 1.00 93.69 340 PHE A CA 1
ATOM 2740 C C . PHE A 1 340 ? 15.664 8.019 -27.266 1.00 93.69 340 PHE A C 1
ATOM 2742 O O . PHE A 1 340 ? 15.223 6.881 -27.375 1.00 93.69 340 PHE A O 1
ATOM 2749 N N . LYS A 1 341 ? 15.458 8.957 -28.205 1.00 93.25 341 LYS A N 1
ATOM 2750 C CA . LYS A 1 341 ? 14.680 8.706 -29.434 1.00 93.25 341 LYS A CA 1
ATOM 2751 C C . LYS A 1 341 ? 15.251 7.541 -30.237 1.00 93.25 341 LYS A C 1
ATOM 2753 O O . LYS A 1 341 ? 14.530 6.606 -30.550 1.00 93.25 341 LYS A O 1
ATOM 2758 N N . PHE A 1 342 ? 16.561 7.558 -30.483 1.00 94.94 342 PHE A N 1
ATOM 2759 C CA . PHE A 1 342 ? 17.243 6.480 -31.193 1.00 94.94 342 PHE A CA 1
ATOM 2760 C C . PHE A 1 342 ? 17.065 5.125 -30.496 1.00 94.94 342 PHE A C 1
ATOM 2762 O O . PHE A 1 342 ? 16.840 4.118 -31.162 1.00 94.94 342 PHE A O 1
ATOM 2769 N N . LEU A 1 343 ? 17.149 5.087 -29.163 1.00 95.81 343 LEU A N 1
ATOM 2770 C CA . LEU A 1 343 ? 16.957 3.874 -28.376 1.00 95.81 343 LEU A CA 1
ATOM 2771 C C . LEU A 1 343 ? 15.513 3.357 -28.477 1.00 95.81 343 LEU A C 1
ATOM 2773 O O . LEU A 1 343 ? 15.321 2.161 -28.690 1.00 95.81 343 LEU A O 1
ATOM 2777 N N . VAL A 1 344 ? 14.519 4.244 -28.354 1.00 96.75 344 VAL A N 1
ATOM 2778 C CA . VAL A 1 344 ? 13.095 3.912 -28.521 1.00 96.75 344 VAL A CA 1
ATOM 2779 C C . VAL A 1 344 ? 12.841 3.354 -29.923 1.00 96.75 344 VAL A C 1
ATOM 2781 O O . VAL A 1 344 ? 12.280 2.269 -30.035 1.00 96.75 344 VAL A O 1
ATOM 2784 N N . ASP A 1 345 ? 13.335 4.004 -30.975 1.00 97.06 345 ASP A N 1
ATOM 2785 C CA . ASP A 1 345 ? 13.145 3.540 -32.355 1.00 97.06 345 ASP A CA 1
ATOM 2786 C C . ASP A 1 345 ? 13.844 2.187 -32.604 1.00 97.06 345 ASP A C 1
ATOM 2788 O O . ASP A 1 345 ? 13.277 1.265 -33.188 1.00 97.06 345 ASP A O 1
ATOM 2792 N N . THR A 1 346 ? 15.077 2.023 -32.112 1.00 97.94 346 THR A N 1
ATOM 2793 C CA . THR A 1 346 ? 15.885 0.809 -32.341 1.00 97.94 346 THR A CA 1
ATOM 2794 C C . THR A 1 346 ? 15.270 -0.434 -31.696 1.00 97.94 346 THR A C 1
ATOM 2796 O O . THR A 1 346 ? 15.344 -1.531 -32.253 1.00 97.94 346 THR A O 1
ATOM 2799 N N . TYR A 1 347 ? 14.670 -0.276 -30.516 1.00 98.00 347 TYR A N 1
ATOM 2800 C CA . TYR A 1 347 ? 14.125 -1.379 -29.724 1.00 98.00 347 TYR A CA 1
ATOM 2801 C C . TYR A 1 347 ? 12.599 -1.498 -29.813 1.00 98.00 347 TYR A C 1
ATOM 2803 O O . TYR A 1 347 ? 12.019 -2.235 -29.016 1.00 98.00 347 TYR A O 1
ATOM 2811 N N . GLU A 1 348 ? 11.947 -0.849 -30.787 1.00 97.75 348 GLU A N 1
ATOM 2812 C CA . GLU A 1 348 ? 10.484 -0.867 -30.966 1.00 97.75 348 GLU A CA 1
ATOM 2813 C C . GLU A 1 348 ? 9.894 -2.271 -30.874 1.00 97.75 348 GLU A C 1
ATOM 2815 O O . GLU A 1 348 ? 9.004 -2.521 -30.068 1.00 97.75 348 GLU A O 1
ATOM 2820 N N . LYS A 1 349 ? 10.461 -3.235 -31.602 1.00 97.50 349 LYS A N 1
ATOM 2821 C CA . LYS A 1 349 ? 9.998 -4.634 -31.583 1.00 97.50 349 LYS A CA 1
ATOM 2822 C C . LYS A 1 349 ? 10.067 -5.298 -30.203 1.00 97.50 349 LYS A C 1
ATOM 2824 O O . LYS A 1 349 ? 9.348 -6.258 -29.957 1.00 97.50 349 LYS A O 1
ATOM 2829 N N . ALA A 1 350 ? 10.960 -4.836 -29.331 1.00 97.06 350 ALA A N 1
ATOM 2830 C CA . ALA A 1 350 ? 11.147 -5.390 -27.999 1.00 97.06 350 ALA A CA 1
ATOM 2831 C C . ALA A 1 350 ? 10.196 -4.750 -26.983 1.00 97.06 350 ALA A C 1
ATOM 2833 O O . ALA A 1 350 ? 9.542 -5.475 -26.239 1.00 97.06 350 ALA A O 1
ATOM 2834 N N . TRP A 1 351 ? 10.100 -3.416 -26.948 1.00 96.94 351 TRP A N 1
ATOM 2835 C CA . TRP A 1 351 ? 9.240 -2.739 -25.972 1.00 96.94 351 TRP A CA 1
ATOM 2836 C C . TRP A 1 351 ? 7.760 -2.742 -26.376 1.00 96.94 351 TRP A C 1
ATOM 2838 O O . TRP A 1 351 ? 6.908 -2.748 -25.498 1.00 96.94 351 TRP A O 1
ATOM 2848 N N . SER A 1 352 ? 7.420 -2.831 -27.667 1.00 96.44 352 SER A N 1
ATOM 2849 C CA . SER A 1 352 ? 6.017 -2.893 -28.132 1.00 96.44 352 SER A CA 1
ATOM 2850 C C . SER A 1 352 ? 5.305 -4.215 -27.820 1.00 96.44 352 SER A C 1
ATOM 2852 O O . SER A 1 352 ? 4.116 -4.357 -28.099 1.00 96.44 352 SER A O 1
ATOM 2854 N N . ARG A 1 353 ? 6.009 -5.178 -27.207 1.00 96.38 353 ARG A N 1
ATOM 2855 C CA . ARG A 1 353 ? 5.415 -6.403 -26.655 1.00 96.38 353 ARG A CA 1
ATOM 2856 C C . ARG A 1 353 ? 4.366 -6.110 -25.577 1.00 96.38 353 ARG A C 1
ATOM 2858 O O . ARG A 1 353 ? 3.444 -6.904 -25.431 1.00 96.38 353 ARG A O 1
ATOM 2865 N N . ASP A 1 354 ? 4.498 -4.991 -24.859 1.00 93.94 354 ASP A N 1
ATOM 2866 C CA . ASP A 1 354 ? 3.459 -4.446 -23.980 1.00 93.94 354 ASP A CA 1
ATOM 2867 C C . ASP A 1 354 ? 2.927 -3.131 -24.589 1.00 93.94 354 ASP A C 1
ATOM 2869 O O . ASP A 1 354 ? 3.691 -2.166 -24.732 1.00 93.94 354 ASP A O 1
ATOM 2873 N N . PRO A 1 355 ? 1.630 -3.049 -24.943 1.00 91.44 355 PRO A N 1
ATOM 2874 C CA . PRO A 1 355 ? 1.055 -1.852 -25.556 1.00 91.44 355 PRO A CA 1
ATOM 2875 C C . PRO A 1 355 ? 1.111 -0.615 -24.643 1.00 91.44 355 PRO A C 1
ATOM 2877 O O . PRO A 1 355 ? 1.078 0.512 -25.137 1.00 91.44 355 PRO A O 1
ATOM 2880 N N . ASN A 1 356 ? 1.241 -0.787 -23.323 1.00 89.56 356 ASN A N 1
ATOM 2881 C CA . ASN A 1 356 ? 1.305 0.326 -22.375 1.00 89.56 356 ASN A CA 1
ATOM 2882 C C . ASN A 1 356 ? 2.662 1.046 -22.384 1.00 89.56 356 ASN A C 1
ATOM 2884 O O . ASN A 1 356 ? 2.745 2.211 -21.985 1.00 89.56 356 ASN A O 1
ATOM 2888 N N . TYR A 1 357 ? 3.734 0.393 -22.853 1.00 94.88 357 TYR A N 1
ATOM 2889 C CA . TYR A 1 357 ? 5.088 0.954 -22.780 1.00 94.88 357 TYR A CA 1
ATOM 2890 C C . TYR A 1 357 ? 5.252 2.215 -23.618 1.00 94.88 357 TYR A C 1
ATOM 2892 O O . TYR A 1 357 ? 6.011 3.098 -23.226 1.00 94.88 357 TYR A O 1
ATOM 2900 N N . GLN A 1 358 ? 4.504 2.358 -24.714 1.00 92.81 358 GLN A N 1
ATOM 2901 C CA . GLN A 1 358 ? 4.524 3.584 -25.509 1.00 92.81 358 GLN A CA 1
ATOM 2902 C C . GLN A 1 358 ? 4.140 4.809 -24.663 1.00 92.81 358 GLN A C 1
ATOM 2904 O O . GLN A 1 358 ? 4.833 5.828 -24.681 1.00 92.81 358 GLN A O 1
ATOM 2909 N N . SER A 1 359 ? 3.068 4.698 -23.875 1.00 88.00 359 SER A N 1
ATOM 2910 C CA . SER A 1 359 ? 2.600 5.770 -22.990 1.00 88.00 359 SER A CA 1
ATOM 2911 C C . SER A 1 359 ? 3.625 6.090 -21.903 1.00 88.00 359 SER A C 1
ATOM 2913 O O . SER A 1 359 ? 3.894 7.265 -21.639 1.00 88.00 359 SER A O 1
ATOM 2915 N N . TYR A 1 360 ? 4.255 5.064 -21.321 1.00 92.56 360 TYR A N 1
ATOM 2916 C CA . TYR A 1 360 ? 5.314 5.257 -20.328 1.00 92.56 360 TYR A CA 1
ATOM 2917 C C . TYR A 1 360 ? 6.528 5.966 -20.932 1.00 92.56 360 TYR A C 1
ATOM 2919 O O . TYR A 1 360 ? 7.012 6.950 -20.377 1.00 92.56 360 TYR A O 1
ATOM 2927 N N . LEU A 1 361 ? 6.984 5.534 -22.107 1.00 94.31 361 LEU A N 1
ATOM 2928 C CA . LEU A 1 361 ? 8.128 6.130 -22.796 1.00 94.31 361 LEU A CA 1
ATOM 2929 C C . LEU A 1 361 ? 7.871 7.583 -23.201 1.00 94.31 361 LEU A C 1
ATOM 2931 O O . LEU A 1 361 ? 8.759 8.417 -23.037 1.00 94.31 361 LEU A O 1
ATOM 2935 N N . ASN A 1 362 ? 6.658 7.923 -23.641 1.00 89.94 362 ASN A N 1
ATOM 2936 C CA . ASN A 1 362 ? 6.285 9.311 -23.917 1.00 89.94 362 ASN A CA 1
ATOM 2937 C C . ASN A 1 362 ? 6.453 10.192 -22.672 1.00 89.94 362 ASN A C 1
ATOM 2939 O O . ASN A 1 362 ? 7.098 11.241 -22.733 1.00 89.94 362 ASN A O 1
ATOM 2943 N N . ARG A 1 363 ? 5.937 9.742 -21.521 1.00 88.00 363 ARG A N 1
ATOM 2944 C CA . ARG A 1 363 ? 6.074 10.466 -20.251 1.00 88.00 363 ARG A CA 1
ATOM 2945 C C . ARG A 1 363 ? 7.529 10.565 -19.798 1.00 88.00 363 ARG A C 1
ATOM 2947 O O . ARG A 1 363 ? 7.969 11.645 -19.416 1.00 88.00 363 ARG A O 1
ATOM 2954 N N . ILE A 1 364 ? 8.290 9.477 -19.887 1.00 91.00 364 ILE A N 1
ATOM 2955 C CA . ILE A 1 364 ? 9.725 9.457 -19.570 1.00 91.00 364 ILE A CA 1
ATOM 2956 C C . ILE A 1 364 ? 10.486 10.457 -20.454 1.00 91.00 364 ILE A C 1
ATOM 2958 O O . ILE A 1 364 ? 11.315 11.219 -19.957 1.00 91.00 364 ILE A O 1
ATOM 2962 N N . GLY A 1 365 ? 10.156 10.517 -21.745 1.00 90.31 365 GLY A N 1
ATOM 2963 C CA . GLY A 1 365 ? 10.684 11.490 -22.698 1.00 90.31 365 GLY A CA 1
ATOM 2964 C C . GLY A 1 365 ? 10.512 12.938 -22.234 1.00 90.31 365 GLY A C 1
ATOM 2965 O O . GLY A 1 365 ? 11.450 13.736 -22.306 1.00 90.31 365 GLY A O 1
ATOM 2966 N N . VAL A 1 366 ? 9.327 13.271 -21.718 1.00 86.38 366 VAL A N 1
ATOM 2967 C CA . VAL A 1 366 ? 9.030 14.597 -21.159 1.00 86.38 366 VAL A CA 1
ATOM 2968 C C . VAL A 1 366 ? 9.818 14.835 -19.866 1.00 86.38 366 VAL A C 1
ATOM 2970 O O . VAL A 1 366 ? 10.522 15.837 -19.762 1.00 86.38 366 VAL A O 1
ATOM 2973 N N . LEU A 1 367 ? 9.738 13.908 -18.906 1.00 84.75 367 LEU A N 1
ATOM 2974 C CA . LEU A 1 367 ? 10.275 14.078 -17.548 1.00 84.75 367 LEU A CA 1
ATOM 2975 C C . LEU A 1 367 ? 11.808 14.093 -17.475 1.00 84.75 367 LEU A C 1
ATOM 2977 O O . LEU A 1 367 ? 12.379 14.813 -16.663 1.00 84.75 367 LEU A O 1
ATOM 2981 N N . TYR A 1 368 ? 12.488 13.291 -18.294 1.00 87.06 368 TYR A N 1
ATOM 2982 C CA . TYR A 1 368 ? 13.937 13.081 -18.166 1.00 87.06 368 TYR A CA 1
ATOM 2983 C C . TYR A 1 368 ? 14.744 13.704 -19.297 1.00 87.06 368 TYR A C 1
ATOM 2985 O O . TYR A 1 368 ? 15.931 13.976 -19.115 1.00 87.06 368 TYR A O 1
ATOM 2993 N N . PHE A 1 369 ? 14.113 13.950 -20.449 1.00 87.75 369 PHE A N 1
ATOM 2994 C CA . PHE A 1 369 ? 14.799 14.387 -21.668 1.00 87.75 369 PHE A CA 1
ATOM 2995 C C . PHE A 1 369 ? 14.253 15.698 -22.248 1.00 87.75 369 PHE A C 1
ATOM 2997 O O . PHE A 1 369 ? 14.792 16.193 -23.240 1.00 87.75 369 PHE A O 1
ATOM 3004 N N . GLY A 1 370 ? 13.224 16.292 -21.629 1.00 82.56 370 GLY A N 1
ATOM 3005 C CA . GLY A 1 370 ? 12.682 17.597 -22.015 1.00 82.56 370 GLY A CA 1
ATOM 3006 C C . GLY A 1 370 ? 11.987 17.580 -23.377 1.00 82.56 370 GLY A C 1
ATOM 3007 O O . GLY A 1 370 ? 11.926 18.612 -24.052 1.00 82.56 370 GLY A O 1
ATOM 3008 N N . LEU A 1 371 ? 11.503 16.410 -23.809 1.00 85.31 371 LEU A N 1
ATOM 3009 C CA . LEU A 1 371 ? 10.699 16.286 -25.019 1.00 85.31 371 LEU A CA 1
ATOM 3010 C C . LEU A 1 371 ? 9.342 16.969 -24.827 1.00 85.31 371 LEU A C 1
ATOM 3012 O O . LEU A 1 371 ? 8.818 17.071 -23.720 1.00 85.31 371 LEU A O 1
ATOM 3016 N N . THR A 1 372 ? 8.758 17.448 -25.921 1.00 79.88 372 THR A N 1
ATOM 3017 C CA . THR A 1 372 ? 7.401 17.996 -25.901 1.00 79.88 372 THR A CA 1
ATOM 3018 C C . THR A 1 372 ? 6.377 16.875 -25.841 1.00 79.88 372 THR A C 1
ATOM 3020 O O . THR A 1 372 ? 6.486 15.905 -26.588 1.00 79.88 372 THR A O 1
ATOM 3023 N N . ASP A 1 373 ? 5.359 17.062 -25.009 1.00 70.81 373 ASP A N 1
ATOM 3024 C CA . ASP A 1 373 ? 4.225 16.152 -24.900 1.00 70.81 373 ASP A CA 1
ATOM 3025 C C . ASP A 1 373 ? 3.499 16.005 -26.260 1.00 70.81 373 ASP A C 1
ATOM 3027 O O . ASP A 1 373 ? 3.012 17.011 -26.797 1.00 70.81 373 ASP A O 1
ATOM 3031 N N . PRO A 1 374 ? 3.416 14.789 -26.836 1.00 60.31 374 PRO A N 1
ATOM 3032 C CA . PRO A 1 374 ? 2.723 14.559 -28.101 1.00 60.31 374 PRO A CA 1
ATOM 3033 C C . PRO A 1 374 ? 1.224 14.913 -28.040 1.00 60.31 374 PRO A C 1
ATOM 3035 O O . PRO A 1 374 ? 0.666 15.335 -29.056 1.00 60.31 374 PRO A O 1
ATOM 3038 N N . ALA A 1 375 ? 0.577 14.861 -26.867 1.00 55.81 375 ALA A N 1
ATOM 3039 C CA . ALA A 1 375 ? -0.824 15.267 -26.707 1.00 55.81 375 ALA A CA 1
ATOM 3040 C C . ALA A 1 375 ? -1.025 16.781 -26.912 1.00 55.81 375 ALA A C 1
ATOM 3042 O O . ALA A 1 375 ? -2.042 17.217 -27.457 1.00 55.81 375 ALA A O 1
ATOM 3043 N N . LYS A 1 376 ? -0.021 17.597 -26.561 1.00 50.34 376 LYS A N 1
ATOM 3044 C CA . LYS A 1 376 ? -0.032 19.049 -26.810 1.00 50.34 376 LYS A CA 1
ATOM 3045 C C . LYS A 1 376 ? 0.219 19.402 -28.279 1.00 50.34 376 LYS A C 1
ATOM 3047 O O . LYS A 1 376 ? -0.182 20.479 -28.710 1.00 50.34 376 LYS A O 1
ATOM 3052 N N . GLN A 1 377 ? 0.838 18.511 -29.061 1.00 49.50 377 GLN A N 1
ATOM 3053 C CA . GLN A 1 377 ? 1.014 18.701 -30.509 1.00 49.50 377 GLN A CA 1
ATOM 3054 C C . GLN A 1 377 ? -0.267 18.388 -31.303 1.00 49.50 377 GLN A C 1
ATOM 3056 O O . GLN A 1 377 ? -0.530 19.044 -32.308 1.00 49.50 377 GLN A O 1
ATOM 3061 N N . GLN A 1 378 ? -1.103 17.452 -30.839 1.00 47.00 378 GLN A N 1
ATOM 3062 C CA . GLN A 1 378 ? -2.373 17.109 -31.499 1.00 47.00 378 GLN A CA 1
ATOM 3063 C C . GLN A 1 378 ? -3.538 18.060 -31.180 1.00 47.00 378 GLN A C 1
ATOM 3065 O O . GLN A 1 378 ? -4.515 18.090 -31.924 1.00 47.00 378 GLN A O 1
ATOM 3070 N N . GLN A 1 379 ? -3.436 18.918 -30.159 1.00 47.59 379 GLN A N 1
ATOM 3071 C CA . GLN A 1 379 ? -4.474 19.920 -29.861 1.00 47.59 379 GLN A CA 1
ATOM 3072 C C . GLN A 1 379 ? -4.628 21.025 -30.924 1.00 47.59 379 GLN A C 1
ATOM 3074 O O . GLN A 1 379 ? -5.558 21.823 -30.829 1.00 47.59 379 GLN A O 1
ATOM 3079 N N . GLN A 1 380 ? -3.779 21.070 -31.959 1.00 45.97 380 GLN A N 1
ATOM 3080 C CA . GLN A 1 380 ? -3.972 21.980 -33.094 1.00 45.97 380 GLN A CA 1
ATOM 3081 C C . GLN A 1 380 ? -4.734 21.367 -34.277 1.00 45.97 380 GLN A C 1
ATOM 3083 O O . GLN A 1 380 ? -5.147 22.131 -35.149 1.00 45.97 380 GLN A O 1
ATOM 3088 N N . GLN A 1 381 ? -4.991 20.050 -34.326 1.00 33.06 381 GLN A N 1
ATOM 3089 C CA . GLN A 1 381 ? -5.809 19.450 -35.392 1.00 33.06 381 GLN A CA 1
ATOM 3090 C C . GLN A 1 381 ? -6.638 18.246 -34.906 1.00 33.06 381 GLN A C 1
ATOM 3092 O O . GLN A 1 381 ? -6.101 17.175 -34.664 1.00 33.06 381 GLN A O 1
ATOM 3097 N N . ALA A 1 382 ? -7.960 18.462 -34.869 1.00 32.69 382 ALA A N 1
ATOM 3098 C CA . ALA A 1 382 ? -9.075 17.505 -34.832 1.00 32.69 382 ALA A CA 1
ATOM 3099 C C . ALA A 1 382 ? -9.151 16.463 -33.687 1.00 32.69 382 ALA A C 1
ATOM 3101 O O . ALA A 1 382 ? -8.249 15.683 -33.403 1.00 32.69 382 ALA A O 1
ATOM 3102 N N . SER A 1 383 ? -10.333 16.428 -33.069 1.00 41.31 383 SER A N 1
ATOM 3103 C CA . SER A 1 383 ? -10.774 15.531 -31.998 1.00 41.31 383 SER A CA 1
ATOM 3104 C C . SER A 1 383 ? -10.637 14.039 -32.332 1.00 41.31 383 SER A C 1
ATOM 3106 O O . SER A 1 383 ? -11.141 13.608 -33.370 1.00 41.31 383 SER A O 1
ATOM 3108 N N . GLY A 1 384 ? -10.091 13.233 -31.407 1.00 34.72 384 GLY A N 1
ATOM 3109 C CA . GLY A 1 384 ? -10.362 11.786 -31.408 1.00 34.72 384 GLY A CA 1
ATOM 3110 C C . GLY A 1 384 ? -9.418 10.839 -30.652 1.00 34.72 384 GLY A C 1
ATOM 3111 O O . GLY A 1 384 ? -9.824 9.711 -30.411 1.00 34.72 384 GLY A O 1
ATOM 3112 N N . GLY A 1 385 ? -8.196 11.235 -30.264 1.00 35.22 385 GLY A N 1
ATOM 3113 C CA . GLY A 1 385 ? -7.183 10.266 -29.777 1.00 35.22 385 GLY A CA 1
ATOM 3114 C C . GLY A 1 385 ? -6.664 10.420 -28.338 1.00 35.22 385 GLY A C 1
ATOM 3115 O O . GLY A 1 385 ? -5.975 9.534 -27.846 1.00 35.22 385 GLY A O 1
ATOM 3116 N N . GLY A 1 386 ? -6.972 11.521 -27.644 1.00 40.16 386 GLY A N 1
ATOM 3117 C CA . GLY A 1 386 ? -6.307 11.894 -26.380 1.00 40.16 386 GLY A CA 1
ATOM 3118 C C . GLY A 1 386 ? -6.859 11.279 -25.083 1.00 40.16 386 GLY A C 1
ATOM 3119 O O . GLY A 1 386 ? -6.325 11.570 -24.017 1.00 40.16 386 GLY A O 1
ATOM 3120 N N . GLY A 1 387 ? -7.916 10.461 -25.136 1.00 42.06 387 GLY A N 1
ATOM 3121 C CA . GLY A 1 387 ? -8.624 9.987 -23.932 1.00 42.06 387 GLY A CA 1
ATOM 3122 C C . GLY A 1 387 ? -7.949 8.828 -23.187 1.00 42.06 387 GLY A C 1
ATOM 3123 O O . GLY A 1 387 ? -8.026 8.749 -21.968 1.00 42.06 387 GLY A O 1
ATOM 3124 N N . PHE A 1 388 ? -7.241 7.944 -23.895 1.00 46.72 388 PHE A N 1
ATOM 3125 C CA . PHE A 1 388 ? -6.666 6.732 -23.289 1.00 46.72 388 PHE A CA 1
ATOM 3126 C C . PHE A 1 388 ? -5.340 7.004 -22.552 1.00 46.72 388 PHE A C 1
ATOM 3128 O O . PHE A 1 388 ? -5.046 6.377 -21.536 1.00 46.72 388 PHE A O 1
ATOM 3135 N N . PHE A 1 389 ? -4.571 7.993 -23.033 1.00 46.94 389 PHE A N 1
ATOM 3136 C CA . PHE A 1 389 ? -3.309 8.444 -22.432 1.00 46.94 389 PHE A CA 1
ATOM 3137 C C . PHE A 1 389 ? -3.507 8.988 -21.015 1.00 46.94 389 PHE A C 1
ATOM 3139 O O . PHE A 1 389 ? -2.731 8.655 -20.123 1.00 46.94 389 PHE A O 1
ATOM 3146 N N . ASN A 1 390 ? -4.555 9.792 -20.804 1.00 50.88 390 ASN A N 1
ATOM 3147 C CA . ASN A 1 390 ? -4.838 10.374 -19.498 1.00 50.88 390 ASN A CA 1
ATOM 3148 C C . ASN A 1 390 ? -5.390 9.319 -18.529 1.00 50.88 390 ASN A C 1
ATOM 3150 O O . ASN A 1 390 ? -5.018 9.334 -17.371 1.00 50.88 390 ASN A O 1
ATOM 3154 N N . ASN A 1 391 ? -6.187 8.350 -18.990 1.00 54.16 391 ASN A N 1
ATOM 3155 C CA . ASN A 1 391 ? -6.846 7.389 -18.097 1.00 54.16 391 ASN A CA 1
ATOM 3156 C C . ASN A 1 391 ? -5.910 6.309 -17.528 1.00 54.16 391 ASN A C 1
ATOM 3158 O O . ASN A 1 391 ? -6.000 6.016 -16.343 1.00 54.16 391 ASN A O 1
ATOM 3162 N N . ILE A 1 392 ? -4.987 5.735 -18.316 1.00 56.06 392 ILE A N 1
ATOM 3163 C CA . ILE A 1 392 ? -4.001 4.763 -17.783 1.00 56.06 392 ILE A CA 1
ATOM 3164 C C . ILE A 1 392 ? -2.992 5.463 -16.877 1.00 56.06 392 ILE A C 1
ATOM 3166 O O . ILE A 1 392 ? -2.561 4.923 -15.862 1.00 56.06 392 ILE A O 1
ATOM 3170 N N . LEU A 1 393 ? -2.588 6.668 -17.272 1.00 54.97 393 LEU A N 1
ATOM 3171 C CA . LEU A 1 393 ? -1.640 7.454 -16.511 1.00 54.97 393 LEU A CA 1
ATOM 3172 C C . LEU A 1 393 ? -2.259 7.964 -15.209 1.00 54.97 393 LEU A C 1
ATOM 3174 O O . LEU A 1 393 ? -1.585 7.902 -14.191 1.00 54.97 393 LEU A O 1
ATOM 3178 N N . MET A 1 394 ? -3.519 8.413 -15.237 1.00 55.03 394 MET A N 1
ATOM 3179 C CA . MET A 1 394 ? -4.268 8.731 -14.026 1.00 55.03 394 MET A CA 1
ATOM 3180 C C . MET A 1 394 ? -4.479 7.476 -13.198 1.00 55.03 394 MET A C 1
ATOM 3182 O O . MET A 1 394 ? -4.081 7.500 -12.062 1.00 55.03 394 MET A O 1
ATOM 3186 N N . SER A 1 395 ? -4.893 6.331 -13.741 1.00 61.12 395 SER A N 1
ATOM 3187 C CA . SER A 1 395 ? -4.998 5.086 -12.954 1.00 61.12 395 SER A CA 1
ATOM 3188 C C . SER A 1 395 ? -3.679 4.642 -12.285 1.00 61.12 395 SER A C 1
ATOM 3190 O O . SER A 1 395 ? -3.710 4.037 -11.220 1.00 61.12 395 SER A O 1
ATOM 3192 N N . LEU A 1 396 ? -2.517 4.958 -12.871 1.00 58.81 396 LEU A N 1
ATOM 3193 C CA . LEU A 1 396 ? -1.198 4.749 -12.253 1.00 58.81 396 LEU A CA 1
ATOM 3194 C C . LEU A 1 396 ? -0.857 5.819 -11.190 1.00 58.81 396 LEU A C 1
ATOM 3196 O O . LEU A 1 396 ? 0.030 5.611 -10.372 1.00 58.81 396 LEU A O 1
ATOM 3200 N N . LEU A 1 397 ? -1.484 6.992 -11.254 1.00 49.91 397 LEU A N 1
ATOM 3201 C CA . LEU A 1 397 ? -1.207 8.171 -10.428 1.00 49.91 397 LEU A CA 1
ATOM 3202 C C . LEU A 1 397 ? -2.301 8.490 -9.394 1.00 49.91 397 LEU A C 1
ATOM 3204 O O . LEU A 1 397 ? -2.040 9.302 -8.507 1.00 49.91 397 LEU A O 1
ATOM 3208 N N . ASP A 1 398 ? -3.482 7.887 -9.512 1.00 45.78 398 ASP A N 1
ATOM 3209 C CA . ASP A 1 398 ? -4.684 8.168 -8.732 1.00 45.78 398 ASP A CA 1
ATOM 3210 C C . ASP A 1 398 ? -4.510 7.566 -7.333 1.00 45.78 398 ASP A C 1
ATOM 3212 O O . ASP A 1 398 ? -4.850 6.419 -7.044 1.00 45.78 398 ASP A O 1
ATOM 3216 N N . GLY A 1 399 ? -3.899 8.352 -6.448 1.00 47.81 399 GLY A N 1
ATOM 3217 C CA . GLY A 1 399 ? -4.437 8.454 -5.098 1.00 47.81 399 GLY A CA 1
ATOM 3218 C C . GLY A 1 399 ? -5.742 9.242 -5.197 1.00 47.81 399 GLY A C 1
ATOM 3219 O O . GLY A 1 399 ? -5.814 10.106 -6.059 1.00 47.81 399 GLY A O 1
ATOM 3220 N N . PRO A 1 400 ? -6.739 8.965 -4.345 1.00 34.22 400 PRO A N 1
ATOM 3221 C CA . PRO A 1 400 ? -8.093 9.488 -4.530 1.00 34.22 400 PRO A CA 1
ATOM 3222 C C . PRO A 1 400 ? -8.110 10.981 -4.819 1.00 34.22 400 PRO A C 1
ATOM 3224 O O . PRO A 1 400 ? -7.720 11.783 -3.964 1.00 34.22 400 PRO A O 1
ATOM 3227 N N . ASP A 1 401 ? -8.592 11.351 -5.993 1.00 36.28 401 ASP A N 1
ATOM 3228 C CA . ASP A 1 401 ? -9.032 12.713 -6.203 1.00 36.28 401 ASP A CA 1
ATOM 3229 C C . ASP A 1 401 ? -10.319 12.969 -5.395 1.00 36.28 401 ASP A C 1
ATOM 3231 O O . ASP A 1 401 ? -11.218 12.128 -5.280 1.00 36.28 401 ASP A O 1
ATOM 3235 N N . ASP A 1 402 ? -10.340 14.144 -4.762 1.00 39.09 402 ASP A N 1
ATOM 3236 C CA . ASP A 1 402 ? -11.483 14.745 -4.085 1.00 39.09 402 ASP A CA 1
ATOM 3237 C C . ASP A 1 402 ? -12.582 15.050 -5.119 1.00 39.09 402 ASP A C 1
ATOM 3239 O O . ASP A 1 402 ? -12.697 16.172 -5.613 1.00 39.09 402 ASP A O 1
ATOM 3243 N N . ASP A 1 403 ? -13.415 14.062 -5.441 1.00 31.38 403 ASP A N 1
ATOM 3244 C CA . ASP A 1 403 ? -14.746 14.337 -5.979 1.00 31.38 403 ASP A CA 1
ATOM 3245 C C . ASP A 1 403 ? -15.632 14.796 -4.807 1.00 31.38 403 ASP A C 1
ATOM 3247 O O . ASP A 1 403 ? -16.343 14.019 -4.165 1.00 31.38 403 ASP A O 1
ATOM 3251 N N . ASP A 1 404 ? -15.526 16.088 -4.485 1.00 38.84 404 ASP A N 1
ATOM 3252 C CA . ASP A 1 404 ? -16.452 16.817 -3.619 1.00 38.84 404 ASP A CA 1
ATOM 3253 C C . ASP A 1 404 ? -17.829 16.898 -4.298 1.00 38.84 404 ASP A C 1
ATOM 3255 O O . ASP A 1 404 ? -18.199 17.937 -4.831 1.00 38.84 404 ASP A O 1
ATOM 3259 N N . GLU A 1 405 ? -18.602 15.814 -4.292 1.00 37.44 405 GLU A N 1
ATOM 3260 C CA . GLU A 1 405 ? -20.026 15.836 -4.646 1.00 37.44 405 GLU A CA 1
ATOM 3261 C C . GLU A 1 405 ? -20.763 14.653 -3.982 1.00 37.44 405 GLU A C 1
ATOM 3263 O O . GLU A 1 405 ? -21.027 13.641 -4.616 1.00 37.44 405 GLU A O 1
ATOM 3268 N N . GLU A 1 406 ? -21.052 14.764 -2.673 1.00 33.38 406 GLU A N 1
ATOM 3269 C CA . GLU A 1 406 ? -22.320 14.341 -2.021 1.00 33.38 406 GLU A CA 1
ATOM 3270 C C . GLU A 1 406 ? -22.260 14.482 -0.479 1.00 33.38 406 GLU A C 1
ATOM 3272 O O . GLU A 1 406 ? -22.404 13.528 0.286 1.00 33.38 406 GLU A O 1
ATOM 3277 N N . GLU A 1 407 ? -22.109 15.712 0.023 1.00 34.19 407 GLU A N 1
ATOM 3278 C CA . GLU A 1 407 ? -22.352 16.027 1.439 1.00 34.19 407 GLU A CA 1
ATOM 3279 C C . GLU A 1 407 ? -23.781 16.573 1.611 1.00 34.19 407 GLU A C 1
ATOM 3281 O O . GLU A 1 407 ? -24.016 17.772 1.728 1.00 34.19 407 GLU A O 1
ATOM 3286 N N . ALA A 1 408 ? -24.776 15.680 1.555 1.00 28.42 408 ALA A N 1
ATOM 3287 C CA . ALA A 1 408 ? -26.165 16.025 1.899 1.00 28.42 408 ALA A CA 1
ATOM 3288 C C . ALA A 1 408 ? -26.962 14.903 2.596 1.00 28.42 408 ALA A C 1
ATOM 3290 O O . ALA A 1 408 ? -28.095 15.130 3.019 1.00 28.42 408 ALA A O 1
ATOM 3291 N N . ALA A 1 409 ? -26.397 13.702 2.774 1.00 30.27 409 ALA A N 1
ATOM 3292 C CA . ALA A 1 409 ? -27.119 12.570 3.373 1.00 30.27 409 ALA A CA 1
ATOM 3293 C C . ALA A 1 409 ? -26.789 12.315 4.862 1.00 30.27 409 ALA A C 1
ATOM 3295 O O . ALA A 1 409 ? -27.555 11.648 5.561 1.00 30.27 409 ALA A O 1
ATOM 3296 N N . ALA A 1 410 ? -25.687 12.864 5.386 1.00 31.16 410 ALA A N 1
ATOM 3297 C CA . ALA A 1 410 ? -25.228 12.576 6.749 1.00 31.16 410 ALA A CA 1
ATOM 3298 C C . ALA A 1 410 ? -25.969 13.377 7.845 1.00 31.16 410 ALA A C 1
ATOM 3300 O O . ALA A 1 410 ? -26.154 12.874 8.955 1.00 31.16 410 ALA A O 1
ATOM 3301 N N . GLU A 1 411 ? -26.481 14.575 7.542 1.00 30.78 411 GLU A N 1
ATOM 3302 C CA . GLU A 1 411 ? -27.148 15.430 8.542 1.00 30.78 411 GLU A CA 1
ATOM 3303 C C . GLU A 1 411 ? -28.567 14.965 8.918 1.00 30.78 411 GLU A C 1
ATOM 3305 O O . GLU A 1 411 ? -29.045 15.248 10.018 1.00 30.78 411 GLU A O 1
ATOM 3310 N N . GLN A 1 412 ? -29.242 14.187 8.065 1.00 32.56 412 GLN A N 1
ATOM 3311 C CA . GLN A 1 412 ? -30.586 13.677 8.378 1.00 32.56 412 GLN A CA 1
ATOM 3312 C C . GLN A 1 412 ? -30.565 12.483 9.344 1.00 32.56 412 GLN A C 1
ATOM 3314 O O . GLN A 1 412 ? -31.535 12.267 10.070 1.00 32.56 412 GLN A O 1
ATOM 3319 N N . THR A 1 413 ? -29.444 11.761 9.431 1.00 33.78 413 THR A N 1
ATOM 3320 C CA . THR A 1 413 ? -29.300 10.616 10.348 1.00 33.78 413 THR A CA 1
ATOM 3321 C C . THR A 1 413 ? -28.936 11.066 11.772 1.00 33.78 413 THR A C 1
ATOM 3323 O O . THR A 1 413 ? -29.283 10.391 12.742 1.00 33.78 413 THR A O 1
ATOM 3326 N N . LEU A 1 414 ? -28.316 12.246 11.930 1.00 33.06 414 LEU A N 1
ATOM 3327 C CA . LEU A 1 414 ? -27.934 12.802 13.236 1.00 33.06 414 LEU A CA 1
ATOM 3328 C C . LEU A 1 414 ? -29.148 13.248 14.075 1.00 33.06 414 LEU A C 1
ATOM 3330 O O . LEU A 1 414 ? -29.165 13.056 15.290 1.00 33.06 414 LEU A O 1
ATOM 3334 N N . ASN A 1 415 ? -30.197 13.770 13.431 1.00 31.22 415 ASN A N 1
ATOM 3335 C CA . ASN A 1 415 ? -31.420 14.212 14.116 1.00 31.22 415 ASN A CA 1
ATOM 3336 C C . ASN A 1 415 ? -32.327 13.055 14.576 1.00 31.22 415 ASN A C 1
ATOM 3338 O O . ASN A 1 415 ? -33.199 13.264 15.416 1.00 31.22 415 ASN A O 1
ATOM 3342 N N . ALA A 1 416 ? -32.122 11.833 14.072 1.00 31.34 416 ALA A N 1
ATOM 3343 C CA . ALA A 1 416 ? -32.900 10.659 14.477 1.00 31.34 416 ALA A CA 1
ATOM 3344 C C . ALA A 1 416 ? -32.331 9.945 15.720 1.00 31.34 416 ALA A C 1
ATOM 3346 O O . ALA A 1 416 ? -33.026 9.140 16.334 1.00 31.34 416 ALA A O 1
ATOM 3347 N N . LEU A 1 417 ? -31.080 10.230 16.105 1.00 33.44 417 LEU A N 1
ATOM 3348 C CA . LEU A 1 417 ? -30.391 9.556 17.215 1.00 33.44 417 LEU A CA 1
ATOM 3349 C C . LEU A 1 417 ? -30.325 10.389 18.505 1.00 33.44 417 LEU A C 1
ATOM 3351 O O . LEU A 1 417 ? -29.974 9.846 19.550 1.00 33.44 417 LEU A O 1
ATOM 3355 N N . SER A 1 418 ? -30.724 11.668 18.476 1.00 30.27 418 SER A N 1
ATOM 3356 C CA . SER A 1 418 ? -30.813 12.509 19.683 1.00 30.27 418 SER A CA 1
ATOM 3357 C C . SER A 1 418 ? -32.081 12.262 20.519 1.00 30.27 418 SER A C 1
ATOM 3359 O O . SER A 1 418 ? -32.300 12.952 21.511 1.00 30.27 418 SER A O 1
ATOM 3361 N N . SER A 1 419 ? -32.941 11.308 20.139 1.00 29.39 419 SER A N 1
ATOM 3362 C CA . SER A 1 419 ? -34.202 11.021 20.840 1.00 29.39 419 SER A CA 1
ATOM 3363 C C . SER A 1 419 ? -34.097 9.933 21.919 1.00 29.39 419 SER A C 1
ATOM 3365 O O . SER A 1 419 ? -35.126 9.446 22.378 1.00 29.39 419 SER A O 1
ATOM 3367 N N . TYR A 1 420 ? -32.888 9.517 22.310 1.00 34.62 420 TYR A N 1
ATOM 3368 C CA . TYR A 1 420 ? -32.669 8.458 23.311 1.00 34.62 420 TYR A CA 1
ATOM 3369 C C . TYR A 1 420 ? -32.068 8.956 24.636 1.00 34.62 420 TYR A C 1
ATOM 3371 O O . TYR A 1 420 ? -31.597 8.149 25.436 1.00 34.62 420 TYR A O 1
ATOM 3379 N N . ASP A 1 421 ? -32.134 10.262 24.900 1.00 30.59 421 ASP A N 1
ATOM 3380 C CA . ASP A 1 421 ? -31.637 10.891 26.137 1.00 30.59 421 ASP A CA 1
ATOM 3381 C C . ASP A 1 421 ? -32.596 10.792 27.345 1.00 30.59 421 ASP A C 1
ATOM 3383 O O . ASP A 1 421 ? -32.396 11.459 28.355 1.00 30.59 421 ASP A O 1
ATOM 3387 N N . GLU A 1 422 ? -33.603 9.917 27.307 1.00 31.91 422 GLU A N 1
ATOM 3388 C CA . GLU A 1 422 ? -34.463 9.640 28.468 1.00 31.91 422 GLU A CA 1
ATOM 3389 C C . GLU A 1 422 ? -34.487 8.151 28.813 1.00 31.91 422 GLU A C 1
ATOM 3391 O O . GLU A 1 422 ? -35.474 7.475 28.551 1.00 31.91 422 GLU A O 1
ATOM 3396 N N . LEU A 1 423 ? -33.415 7.638 29.425 1.00 33.00 423 LEU A N 1
ATOM 3397 C CA . LEU A 1 423 ? -33.472 6.470 30.315 1.00 33.00 423 LEU A CA 1
ATOM 3398 C C . LEU A 1 423 ? -32.335 6.553 31.351 1.00 33.00 423 LEU A C 1
ATOM 3400 O O . LEU A 1 423 ? -31.237 6.034 31.118 1.00 33.00 423 LEU A O 1
ATOM 3404 N N . ASP A 1 424 ? -32.634 7.201 32.481 1.00 34.28 424 ASP A N 1
ATOM 3405 C CA . ASP A 1 424 ? -31.925 7.021 33.760 1.00 34.28 424 ASP A CA 1
ATOM 3406 C C . ASP A 1 424 ? -31.916 5.542 34.207 1.00 34.28 424 ASP A C 1
ATOM 3408 O O . ASP A 1 424 ? -32.962 4.855 34.075 1.00 34.28 424 ASP A O 1
#

pLDDT: mean 77.66, std 21.82, range [28.42, 98.56]

InterPro domains:
  IPR007317 Golgi to ER traffic protein 4 [PF04190] (73-379)
  IPR007317 Golgi to ER traffic protein 4 [PTHR12875] (36-399)
  IPR011990 Tetratricopeptide-like helical domain superfamily [G3DSA:1.25.40.10] (29-397)

Mean predicted aligned error: 11.33 Å

Solvent-accessible surface area (backbone atoms only — not comparable to full-atom values): 24637 Å² total; per-residue (Å²): 142,78,77,77,78,83,68,80,69,83,51,67,81,73,63,68,75,76,82,72,43,46,72,60,46,65,69,29,69,69,40,46,67,64,33,65,96,40,48,74,61,52,52,50,38,53,49,24,59,74,70,65,37,62,68,60,33,49,55,45,51,54,53,48,45,75,72,30,66,86,37,78,87,28,30,66,51,46,33,53,51,32,48,29,46,19,52,57,30,28,80,70,69,38,52,70,62,14,50,58,37,42,55,55,26,43,55,37,46,35,52,52,43,47,52,52,59,74,70,51,86,53,69,71,77,75,46,72,73,92,57,82,62,32,69,80,52,35,66,80,75,40,55,65,60,52,51,51,31,49,50,51,37,56,51,42,74,53,40,60,98,43,89,60,49,34,53,49,50,56,30,50,46,51,66,62,35,38,70,94,67,33,58,59,39,50,40,23,42,45,36,14,51,52,28,43,75,75,66,38,50,70,60,11,51,52,24,48,62,56,14,70,33,62,64,54,66,55,58,29,51,49,50,44,52,44,38,76,75,73,51,53,87,89,43,60,55,49,56,58,46,53,49,53,45,51,40,53,58,41,48,44,40,71,73,45,48,73,60,84,69,69,96,83,78,62,89,87,73,74,71,72,96,56,72,84,87,66,54,58,38,85,43,41,38,57,57,50,33,54,51,51,49,50,34,53,54,53,43,54,28,48,93,66,22,72,94,37,49,83,69,50,88,82,46,94,47,62,42,50,46,47,52,55,52,54,49,68,58,46,62,57,92,59,83,47,41,63,58,53,51,52,49,52,65,75,40,40,85,47,51,61,75,43,78,65,46,59,62,35,49,53,48,38,35,32,52,61,38,19,44,79,60,68,70,72,65,45,75,80,59,80,92,86,78,73,68,63,65,53,50,58,51,40,68,76,62,64,65,70,75,86,76,89,78,80,94,76,70,69,70,67,59,57,71,69,65,71,79,69,86,81,75,134

Organism: NCBI:txid561515